Protein AF-0000000087012395 (afdb_homodimer)

Sequence (516 aa):
MLEELIGKYVEVKGIKIYYEKIGNGKPLVMISPSGFDGRFYHKLLNFITRDITTIIVDLPGHGKSDVDPNQLSEKGNAKVEFYGDYIIQFIKNLGLTKFSVLGTSLGGDIALDVGMRGNAENIIMISSSINTRNTFTEKDIENASNSDPQRIIRFAGPNVDRKLVEELNWIRSTNSLEILRWDLYAWNNFDYTKKLEREINMLIIRGEYDPLVSKKMMEDTCKYVSQCISLEFKGVGHYVPAEDPKTTARELEKFILSMLEELIGKYVEVKGIKIYYEKIGNGKPLVMISPSGFDGRFYHKLLNFITRDITTIIVDLPGHGKSDVDPNQLSEKGNAKVEFYGDYIIQFIKNLGLTKFSVLGTSLGGDIALDVGMRGNAENIIMISSSINTRNTFTEKDIENASNSDPQRIIRFAGPNVDRKLVEELNWIRSTNSLEILRWDLYAWNNFDYTKKLEREINMLIIRGEYDPLVSKKMMEDTCKYVSQCISLEFKGVGHYVPAEDPKTTARELEKFILS

InterPro domains:
  IPR000073 Alpha/beta hydrolase fold-1 [PF12697] (29-250)
  IPR029058 Alpha/Beta hydrolase fold [G3DSA:3.40.50.1820] (2-257)
  IPR029058 Alpha/Beta hydrolase fold [SSF53474] (5-256)
  IPR050471 AB hydrolase [PTHR43433] (8-256)

Radius of gyration: 23.55 Å; Cα contacts (8 Å, |Δi|>4): 1202; chains: 2; bounding box: 44×72×54 Å

Foldseek 3Di:
DVVQKDKDWDDFPRWIKIKIKAADAAEEEEEEAFLFAQVLQVVLVVAADRNYIYIGIGFAQADPIHHDPVLVPDLPPQALVVRLNRVLRVCVRVVPLEHEYEYAQLSLLNQVSNCQVNVYQEREYELAFLAQAPLDDPVCLVPDDLQDLVVVCLQWFVPFDPVLSVVSSVRSNPGDSSRSSSSVSNSNPGHCLPPRDDAHAYEYEAEPAGPRADPVRLVSRVVSHDHYHYYYHYRTGRSCCSRPSNVVSVVVCVRVVD/DVVQKDKDWDDFPRWIKIKIKAADAAEEEEEEAFLFAQVLQVVLVVAADRNYIYIGIGFAQADPIHHDPVLVPDLPPQALVVRLNRVLRVCVRVVPLEHEYEYAQLSLLNQVSNCQVNVYQEREYELAFLAQAPLDDPVCLVPDDLQDLVVVCLQWFVPFDPVLSVVSSVRSNPGDSSRSSSSVSNSNPGHCLPPRDDAHAYEYEAEPAGPRADPVRLVVRVVSHPHYHYYYHYRTGRSCCSRPSNVVSVVVCVRVVD

Secondary structure (DSSP, 8-state):
-GGG-EEEEEEETTEEEEEEEE-SSEEEEEE--TT--GGGGHHHHTTS-TTEEEEEEPPTTSTTSPPPHHHHH-GGG--HHHHHHHHHHHHHHTT-SS-EEEEETHHHHHHHHHHHHHT-SEEEEES--SB-TTSS-HHHHHT--SS-HHHHHHHS-TT--HHHHHHHHHHHHTS-HHHHHHHHHHHHT-B-TT---S--EEEEEEETT-SSS-HHHHHHHHHT-SEEEEEEETT--S-HHHHSHHHHHHHHHHHHH-/-GGG-EEEEEEETTEEEEEEEE-SSEEEEEE--TT--GGGGHHHHTTS-TTEEEEEEPPTTSTTSPPPTHHHH-GGG--HHHHHHHHHHHHHHTT-SS-EEEEETHHHHHHHHHHHHHT-SEEEEES--SB-TTSS-HHHHHT--SS-HHHHHHHS-TT--HHHHHHHHHHHHTS-HHHHHHHHHHHHT-B-TT---S--EEEEEEETT-SSS-HHHHHHHHHT-SEEEEEEETT--S-HHHHSHHHHHHHHHHHHH-

Solvent-accessible surface area (backbone atoms only — not comparable to full-atom values): 25784 Å² total; per-residue (Å²): 108,64,64,63,34,38,27,37,41,46,78,45,96,89,36,47,34,25,31,34,37,39,58,78,40,53,40,33,37,37,33,40,34,61,36,38,22,43,73,64,47,54,68,24,56,74,52,46,59,54,65,35,15,41,34,29,37,17,50,76,44,15,66,79,13,38,62,53,73,63,71,78,74,40,69,89,66,33,39,44,62,62,56,20,54,51,52,44,50,44,40,54,73,72,65,57,79,68,34,30,26,31,10,30,32,47,13,9,43,26,18,50,51,30,22,67,78,59,58,34,63,30,29,29,25,28,34,39,43,46,61,41,54,68,74,58,52,73,68,55,45,75,65,56,67,42,67,47,53,65,60,53,54,69,33,32,17,96,75,62,53,68,67,56,42,53,50,52,30,49,53,20,32,35,23,33,55,66,47,26,38,34,34,49,41,10,36,28,65,31,68,48,84,87,63,74,83,68,87,45,43,33,41,37,38,35,18,65,48,20,80,84,48,49,73,63,46,45,52,56,37,40,72,73,38,84,42,57,47,79,48,71,40,80,71,22,6,49,49,40,51,64,74,41,19,60,64,45,26,52,54,49,48,56,65,71,72,98,108,65,64,63,34,37,27,38,41,45,79,45,97,88,37,48,33,23,35,35,37,40,59,78,39,55,42,32,38,36,32,41,34,62,36,38,22,43,73,64,48,53,68,23,56,75,52,46,59,54,66,35,16,40,34,30,36,17,50,77,45,16,66,82,12,38,64,52,72,65,69,77,74,41,69,88,66,33,40,45,62,61,55,20,54,50,51,45,52,43,39,54,74,72,64,56,79,67,34,30,26,31,10,29,31,46,14,8,44,26,17,51,51,29,23,67,76,60,56,35,64,30,28,32,25,28,34,40,42,47,60,41,53,68,73,59,52,72,68,56,45,74,64,57,66,43,69,46,52,64,60,52,53,69,33,33,18,94,76,63,53,67,67,55,44,53,50,53,28,50,52,19,32,34,24,33,56,66,47,26,36,34,36,49,42,10,36,29,64,30,69,48,84,86,64,75,82,70,86,45,44,33,40,38,38,36,18,65,47,20,79,83,49,49,72,65,46,47,54,55,36,40,72,74,39,85,42,56,48,79,47,71,40,81,71,22,6,47,48,40,52,63,74,40,20,60,64,44,24,53,53,48,49,56,65,70,73,98

Structure (mmCIF, N/CA/C/O backbone):
data_AF-0000000087012395-model_v1
#
loop_
_entity.id
_entity.type
_entity.pdbx_description
1 polymer 'AB hydrolase-1 domain-containing protein'
#
loop_
_atom_site.group_PDB
_atom_site.id
_atom_site.type_symbol
_atom_site.label_atom_id
_atom_site.label_alt_id
_atom_site.label_comp_id
_atom_site.label_asym_id
_atom_site.label_entity_id
_atom_site.label_seq_id
_atom_site.pdbx_PDB_ins_code
_atom_site.Cartn_x
_atom_site.Cartn_y
_atom_site.Cartn_z
_atom_site.occupancy
_atom_site.B_iso_or_equiv
_atom_site.auth_seq_id
_atom_site.auth_comp_id
_atom_site.auth_asym_id
_atom_site.auth_atom_id
_atom_site.pdbx_PDB_model_num
ATOM 1 N N . MET A 1 1 ? -16.766 -0.982 -9.531 1 65.06 1 MET A N 1
ATOM 2 C CA . MET A 1 1 ? -16.25 -2.297 -9.18 1 65.06 1 MET A CA 1
ATOM 3 C C . MET A 1 1 ? -15.188 -2.186 -8.086 1 65.06 1 MET A C 1
ATOM 5 O O . MET A 1 1 ? -15.344 -2.766 -7.004 1 65.06 1 MET A O 1
ATOM 9 N N . LEU A 1 2 ? -14.266 -1.351 -8.266 1 69.94 2 LEU A N 1
ATOM 10 C CA . LEU A 1 2 ? -13.211 -1.2 -7.27 1 69.94 2 LEU A CA 1
ATOM 11 C C . LEU A 1 2 ? -13.75 -0.589 -5.984 1 69.94 2 LEU A C 1
ATOM 13 O O . LEU A 1 2 ? -13.195 -0.803 -4.906 1 69.94 2 LEU A O 1
ATOM 17 N N . GLU A 1 3 ? -14.969 -0.096 -6.137 1 76.06 3 GLU A N 1
ATOM 18 C CA . GLU A 1 3 ? -15.57 0.521 -4.961 1 76.06 3 GLU A CA 1
ATOM 19 C C . GLU A 1 3 ? -16.109 -0.534 -4 1 76.06 3 GLU A C 1
ATOM 21 O O . GLU A 1 3 ? -16.344 -0.249 -2.824 1 76.06 3 GLU A O 1
ATOM 26 N N . GLU A 1 4 ? -16.234 -1.704 -4.527 1 89.19 4 GLU A N 1
ATOM 27 C CA . GLU A 1 4 ? -16.719 -2.783 -3.678 1 89.19 4 GLU A CA 1
ATOM 28 C C . GLU A 1 4 ? -15.578 -3.51 -2.98 1 89.19 4 GLU A C 1
ATOM 30 O O . GLU A 1 4 ? -15.812 -4.332 -2.092 1 89.19 4 GLU A O 1
ATOM 35 N N . LEU A 1 5 ? -14.445 -3.219 -3.42 1 94.38 5 LEU A N 1
ATOM 36 C CA . LEU A 1 5 ? -13.258 -3.857 -2.854 1 94.38 5 LEU A CA 1
ATOM 37 C C . LEU A 1 5 ? -13.023 -3.396 -1.419 1 94.38 5 LEU A C 1
ATOM 39 O O . LEU A 1 5 ? -13.039 -2.195 -1.139 1 94.38 5 LEU A O 1
ATOM 43 N N . ILE A 1 6 ? -12.898 -4.344 -0.492 1 96.94 6 ILE A N 1
ATOM 44 C CA . ILE A 1 6 ? -12.695 -4.031 0.919 1 96.94 6 ILE A CA 1
ATOM 45 C C . ILE A 1 6 ? -11.32 -4.527 1.365 1 96.94 6 ILE A C 1
ATOM 47 O O . ILE A 1 6 ? -11 -5.707 1.203 1 96.94 6 ILE A O 1
ATOM 51 N N . GLY A 1 7 ? -10.523 -3.625 1.856 1 97.62 7 GLY A N 1
ATOM 52 C CA . GLY A 1 7 ? -9.234 -3.979 2.424 1 97.62 7 GLY A CA 1
ATOM 53 C C . GLY A 1 7 ? -9.281 -4.203 3.922 1 97.62 7 GLY A C 1
ATOM 54 O O . GLY A 1 7 ? -9.992 -3.496 4.641 1 97.62 7 GLY A O 1
ATOM 55 N N . LYS A 1 8 ? -8.555 -5.168 4.395 1 97.5 8 LYS A N 1
ATOM 56 C CA . LYS A 1 8 ? -8.461 -5.5 5.812 1 97.5 8 LYS A CA 1
ATOM 57 C C . LYS A 1 8 ? -7.051 -5.934 6.191 1 97.5 8 LYS A C 1
ATOM 59 O O . LYS A 1 8 ? -6.223 -6.195 5.316 1 97.5 8 LYS A O 1
ATOM 64 N N . TYR A 1 9 ? -6.82 -5.926 7.477 1 97 9 TYR A N 1
ATOM 65 C CA . TYR A 1 9 ? -5.59 -6.48 8.031 1 97 9 TYR A CA 1
ATOM 66 C C . TYR A 1 9 ? -5.883 -7.688 8.914 1 97 9 TYR A C 1
ATOM 68 O O . TYR A 1 9 ? -6.934 -7.754 9.555 1 97 9 TYR A O 1
ATOM 76 N N . VAL A 1 10 ? -4.996 -8.602 8.969 1 96.38 10 VAL A N 1
ATOM 77 C CA . VAL A 1 10 ? -5.027 -9.727 9.898 1 96.38 10 VAL A CA 1
ATOM 78 C C . VAL A 1 10 ? -3.617 -10.008 10.414 1 96.38 10 VAL A C 1
ATOM 80 O O . VAL A 1 10 ? -2.637 -9.852 9.688 1 96.38 10 VAL A O 1
ATOM 83 N N . GLU A 1 11 ? -3.475 -10.312 11.633 1 95.19 11 GLU A N 1
ATOM 84 C CA . GLU A 1 11 ? -2.174 -10.688 12.18 1 95.19 11 GLU A CA 1
ATOM 85 C C . GLU A 1 11 ? -1.822 -12.133 11.836 1 95.19 11 GLU A C 1
ATOM 87 O O . GLU A 1 11 ? -2.611 -13.047 12.086 1 95.19 11 GLU A O 1
ATOM 92 N N . VAL A 1 12 ? -0.743 -12.297 11.234 1 96.62 12 VAL A N 1
ATOM 93 C CA . VAL A 1 12 ? -0.233 -13.617 10.883 1 96.62 12 VAL A CA 1
ATOM 94 C C . VAL A 1 12 ? 1.219 -13.75 11.336 1 96.62 12 VAL A C 1
ATOM 96 O O . VAL A 1 12 ? 2.08 -12.977 10.914 1 96.62 12 VAL A O 1
ATOM 99 N N . LYS A 1 13 ? 1.503 -14.742 12.219 1 95.31 13 LYS A N 1
ATOM 100 C CA . LYS A 1 13 ? 2.855 -15.008 12.703 1 95.31 13 LYS A CA 1
ATOM 101 C C . LYS A 1 13 ? 3.506 -13.734 13.25 1 95.31 13 LYS A C 1
ATOM 103 O O . LYS A 1 13 ? 4.676 -13.461 12.969 1 95.31 13 LYS A O 1
ATOM 108 N N . GLY A 1 14 ? 2.707 -12.891 13.836 1 93.44 14 GLY A N 1
ATOM 109 C CA . GLY A 1 14 ? 3.221 -11.758 14.586 1 93.44 14 GLY A CA 1
ATOM 110 C C . GLY A 1 14 ? 3.307 -10.484 13.766 1 93.44 14 GLY A C 1
ATOM 111 O O . GLY A 1 14 ? 3.68 -9.43 14.281 1 93.44 14 GLY A O 1
ATOM 112 N N . ILE A 1 15 ? 2.975 -10.539 12.406 1 93.56 15 ILE A N 1
ATOM 113 C CA . ILE A 1 15 ? 3.012 -9.312 11.625 1 93.56 15 ILE A CA 1
ATOM 114 C C . ILE A 1 15 ? 1.645 -9.055 11 1 93.56 15 ILE A C 1
ATOM 116 O O . ILE A 1 15 ? 0.829 -9.977 10.883 1 93.56 15 ILE A O 1
ATOM 120 N N . LYS A 1 16 ? 1.422 -7.816 10.633 1 94.81 16 LYS A N 1
ATOM 121 C CA . LYS A 1 16 ? 0.17 -7.438 9.984 1 94.81 16 LYS A CA 1
ATOM 122 C C . LYS A 1 16 ? 0.198 -7.773 8.492 1 94.81 16 LYS A C 1
ATOM 124 O O . LYS A 1 16 ? 1.099 -7.34 7.77 1 94.81 16 LYS A O 1
ATOM 129 N N . ILE A 1 17 ? -0.758 -8.523 8.086 1 97.5 17 ILE A N 1
ATOM 130 C CA . ILE A 1 17 ? -0.918 -8.867 6.68 1 97.5 17 ILE A CA 1
ATOM 131 C C . ILE A 1 17 ? -2.166 -8.188 6.117 1 97.5 17 ILE A C 1
ATOM 133 O O . ILE A 1 17 ? -3.248 -8.289 6.699 1 97.5 17 ILE A O 1
ATOM 137 N N . TYR A 1 18 ? -1.957 -7.48 5.031 1 98 18 TYR A N 1
ATOM 138 C CA . TYR A 1 18 ? -3.051 -6.789 4.359 1 98 18 TYR A CA 1
ATOM 139 C C . TYR A 1 18 ? -3.66 -7.66 3.27 1 98 18 TYR A C 1
ATOM 141 O O . TYR A 1 18 ? -2.943 -8.375 2.566 1 98 18 TYR A O 1
ATOM 149 N N . TYR A 1 19 ? -4.945 -7.598 3.146 1 98.31 19 TYR A N 1
ATOM 150 C CA . TYR A 1 19 ? -5.613 -8.281 2.041 1 98.31 19 TYR A CA 1
ATOM 151 C C . TYR A 1 19 ? -6.863 -7.52 1.613 1 98.31 19 TYR A C 1
ATOM 153 O O . TYR A 1 19 ? -7.379 -6.688 2.361 1 98.31 19 TYR A O 1
ATOM 161 N N . GLU A 1 20 ? -7.258 -7.773 0.388 1 98.12 20 GLU A N 1
ATOM 162 C CA . GLU A 1 20 ? -8.484 -7.203 -0.168 1 98.12 20 GLU A CA 1
ATOM 163 C C . GLU A 1 20 ? -9.461 -8.305 -0.573 1 98.12 20 GLU A C 1
ATOM 165 O O . GLU A 1 20 ? -9.055 -9.367 -1.035 1 98.12 20 GLU A O 1
ATOM 170 N N . LYS A 1 21 ? -10.672 -8.023 -0.361 1 97.06 21 LYS A N 1
ATOM 171 C CA . LYS A 1 21 ? -11.703 -9.016 -0.62 1 97.06 21 LYS A CA 1
ATOM 172 C C . LYS A 1 21 ? -12.867 -8.414 -1.408 1 97.06 21 LYS A C 1
ATOM 174 O O . LYS A 1 21 ? -13.258 -7.27 -1.166 1 97.06 21 LYS A O 1
ATOM 179 N N . ILE A 1 22 ? -13.406 -9.188 -2.357 1 96.88 22 ILE A N 1
ATOM 180 C CA . ILE A 1 22 ? -14.586 -8.781 -3.113 1 96.88 22 ILE A CA 1
ATOM 181 C C . ILE A 1 22 ? -15.352 -10.016 -3.57 1 96.88 22 ILE A C 1
ATOM 183 O O . ILE A 1 22 ? -14.75 -11.008 -4.004 1 96.88 22 ILE A O 1
ATOM 187 N N . GLY A 1 23 ? -16.641 -10 -3.414 1 94.88 23 GLY A N 1
ATOM 188 C CA . GLY A 1 23 ? -17.484 -11.117 -3.82 1 94.88 23 GLY A CA 1
ATOM 189 C C . GLY A 1 23 ? -18.078 -11.875 -2.648 1 94.88 23 GLY A C 1
ATOM 190 O O . GLY A 1 23 ? -17.781 -11.57 -1.49 1 94.88 23 GLY A O 1
ATOM 191 N N . ASN A 1 24 ? -18.984 -12.812 -2.957 1 93.12 24 ASN A N 1
ATOM 192 C CA . ASN A 1 24 ? -19.703 -13.562 -1.925 1 93.12 24 ASN A CA 1
ATOM 193 C C . ASN A 1 24 ? -19.812 -15.039 -2.283 1 93.12 24 ASN A C 1
ATOM 195 O O . ASN A 1 24 ? -20.656 -15.75 -1.736 1 93.12 24 ASN A O 1
ATOM 199 N N . GLY A 1 25 ? -19.078 -15.516 -3.135 1 95.94 25 GLY A N 1
ATOM 200 C CA . GLY A 1 25 ? -19.141 -16.891 -3.607 1 95.94 25 GLY A CA 1
ATOM 201 C C . GLY A 1 25 ? -17.984 -17.75 -3.137 1 95.94 25 GLY A C 1
ATOM 202 O O . GLY A 1 25 ? -17.578 -17.672 -1.972 1 95.94 25 GLY A O 1
ATOM 203 N N . LYS A 1 26 ? -17.5 -18.688 -4.027 1 97.19 26 LYS A N 1
ATOM 204 C CA . LYS A 1 26 ? -16.406 -19.594 -3.699 1 97.19 26 LYS A CA 1
ATOM 205 C C . LYS A 1 26 ? -15.102 -18.844 -3.49 1 97.19 26 LYS A C 1
ATOM 207 O O . LYS A 1 26 ? -14.719 -18.016 -4.324 1 97.19 26 LYS A O 1
ATOM 212 N N . PRO A 1 27 ? -14.414 -19.078 -2.416 1 98.12 27 PRO A N 1
ATOM 213 C CA . PRO A 1 27 ? -13.203 -18.328 -2.111 1 98.12 27 PRO A CA 1
ATOM 214 C C . PRO A 1 27 ? -12.047 -18.672 -3.043 1 98.12 27 PRO A C 1
ATOM 216 O O . PRO A 1 27 ? -11.773 -19.844 -3.287 1 98.12 27 PRO A O 1
ATOM 219 N N . LEU A 1 28 ? -11.422 -17.688 -3.57 1 98.75 28 LEU A N 1
ATOM 220 C CA . LEU A 1 28 ? -10.211 -17.766 -4.375 1 98.75 28 LEU A CA 1
ATOM 221 C C . LEU A 1 28 ? -9.133 -16.844 -3.811 1 98.75 28 LEU A C 1
ATOM 223 O O . LEU A 1 28 ? -9.242 -15.617 -3.906 1 98.75 28 LEU A O 1
ATOM 227 N N . VAL A 1 29 ? -8.109 -17.406 -3.199 1 98.88 29 VAL A N 1
ATOM 228 C CA . VAL A 1 29 ? -6.98 -16.641 -2.689 1 98.88 29 VAL A CA 1
ATOM 229 C C . VAL A 1 29 ? -5.992 -16.359 -3.82 1 98.88 29 VAL A C 1
ATOM 231 O O . VAL A 1 29 ? -5.566 -17.281 -4.523 1 98.88 29 VAL A O 1
ATOM 234 N N . MET A 1 30 ? -5.625 -15.125 -4.004 1 98.88 30 MET A N 1
ATOM 235 C CA . MET A 1 30 ? -4.754 -14.742 -5.109 1 98.88 30 MET A CA 1
ATOM 236 C C . MET A 1 30 ? -3.432 -14.18 -4.59 1 98.88 30 MET A C 1
ATOM 238 O O . MET A 1 30 ? -3.422 -13.305 -3.721 1 98.88 30 MET A O 1
ATOM 242 N N . ILE A 1 31 ? -2.355 -14.641 -5.16 1 98.94 31 ILE A N 1
ATOM 243 C CA . ILE A 1 31 ? -1.007 -14.281 -4.734 1 98.94 31 ILE A CA 1
ATOM 244 C C . ILE A 1 31 ? -0.258 -13.633 -5.895 1 98.94 31 ILE A C 1
ATOM 246 O O . ILE A 1 31 ? -0.161 -14.203 -6.98 1 98.94 31 ILE A O 1
ATOM 250 N N . SER A 1 32 ? 0.342 -12.469 -5.688 1 98.62 32 SER A N 1
ATOM 251 C CA . SER A 1 32 ? 0.907 -11.609 -6.727 1 98.62 32 SER A CA 1
ATOM 252 C C . SER A 1 32 ? 2.279 -12.109 -7.168 1 98.62 32 SER A C 1
ATOM 254 O O . SER A 1 32 ? 2.891 -12.938 -6.492 1 98.62 32 SER A O 1
ATOM 256 N N . PRO A 1 33 ? 2.781 -11.656 -8.328 1 98.69 33 PRO A N 1
ATOM 257 C CA . PRO A 1 33 ? 4.141 -11.961 -8.773 1 98.69 33 PRO A CA 1
ATOM 258 C C . PRO A 1 33 ? 5.207 -11.25 -7.945 1 98.69 33 PRO A C 1
ATOM 260 O O . PRO A 1 33 ? 4.883 -10.391 -7.117 1 98.69 33 PRO A O 1
ATOM 263 N N . SER A 1 34 ? 6.461 -11.602 -8.25 1 98.31 34 SER A N 1
ATOM 264 C CA . SER A 1 34 ? 7.598 -10.992 -7.566 1 98.31 34 SER A CA 1
ATOM 265 C C . SER A 1 34 ? 7.57 -9.477 -7.691 1 98.31 34 SER A C 1
ATOM 267 O O . SER A 1 34 ? 7.406 -8.945 -8.789 1 98.31 34 SER A O 1
ATOM 269 N N . GLY A 1 35 ? 7.703 -8.836 -6.555 1 97.06 35 GLY A N 1
ATOM 270 C CA . GLY A 1 35 ? 7.887 -7.391 -6.539 1 97.06 35 GLY A CA 1
ATOM 271 C C . GLY A 1 35 ? 6.582 -6.621 -6.648 1 97.06 35 GLY A C 1
ATOM 272 O O . GLY A 1 35 ? 6.582 -5.387 -6.652 1 97.06 35 GLY A O 1
ATOM 273 N N . PHE A 1 36 ? 5.496 -7.309 -6.828 1 98.19 36 PHE A N 1
ATOM 274 C CA . PHE A 1 36 ? 4.191 -6.66 -6.93 1 98.19 36 PHE A CA 1
ATOM 275 C C . PHE A 1 36 ? 3.371 -6.895 -5.668 1 98.19 36 PHE A C 1
ATOM 277 O O . PHE A 1 36 ? 3.754 -7.695 -4.809 1 98.19 36 PHE A O 1
ATOM 284 N N . ASP A 1 37 ? 2.318 -6.133 -5.508 1 98.38 37 ASP A N 1
ATOM 285 C CA . ASP A 1 37 ? 1.319 -6.383 -4.473 1 98.38 37 ASP A CA 1
ATOM 286 C C . ASP A 1 37 ? -0.056 -6.637 -5.09 1 98.38 37 ASP A C 1
ATOM 288 O O . ASP A 1 37 ? -0.171 -6.844 -6.301 1 98.38 37 ASP A O 1
ATOM 292 N N . GLY A 1 38 ? -1.052 -6.711 -4.277 1 98.19 38 GLY A N 1
ATOM 293 C CA . GLY A 1 38 ? -2.379 -7.129 -4.703 1 98.19 38 GLY A CA 1
ATOM 294 C C . GLY A 1 38 ? -2.938 -6.281 -5.832 1 98.19 38 GLY A C 1
ATOM 295 O O . GLY A 1 38 ? -3.822 -6.723 -6.566 1 98.19 38 GLY A O 1
ATOM 296 N N . ARG A 1 39 ? -2.461 -4.992 -6.008 1 97.94 39 ARG A N 1
ATOM 297 C CA . ARG A 1 39 ? -2.951 -4.094 -7.051 1 97.94 39 ARG A CA 1
ATOM 298 C C . ARG A 1 39 ? -2.729 -4.691 -8.438 1 97.94 39 ARG A C 1
ATOM 300 O O . ARG A 1 39 ? -3.406 -4.316 -9.398 1 97.94 39 ARG A O 1
ATOM 307 N N . PHE A 1 40 ? -1.801 -5.664 -8.539 1 98.38 40 PHE A N 1
ATOM 308 C CA . PHE A 1 40 ? -1.52 -6.371 -9.789 1 98.38 40 PHE A CA 1
ATOM 309 C C . PHE A 1 40 ? -2.795 -6.973 -10.367 1 98.38 40 PHE A C 1
ATOM 311 O O . PHE A 1 40 ? -2.947 -7.059 -11.586 1 98.38 40 PHE A O 1
ATOM 318 N N . TYR A 1 41 ? -3.76 -7.352 -9.562 1 98.31 41 TYR A N 1
ATOM 319 C CA . TYR A 1 41 ? -4.934 -8.109 -9.984 1 98.31 41 TYR A CA 1
ATOM 320 C C . TYR A 1 41 ? -6.145 -7.195 -10.141 1 98.31 41 TYR A C 1
ATOM 322 O O . TYR A 1 41 ? -7.234 -7.656 -10.492 1 98.31 41 TYR A O 1
ATOM 330 N N . HIS A 1 42 ? -6.008 -5.895 -9.906 1 96.75 42 HIS A N 1
ATOM 331 C CA . HIS A 1 42 ? -7.16 -5 -9.852 1 96.75 42 HIS A CA 1
ATOM 332 C C . HIS A 1 42 ? -7.922 -5 -11.18 1 96.75 42 HIS A C 1
ATOM 334 O O . HIS A 1 42 ? -9.156 -5 -11.188 1 96.75 42 HIS A O 1
ATOM 340 N N . LYS A 1 43 ? -7.215 -5.031 -12.328 1 95.5 43 LYS A N 1
ATOM 341 C CA . LYS A 1 43 ? -7.902 -5.055 -13.617 1 95.5 43 LYS A CA 1
ATOM 342 C C . LYS A 1 43 ? -8.695 -6.348 -13.797 1 95.5 43 LYS A C 1
ATOM 344 O O . LYS A 1 43 ? -9.781 -6.34 -14.375 1 95.5 43 LYS A O 1
ATOM 349 N N . LEU A 1 44 ? -8.117 -7.426 -13.312 1 97.25 44 LEU A N 1
ATOM 350 C CA . LEU A 1 44 ? -8.766 -8.727 -13.406 1 97.25 44 LEU A CA 1
ATOM 351 C C . LEU A 1 44 ? -10.102 -8.719 -12.664 1 97.25 44 LEU A C 1
ATOM 353 O O . LEU A 1 44 ? -11.07 -9.344 -13.109 1 97.25 44 LEU A O 1
ATOM 357 N N . LEU A 1 45 ? -10.219 -7.992 -11.562 1 95.88 45 LEU A N 1
ATOM 358 C CA . LEU A 1 45 ? -11.398 -7.973 -10.711 1 95.88 45 LEU A CA 1
ATOM 359 C C . LEU A 1 45 ? -12.602 -7.418 -11.453 1 95.88 45 LEU A C 1
ATOM 361 O O . LEU A 1 45 ? -13.75 -7.711 -11.102 1 95.88 45 LEU A O 1
ATOM 365 N N . ASN A 1 46 ? -12.367 -6.609 -12.492 1 94.06 46 ASN A N 1
ATOM 366 C CA . ASN A 1 46 ? -13.453 -6.031 -13.281 1 94.06 46 ASN A CA 1
ATOM 367 C C . ASN A 1 46 ? -14.211 -7.098 -14.062 1 94.06 46 ASN A C 1
ATOM 369 O O . ASN A 1 46 ? -15.336 -6.867 -14.508 1 94.06 46 ASN A O 1
ATOM 373 N N . PHE A 1 47 ? -13.57 -8.258 -14.172 1 96.38 47 PHE A N 1
ATOM 374 C CA . PHE A 1 47 ? -14.141 -9.25 -15.078 1 96.38 47 PHE A CA 1
ATOM 375 C C . PHE A 1 47 ? -14.578 -10.492 -14.312 1 96.38 47 PHE A C 1
ATOM 377 O O . PHE A 1 47 ? -15.344 -11.305 -14.828 1 96.38 47 PHE A O 1
ATOM 384 N N . ILE A 1 48 ? -14.07 -10.68 -13.07 1 95.62 48 ILE A N 1
ATOM 385 C CA . ILE A 1 48 ? -14.453 -11.852 -12.289 1 95.62 48 ILE A CA 1
ATOM 386 C C . ILE A 1 48 ? -15.844 -11.633 -11.688 1 95.62 48 ILE A C 1
ATOM 388 O O . ILE A 1 48 ? -16.109 -10.594 -11.078 1 95.62 48 ILE A O 1
ATOM 392 N N . THR A 1 49 ? -16.734 -12.531 -11.852 1 90.12 49 THR A N 1
ATOM 393 C CA . THR A 1 49 ? -18.094 -12.414 -11.336 1 90.12 49 THR A CA 1
ATOM 394 C C . THR A 1 49 ? -18.109 -12.539 -9.812 1 90.12 49 THR A C 1
ATOM 396 O O . THR A 1 49 ? -17.141 -13.039 -9.219 1 90.12 49 THR A O 1
ATOM 399 N N . ARG A 1 50 ? -19.188 -12.219 -9.211 1 90.5 50 ARG A N 1
ATOM 400 C CA . ARG A 1 50 ? -19.297 -12.203 -7.758 1 90.5 50 ARG A CA 1
ATOM 401 C C . ARG A 1 50 ? -19.641 -13.578 -7.211 1 90.5 50 ARG A C 1
ATOM 403 O O . ARG A 1 50 ? -19.766 -13.766 -5.996 1 90.5 50 ARG A O 1
ATOM 410 N N . ASP A 1 51 ? -19.688 -14.578 -8.094 1 95.19 51 ASP A N 1
ATOM 411 C CA . ASP A 1 51 ? -19.828 -15.977 -7.684 1 95.19 51 ASP A CA 1
ATOM 412 C C . ASP A 1 51 ? -18.531 -16.516 -7.105 1 95.19 51 ASP A C 1
ATOM 414 O O . ASP A 1 51 ? -18.5 -17.609 -6.531 1 95.19 51 ASP A O 1
ATOM 418 N N . ILE A 1 52 ? -17.547 -15.781 -7.301 1 97.12 52 ILE A N 1
ATOM 419 C CA . ILE A 1 52 ? -16.25 -16.062 -6.695 1 97.12 52 ILE A CA 1
ATOM 420 C C . ILE A 1 52 ? -15.891 -14.953 -5.703 1 97.12 52 ILE A C 1
ATOM 422 O O . ILE A 1 52 ? -16.047 -13.766 -6.008 1 97.12 52 ILE A O 1
ATOM 426 N N . THR A 1 53 ? -15.57 -15.305 -4.5 1 97.31 53 THR A N 1
ATOM 427 C CA . THR A 1 53 ? -14.992 -14.359 -3.551 1 97.31 53 THR A CA 1
ATOM 428 C C . THR A 1 53 ? -13.477 -14.281 -3.713 1 97.31 53 THR A C 1
ATOM 430 O O . THR A 1 53 ? -12.758 -15.164 -3.254 1 97.31 53 THR A O 1
ATOM 433 N N . THR A 1 54 ? -13.055 -13.242 -4.332 1 97.94 54 THR A N 1
ATOM 434 C CA . THR A 1 54 ? -11.625 -13.055 -4.527 1 97.94 54 THR A CA 1
ATOM 435 C C . THR A 1 54 ? -10.977 -12.453 -3.277 1 97.94 54 THR A C 1
ATOM 437 O O . THR A 1 54 ? -11.461 -11.453 -2.748 1 97.94 54 THR A O 1
ATOM 440 N N . ILE A 1 55 ? -10.008 -13.102 -2.768 1 98.5 55 ILE A N 1
ATOM 441 C CA . ILE A 1 55 ? -9.211 -12.656 -1.628 1 98.5 55 ILE A CA 1
ATOM 442 C C . ILE A 1 55 ? -7.766 -12.43 -2.064 1 98.5 55 ILE A C 1
ATOM 444 O O . ILE A 1 55 ? -7 -13.391 -2.215 1 98.5 55 ILE A O 1
ATOM 448 N N . ILE A 1 56 ? -7.375 -11.188 -2.258 1 98.62 56 ILE A N 1
ATOM 449 C CA . ILE A 1 56 ? -6.043 -10.828 -2.725 1 98.62 56 ILE A CA 1
ATOM 450 C C . ILE A 1 56 ? -5.156 -10.469 -1.533 1 98.62 56 ILE A C 1
ATOM 452 O O . ILE A 1 56 ? -5.441 -9.516 -0.803 1 98.62 56 ILE A O 1
ATOM 456 N N . VAL A 1 57 ? -4.117 -11.156 -1.345 1 98.75 57 VAL A N 1
ATOM 457 C CA . VAL A 1 57 ? -3.273 -10.945 -0.173 1 98.75 57 VAL A CA 1
ATOM 458 C C . VAL A 1 57 ? -1.988 -10.227 -0.584 1 98.75 57 VAL A C 1
ATOM 460 O O . VAL A 1 57 ? -1.404 -10.539 -1.626 1 98.75 57 VAL A O 1
ATOM 463 N N . ASP A 1 58 ? -1.608 -9.156 0.111 1 98.75 58 ASP A N 1
ATOM 464 C CA . ASP A 1 58 ? -0.238 -8.656 0.052 1 98.75 58 ASP A CA 1
ATOM 465 C C . ASP A 1 58 ? 0.709 -9.562 0.839 1 98.75 58 ASP A C 1
ATOM 467 O O . ASP A 1 58 ? 0.553 -9.727 2.051 1 98.75 58 ASP A O 1
ATOM 471 N N . LEU A 1 59 ? 1.675 -10.141 0.186 1 98.62 59 LEU A N 1
ATOM 472 C CA . LEU A 1 59 ? 2.648 -11 0.856 1 98.62 59 LEU A CA 1
ATOM 473 C C . LEU A 1 59 ? 3.42 -10.219 1.914 1 98.62 59 LEU A C 1
ATOM 475 O O . LEU A 1 59 ? 3.457 -8.984 1.879 1 98.62 59 LEU A O 1
ATOM 479 N N . PRO A 1 60 ? 3.992 -10.969 2.922 1 97.62 60 PRO A N 1
ATOM 480 C CA . PRO A 1 60 ? 4.926 -10.258 3.795 1 97.62 60 PRO A CA 1
ATOM 481 C C . PRO A 1 60 ? 5.938 -9.414 3.018 1 97.62 60 PRO A C 1
ATOM 483 O O . PRO A 1 60 ? 6.535 -9.898 2.053 1 97.62 60 PRO A O 1
ATOM 486 N N . GLY A 1 61 ? 6.02 -8.141 3.432 1 96.75 61 GLY A N 1
ATOM 487 C CA . GLY A 1 61 ? 6.988 -7.262 2.797 1 96.75 61 GLY A CA 1
ATOM 488 C C . GLY A 1 61 ? 6.461 -6.605 1.536 1 96.75 61 GLY A C 1
ATOM 489 O O . GLY A 1 61 ? 7.199 -5.914 0.834 1 96.75 61 GLY A O 1
ATOM 490 N N . HIS A 1 62 ? 5.207 -6.797 1.214 1 97.75 62 HIS A N 1
ATOM 491 C CA . HIS A 1 62 ? 4.625 -6.238 -0.001 1 97.75 62 HIS A CA 1
ATOM 492 C C . HIS A 1 62 ? 3.41 -5.379 0.317 1 97.75 62 HIS A C 1
ATOM 494 O O . HIS A 1 62 ? 2.676 -5.656 1.269 1 97.75 62 HIS A O 1
ATOM 500 N N . GLY A 1 63 ? 3.176 -4.344 -0.521 1 97.31 63 GLY A N 1
ATOM 501 C CA . GLY A 1 63 ? 1.994 -3.514 -0.353 1 97.31 63 GLY A CA 1
ATOM 502 C C . GLY A 1 63 ? 1.879 -2.912 1.035 1 97.31 63 GLY A C 1
ATOM 503 O O . GLY A 1 63 ? 2.803 -2.248 1.508 1 97.31 63 GLY A O 1
ATOM 504 N N . LYS A 1 64 ? 0.775 -3.229 1.712 1 97.44 64 LYS A N 1
ATOM 505 C CA . LYS A 1 64 ? 0.553 -2.643 3.031 1 97.44 64 LYS A CA 1
ATOM 506 C C . LYS A 1 64 ? 0.815 -3.662 4.137 1 97.44 64 LYS A C 1
ATOM 508 O O . LYS A 1 64 ? 0.561 -3.393 5.312 1 97.44 64 LYS A O 1
ATOM 513 N N . SER A 1 65 ? 1.346 -4.848 3.738 1 97.38 65 SER A N 1
ATOM 514 C CA . SER A 1 65 ? 1.755 -5.836 4.73 1 97.38 65 SER A CA 1
ATOM 515 C C . SER A 1 65 ? 3.078 -5.449 5.383 1 97.38 65 SER A C 1
ATOM 517 O O . SER A 1 65 ? 3.939 -4.848 4.742 1 97.38 65 SER A O 1
ATOM 519 N N . ASP A 1 66 ? 3.23 -5.863 6.637 1 95.62 66 ASP A N 1
ATOM 520 C CA . ASP A 1 66 ? 4.504 -5.672 7.324 1 95.62 66 ASP A CA 1
ATOM 521 C C . ASP A 1 66 ? 5.574 -6.609 6.773 1 95.62 66 ASP A C 1
ATOM 523 O O . ASP A 1 66 ? 5.254 -7.629 6.152 1 95.62 66 ASP A O 1
ATOM 527 N N . VAL A 1 67 ? 6.758 -6.223 6.984 1 95.31 67 VAL A N 1
ATOM 528 C CA . VAL A 1 67 ? 7.891 -7.047 6.574 1 95.31 67 VAL A CA 1
ATOM 529 C C . VAL A 1 67 ? 8.297 -7.969 7.719 1 95.31 67 VAL A C 1
ATOM 531 O O . VAL A 1 67 ? 8.203 -7.598 8.891 1 95.31 67 VAL A O 1
ATOM 534 N N . ASP A 1 68 ? 8.562 -9.172 7.383 1 93.31 68 ASP A N 1
ATOM 535 C CA . ASP A 1 68 ? 9.227 -10.055 8.336 1 93.31 68 ASP A CA 1
ATOM 536 C C . ASP A 1 68 ? 10.719 -9.734 8.438 1 93.31 68 ASP A C 1
ATOM 538 O O . ASP A 1 68 ? 11.406 -9.633 7.414 1 93.31 68 ASP A O 1
ATOM 542 N N . PRO A 1 69 ? 11.242 -9.594 9.656 1 87 69 PRO A N 1
ATOM 543 C CA . PRO A 1 69 ? 12.656 -9.25 9.797 1 87 69 PRO A CA 1
ATOM 544 C C . PRO A 1 69 ? 13.578 -10.234 9.07 1 87 69 PRO A C 1
ATOM 546 O O . PRO A 1 69 ? 14.656 -9.852 8.609 1 87 69 PRO A O 1
ATOM 549 N N . ASN A 1 70 ? 13.203 -11.469 8.93 1 85.62 70 ASN A N 1
ATOM 550 C CA . ASN A 1 70 ? 14.016 -12.461 8.242 1 85.62 70 ASN A CA 1
ATOM 551 C C . ASN A 1 70 ? 14.195 -12.117 6.77 1 85.62 70 ASN A C 1
ATOM 553 O O . ASN A 1 70 ? 15.164 -12.539 6.141 1 85.62 70 ASN A O 1
ATOM 557 N N . GLN A 1 71 ? 13.281 -11.406 6.156 1 88.88 71 GLN A N 1
ATOM 558 C CA . GLN A 1 71 ? 13.344 -11.055 4.742 1 88.88 71 GLN A CA 1
ATOM 559 C C . GLN A 1 71 ? 14.43 -10.016 4.488 1 88.88 71 GLN A C 1
ATOM 561 O O . GLN A 1 71 ? 14.875 -9.836 3.35 1 88.88 71 GLN A O 1
ATOM 566 N N . LEU A 1 72 ? 14.867 -9.32 5.543 1 77.75 72 LEU A N 1
ATOM 567 C CA . LEU A 1 72 ? 15.836 -8.234 5.398 1 77.75 72 LEU A CA 1
ATOM 568 C C . LEU A 1 72 ? 17.25 -8.727 5.711 1 77.75 72 LEU A C 1
ATOM 570 O O . LEU A 1 72 ? 18.234 -8.062 5.367 1 77.75 72 LEU A O 1
ATOM 574 N N . SER A 1 73 ? 17.484 -9.859 6.379 1 70.44 73 SER A N 1
ATOM 575 C CA . SER A 1 73 ? 18.797 -10.25 6.883 1 70.44 73 SER A CA 1
ATOM 576 C C . SER A 1 73 ? 19.438 -11.289 5.98 1 70.44 73 SER A C 1
ATOM 578 O O . SER A 1 73 ? 20.656 -11.281 5.785 1 70.44 73 SER A O 1
ATOM 580 N N . GLU A 1 74 ? 18.703 -12.289 5.504 1 69.75 74 GLU A N 1
ATOM 581 C CA . GLU A 1 74 ? 19.344 -13.453 4.91 1 69.75 74 GLU A CA 1
ATOM 582 C C . GLU A 1 74 ? 18.703 -13.828 3.58 1 69.75 74 GLU A C 1
ATOM 584 O O . GLU A 1 74 ? 17.719 -14.562 3.545 1 69.75 74 GLU A O 1
ATOM 589 N N . LYS A 1 75 ? 19.453 -13.438 2.488 1 72.19 75 LYS A N 1
ATOM 590 C CA . LYS A 1 75 ? 18.953 -13.797 1.165 1 72.19 75 LYS A CA 1
ATOM 591 C C . LYS A 1 75 ? 18.938 -15.312 0.979 1 72.19 75 LYS A C 1
ATOM 593 O O . LYS A 1 75 ? 18.109 -15.836 0.231 1 72.19 75 LYS A O 1
ATOM 598 N N . GLY A 1 76 ? 19.844 -15.891 1.665 1 75.31 76 GLY A N 1
ATOM 599 C CA . GLY A 1 76 ? 19.953 -17.344 1.571 1 75.31 76 GLY A CA 1
ATOM 600 C C . GLY A 1 76 ? 18.734 -18.062 2.094 1 75.31 76 GLY A C 1
ATOM 601 O O . GLY A 1 76 ? 18.531 -19.234 1.785 1 75.31 76 GLY A O 1
ATOM 602 N N . ASN A 1 77 ? 17.906 -17.328 2.75 1 84.12 77 ASN A N 1
ATOM 603 C CA . ASN A 1 77 ? 16.719 -17.953 3.348 1 84.12 77 ASN A CA 1
ATOM 604 C C . ASN A 1 77 ? 15.477 -17.703 2.502 1 84.12 77 ASN A C 1
ATOM 606 O O . ASN A 1 77 ? 14.375 -18.141 2.871 1 84.12 77 ASN A O 1
ATOM 610 N N . ALA A 1 78 ? 15.688 -17.172 1.359 1 93.25 78 ALA A N 1
ATOM 611 C CA . ALA A 1 78 ? 14.531 -16.891 0.508 1 93.25 78 ALA A CA 1
ATOM 612 C C . ALA A 1 78 ? 14 -18.156 -0.134 1 93.25 78 ALA A C 1
ATOM 614 O O . ALA A 1 78 ? 14.695 -18.797 -0.928 1 93.25 78 ALA A O 1
ATOM 615 N N . LYS A 1 79 ? 12.875 -18.578 0.265 1 95.19 79 LYS A N 1
ATOM 616 C CA . LYS A 1 79 ? 12.227 -19.781 -0.23 1 95.19 79 LYS A CA 1
ATOM 617 C C . LYS A 1 79 ? 10.719 -19.578 -0.374 1 95.19 79 LYS A C 1
ATOM 619 O O . LYS A 1 79 ? 10.117 -18.828 0.387 1 95.19 79 LYS A O 1
ATOM 624 N N . VAL A 1 80 ? 10.195 -20.297 -1.3 1 97.25 80 VAL A 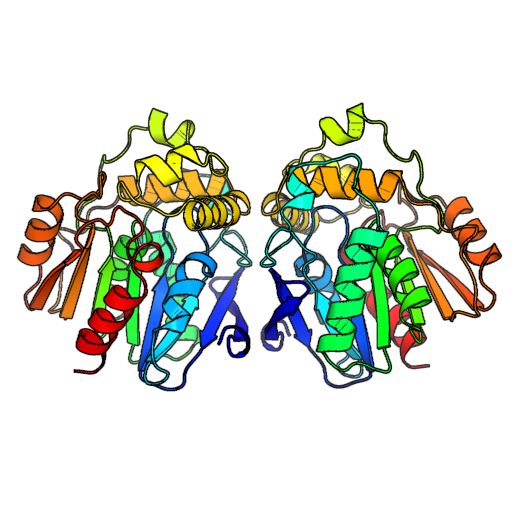N 1
ATOM 625 C CA . VAL A 1 80 ? 8.758 -20.266 -1.54 1 97.25 80 VAL A CA 1
ATOM 626 C C . VAL A 1 80 ? 8.016 -20.719 -0.284 1 97.25 80 VAL A C 1
ATOM 628 O O . VAL A 1 80 ? 6.969 -20.172 0.058 1 97.25 80 VAL A O 1
ATOM 631 N N . GLU A 1 81 ? 8.586 -21.656 0.471 1 96.31 81 GLU A N 1
ATOM 632 C CA . GLU A 1 81 ? 7.961 -22.219 1.662 1 96.31 81 GLU A CA 1
ATOM 633 C C . GLU A 1 81 ? 7.793 -21.172 2.752 1 96.31 81 GLU A C 1
ATOM 635 O O . GLU A 1 81 ? 6.844 -21.219 3.539 1 96.31 81 GLU A O 1
ATOM 640 N N . PHE A 1 82 ? 8.695 -20.203 2.793 1 96.44 82 PHE A N 1
ATOM 641 C CA . PHE A 1 82 ? 8.555 -19.094 3.725 1 96.44 82 PHE A CA 1
ATOM 642 C C . PHE A 1 82 ? 7.215 -18.391 3.525 1 96.44 82 PHE A C 1
ATOM 644 O O . PHE A 1 82 ? 6.453 -18.219 4.477 1 96.44 82 PHE A O 1
ATOM 651 N N . TYR A 1 83 ? 6.926 -18.047 2.281 1 97.94 83 TYR A N 1
ATOM 652 C CA . TYR A 1 83 ? 5.664 -17.391 1.964 1 97.94 83 TYR A CA 1
ATOM 653 C C . TYR A 1 83 ? 4.488 -18.344 2.166 1 97.94 83 TYR A C 1
ATOM 655 O O . TYR A 1 83 ? 3.428 -17.938 2.645 1 97.94 83 TYR A O 1
ATOM 663 N N . GLY A 1 84 ? 4.719 -19.609 1.771 1 98.12 84 GLY A N 1
ATOM 664 C CA . GLY A 1 84 ? 3.686 -20.609 1.969 1 98.12 84 GLY A CA 1
ATOM 665 C C . GLY A 1 84 ? 3.205 -20.703 3.404 1 98.12 84 GLY A C 1
ATOM 666 O O . GLY A 1 84 ? 2.002 -20.781 3.658 1 98.12 84 GLY A O 1
ATOM 667 N N . ASP A 1 85 ? 4.156 -20.641 4.355 1 97.88 85 ASP A N 1
ATOM 668 C CA . ASP A 1 85 ? 3.822 -20.703 5.777 1 97.88 85 ASP A CA 1
ATOM 669 C C . ASP A 1 85 ? 2.896 -19.547 6.168 1 97.88 85 ASP A C 1
ATOM 671 O O . ASP A 1 85 ? 1.929 -19.75 6.906 1 97.88 85 ASP A O 1
ATOM 675 N N . TYR A 1 86 ? 3.176 -18.391 5.676 1 98.25 86 TYR A N 1
ATOM 676 C CA . TYR A 1 86 ? 2.354 -17.219 5.984 1 98.25 86 TYR A CA 1
ATOM 677 C C . TYR A 1 86 ? 0.96 -17.359 5.387 1 98.25 86 TYR A C 1
ATOM 679 O O . TYR A 1 86 ? -0.04 -17.094 6.059 1 98.25 86 TYR A O 1
ATOM 687 N N . ILE A 1 87 ? 0.881 -17.797 4.133 1 98.75 87 ILE A N 1
ATOM 688 C CA . ILE A 1 87 ? -0.395 -17.828 3.428 1 98.75 87 ILE A CA 1
ATOM 689 C C . ILE A 1 87 ? -1.28 -18.938 4.008 1 98.75 87 ILE A C 1
ATOM 691 O O . ILE A 1 87 ? -2.494 -18.766 4.137 1 98.75 87 ILE A O 1
ATOM 695 N N . ILE A 1 88 ? -0.686 -20.078 4.367 1 98.44 88 ILE A N 1
ATOM 696 C CA . ILE A 1 88 ? -1.454 -21.172 4.977 1 98.44 88 ILE A CA 1
ATOM 697 C C . ILE A 1 88 ? -2.047 -20.688 6.301 1 98.44 88 ILE A C 1
ATOM 699 O O . ILE A 1 88 ? -3.234 -20.906 6.566 1 98.44 88 ILE A O 1
ATOM 703 N N . GLN A 1 89 ? -1.233 -20.047 7.141 1 98.38 89 GLN A N 1
ATOM 704 C CA . GLN A 1 89 ? -1.727 -19.5 8.406 1 98.38 89 GLN A CA 1
ATOM 705 C C . GLN A 1 89 ? -2.773 -18.422 8.172 1 98.38 89 GLN A C 1
ATOM 707 O O . GLN A 1 89 ? -3.762 -18.328 8.906 1 98.38 89 GLN A O 1
ATOM 712 N N . PHE A 1 90 ? -2.568 -17.609 7.207 1 98.19 90 PHE A N 1
ATOM 713 C CA . PHE A 1 90 ? -3.516 -16.562 6.816 1 98.19 90 PHE A CA 1
ATOM 714 C C . PHE A 1 90 ? -4.875 -17.172 6.484 1 98.19 90 PHE A C 1
ATOM 716 O O . PHE A 1 90 ? -5.902 -16.703 6.973 1 98.19 90 PHE A O 1
ATOM 723 N N . ILE A 1 91 ? -4.871 -18.203 5.66 1 98.12 91 ILE A N 1
ATOM 724 C CA . ILE A 1 91 ? -6.086 -18.891 5.25 1 98.12 91 ILE A CA 1
ATOM 725 C C . ILE A 1 91 ? -6.785 -19.484 6.477 1 98.12 91 ILE A C 1
ATOM 727 O O . ILE A 1 91 ? -8 -19.344 6.625 1 98.12 91 ILE A O 1
ATOM 731 N N . LYS A 1 92 ? -6.031 -20.078 7.352 1 97.38 92 LYS A N 1
ATOM 732 C CA . LYS A 1 92 ? -6.578 -20.641 8.586 1 97.38 92 LYS A CA 1
ATOM 733 C C . LYS A 1 92 ? -7.211 -19.547 9.445 1 97.38 92 LYS A C 1
ATOM 735 O O . LYS A 1 92 ? -8.305 -19.719 9.984 1 97.38 92 LYS A O 1
ATOM 740 N N . ASN A 1 93 ? -6.543 -18.438 9.562 1 95.94 93 ASN A N 1
ATOM 741 C CA . ASN A 1 93 ? -7.031 -17.312 10.359 1 95.94 93 ASN A CA 1
ATOM 742 C C . ASN A 1 93 ? -8.352 -16.781 9.812 1 95.94 93 ASN A C 1
ATOM 744 O O . ASN A 1 93 ? -9.172 -16.25 10.57 1 95.94 93 ASN A O 1
ATOM 748 N N . LEU A 1 94 ? -8.531 -16.875 8.484 1 95.5 94 LEU A N 1
ATOM 749 C CA . LEU A 1 94 ? -9.758 -16.391 7.867 1 95.5 94 LEU A CA 1
ATOM 750 C C . LEU A 1 94 ? -10.875 -17.422 8.008 1 95.5 94 LEU A C 1
ATOM 752 O O . LEU A 1 94 ? -12.023 -17.172 7.637 1 95.5 94 LEU A O 1
ATOM 756 N N . GLY A 1 95 ? -10.508 -18.625 8.445 1 95.56 95 GLY A N 1
ATOM 757 C CA . GLY A 1 95 ? -11.477 -19.688 8.641 1 95.56 95 GLY A CA 1
ATOM 758 C C . GLY A 1 95 ? -11.883 -20.375 7.355 1 95.56 95 GLY A C 1
ATOM 759 O O . GLY A 1 95 ? -12.977 -20.938 7.262 1 95.56 95 GLY A O 1
ATOM 760 N N . LEU A 1 96 ? -11.086 -20.266 6.367 1 95.62 96 LEU A N 1
ATOM 761 C CA . LEU A 1 96 ? -11.398 -20.906 5.09 1 95.62 96 LEU A CA 1
ATOM 762 C C . LEU A 1 96 ? -11.055 -22.391 5.125 1 95.62 96 LEU A C 1
ATOM 764 O O . LEU A 1 96 ? -9.898 -22.766 5.32 1 95.62 96 LEU A O 1
ATOM 768 N N . THR A 1 97 ? -11.992 -23.219 4.961 1 93.88 97 THR A N 1
ATOM 769 C CA . THR A 1 97 ? -11.789 -24.656 4.941 1 93.88 97 THR A CA 1
ATOM 770 C C . THR A 1 97 ? -11.781 -25.188 3.51 1 93.88 97 THR A C 1
ATOM 772 O O . THR A 1 97 ? -11.148 -26.203 3.221 1 93.88 97 THR A O 1
ATOM 775 N N . LYS A 1 98 ? -12.547 -24.578 2.689 1 95.5 98 LYS A N 1
ATOM 776 C CA . LYS A 1 98 ? -12.539 -24.812 1.25 1 95.5 98 LYS A CA 1
ATOM 777 C C . LYS A 1 98 ? -12.125 -23.562 0.48 1 95.5 98 LYS A C 1
ATOM 779 O O . LYS A 1 98 ? -12.664 -22.484 0.704 1 95.5 98 LYS A O 1
ATOM 784 N N . PHE A 1 99 ? -11.164 -23.766 -0.334 1 97.69 99 PHE A N 1
ATOM 785 C CA . PHE A 1 99 ? -10.688 -22.609 -1.079 1 97.69 99 PHE A CA 1
ATOM 786 C C . PHE A 1 99 ? -9.93 -23.031 -2.328 1 97.69 99 PHE A C 1
ATOM 788 O O . PHE A 1 99 ? -9.492 -24.188 -2.43 1 97.69 99 PHE A O 1
ATOM 795 N N . SER A 1 100 ? -9.93 -22.219 -3.322 1 98.44 100 SER A N 1
ATOM 796 C CA . SER A 1 100 ? -8.984 -22.266 -4.434 1 98.44 100 SER A CA 1
ATOM 797 C C . SER A 1 100 ? -7.848 -21.266 -4.238 1 98.44 100 SER A C 1
ATOM 799 O O . SER A 1 100 ? -7.992 -20.281 -3.5 1 98.44 100 SER A O 1
ATOM 801 N N . VAL A 1 101 ? -6.723 -21.516 -4.816 1 98.75 101 VAL A N 1
ATOM 802 C CA . VAL A 1 101 ? -5.59 -20.594 -4.711 1 98.75 101 VAL A CA 1
ATOM 803 C C . VAL A 1 101 ? -4.98 -20.375 -6.094 1 98.75 101 VAL A C 1
ATOM 805 O O . VAL A 1 101 ? -4.859 -21.312 -6.887 1 98.75 101 VAL A O 1
ATOM 808 N N . LEU A 1 102 ? -4.77 -19.156 -6.406 1 98.88 102 LEU A N 1
ATOM 809 C CA . LEU A 1 102 ? -4.164 -18.719 -7.66 1 98.88 102 LEU A CA 1
ATOM 810 C C . LEU A 1 102 ? -2.928 -17.875 -7.402 1 98.88 102 LEU A C 1
ATOM 812 O O . LEU A 1 102 ? -2.922 -17.031 -6.488 1 98.88 102 LEU A O 1
ATOM 816 N N . GLY A 1 103 ? -1.96 -18.016 -8.188 1 98.88 103 GLY A N 1
ATOM 817 C CA . GLY A 1 103 ? -0.822 -17.109 -8.164 1 98.88 103 GLY A CA 1
ATOM 818 C C . GLY A 1 103 ? -0.187 -16.922 -9.523 1 98.88 103 GLY A C 1
ATOM 819 O O . GLY A 1 103 ? -0.352 -17.75 -10.422 1 98.88 103 GLY A O 1
ATOM 820 N N . THR A 1 104 ? 0.493 -15.828 -9.695 1 98.88 104 THR A N 1
ATOM 821 C CA . THR A 1 104 ? 1.222 -15.523 -10.922 1 98.88 104 THR A CA 1
ATOM 822 C C . THR A 1 104 ? 2.723 -15.453 -10.656 1 98.88 104 THR A C 1
ATOM 824 O O . THR A 1 104 ? 3.158 -14.797 -9.711 1 98.88 104 THR A O 1
ATOM 827 N N . SER A 1 105 ? 3.523 -16.109 -11.547 1 98.69 105 SER A N 1
ATOM 828 C CA . SER A 1 105 ? 4.977 -16.094 -11.414 1 98.69 105 SER A CA 1
ATOM 829 C C . SER A 1 105 ? 5.402 -16.641 -10.055 1 98.69 105 SER A C 1
ATOM 831 O O . SER A 1 105 ? 5.008 -17.75 -9.672 1 98.69 105 SER A O 1
ATOM 833 N N . LEU A 1 106 ? 6.145 -15.977 -9.258 1 98.62 106 LEU A N 1
ATOM 834 C CA . LEU A 1 106 ? 6.453 -16.422 -7.902 1 98.62 106 LEU A CA 1
ATOM 835 C C . LEU A 1 106 ? 5.18 -16.812 -7.156 1 98.62 106 LEU A C 1
ATOM 837 O O . LEU A 1 106 ? 5.168 -17.797 -6.414 1 98.62 106 LEU A O 1
ATOM 841 N N . GLY A 1 107 ? 4.137 -16.016 -7.344 1 98.88 107 GLY A N 1
ATOM 842 C CA . GLY A 1 107 ? 2.854 -16.344 -6.738 1 98.88 107 GLY A CA 1
ATOM 843 C C . GLY A 1 107 ? 2.334 -17.719 -7.125 1 98.88 107 GLY A C 1
ATOM 844 O O . GLY A 1 107 ? 1.666 -18.375 -6.332 1 98.88 107 GLY A O 1
ATOM 845 N N . GLY A 1 108 ? 2.572 -18.094 -8.359 1 98.75 108 GLY A N 1
ATOM 846 C CA . GLY A 1 108 ? 2.186 -19.422 -8.789 1 98.75 108 GLY A CA 1
ATOM 847 C C . GLY A 1 108 ? 2.916 -20.531 -8.047 1 98.75 108 GLY A C 1
ATOM 848 O O . GLY A 1 108 ? 2.314 -21.547 -7.68 1 98.75 108 GLY A O 1
ATOM 849 N N . ASP A 1 109 ? 4.242 -20.328 -7.859 1 98.31 109 ASP A N 1
ATOM 850 C CA . ASP A 1 109 ? 5.016 -21.281 -7.066 1 98.31 109 ASP A CA 1
ATOM 851 C C . ASP A 1 109 ? 4.449 -21.391 -5.652 1 98.31 109 ASP A C 1
ATOM 853 O O . ASP A 1 109 ? 4.289 -22.5 -5.129 1 98.31 109 ASP A O 1
ATOM 857 N N . ILE A 1 110 ? 4.141 -20.266 -5.098 1 98.69 110 ILE A N 1
ATOM 858 C CA . ILE A 1 110 ? 3.578 -20.219 -3.75 1 98.69 110 ILE A CA 1
ATOM 859 C C . ILE A 1 110 ? 2.213 -20.906 -3.742 1 98.69 110 ILE A C 1
ATOM 861 O O . ILE A 1 110 ? 1.883 -21.641 -2.805 1 98.69 110 ILE A O 1
ATOM 865 N N . ALA A 1 111 ? 1.424 -20.688 -4.793 1 98.62 111 ALA A N 1
ATOM 866 C CA . ALA A 1 111 ? 0.101 -21.297 -4.887 1 98.62 111 ALA A CA 1
ATOM 867 C C . ALA A 1 111 ? 0.199 -22.812 -4.891 1 98.62 111 ALA A C 1
ATOM 869 O O . ALA A 1 111 ? -0.622 -23.5 -4.273 1 98.62 111 ALA A O 1
ATOM 870 N N . LEU A 1 112 ? 1.16 -23.328 -5.594 1 97 112 LEU A N 1
ATOM 871 C CA . LEU A 1 112 ? 1.358 -24.766 -5.586 1 97 112 LEU A CA 1
ATOM 872 C C . LEU A 1 112 ? 1.672 -25.266 -4.18 1 97 112 LEU A C 1
ATOM 874 O O . LEU A 1 112 ? 1.057 -26.219 -3.703 1 97 112 LEU A O 1
ATOM 878 N N . ASP A 1 113 ? 2.594 -24.641 -3.516 1 96.94 113 ASP A N 1
ATOM 879 C CA . ASP A 1 113 ? 2.984 -25.031 -2.162 1 96.94 113 ASP A CA 1
ATOM 880 C C . ASP A 1 113 ? 1.797 -24.938 -1.204 1 96.94 113 ASP A C 1
ATOM 882 O O . ASP A 1 113 ? 1.512 -25.891 -0.477 1 96.94 113 ASP A O 1
ATOM 886 N N . VAL A 1 114 ? 1.093 -23.828 -1.249 1 97.56 114 VAL A N 1
ATOM 887 C CA . VAL A 1 114 ? -0.05 -23.578 -0.379 1 97.56 114 VAL A CA 1
ATOM 888 C C . VAL A 1 114 ? -1.166 -24.578 -0.685 1 97.56 114 VAL A C 1
ATOM 890 O O . VAL A 1 114 ? -1.82 -25.078 0.228 1 97.56 114 VAL A O 1
ATOM 893 N N . GLY A 1 115 ? -1.438 -24.734 -1.939 1 95.75 115 GLY A N 1
ATOM 894 C CA . GLY A 1 115 ? -2.494 -25.656 -2.33 1 95.75 115 GLY A CA 1
ATOM 895 C C . GLY A 1 115 ? -2.238 -27.078 -1.884 1 95.75 115 GLY A C 1
ATOM 896 O O . GLY A 1 115 ? -3.148 -27.766 -1.408 1 95.75 115 GLY A O 1
ATOM 897 N N . MET A 1 116 ? -1.038 -27.516 -2.025 1 93.31 116 MET A N 1
ATOM 898 C CA . MET A 1 116 ? -0.658 -28.875 -1.646 1 93.31 116 MET A CA 1
ATOM 899 C C . MET A 1 116 ? -0.702 -29.047 -0.132 1 93.31 116 MET A C 1
ATOM 901 O O . MET A 1 116 ? -1.33 -29.984 0.371 1 93.31 116 MET A O 1
ATOM 905 N N . ARG A 1 117 ? -0.16 -28.141 0.596 1 93.94 117 ARG A N 1
ATOM 906 C CA . ARG A 1 117 ? -0.046 -28.266 2.045 1 93.94 117 ARG A CA 1
ATOM 907 C C . ARG A 1 117 ? -1.356 -27.891 2.729 1 93.94 117 ARG A C 1
ATOM 909 O O . ARG A 1 117 ? -1.674 -28.406 3.801 1 93.94 117 ARG A O 1
ATOM 916 N N . GLY A 1 118 ? -2.096 -27 2.111 1 91.69 118 GLY A N 1
ATOM 917 C CA . GLY A 1 118 ? -3.32 -26.5 2.719 1 91.69 118 GLY A CA 1
ATOM 918 C C . GLY A 1 118 ? -4.566 -27.188 2.197 1 91.69 118 GLY A C 1
ATOM 919 O O . GLY A 1 118 ? -5.684 -26.812 2.553 1 91.69 118 GLY A O 1
ATOM 920 N N . ASN A 1 119 ? -4.418 -28.094 1.305 1 91.5 119 ASN A N 1
ATOM 921 C CA . ASN A 1 119 ? -5.516 -28.875 0.76 1 91.5 119 ASN A CA 1
ATOM 922 C C . ASN A 1 119 ? -6.504 -28 -0.012 1 91.5 119 ASN A C 1
ATOM 924 O O . ASN A 1 119 ? -7.703 -28.031 0.261 1 91.5 119 ASN A O 1
ATOM 928 N N . ALA A 1 120 ? -6.043 -27.266 -0.939 1 95.69 120 ALA A N 1
ATOM 929 C CA . ALA A 1 120 ? -6.895 -26.453 -1.799 1 95.69 120 ALA A CA 1
ATOM 930 C C . ALA A 1 120 ? -7.727 -27.312 -2.734 1 95.69 120 ALA A C 1
ATOM 932 O O . ALA A 1 120 ? -7.277 -28.375 -3.168 1 95.69 120 ALA A O 1
ATOM 933 N N . GLU A 1 121 ? -8.883 -26.844 -3.045 1 95.56 121 GLU A N 1
ATOM 934 C CA . GLU A 1 121 ? -9.719 -27.516 -4.027 1 95.56 121 GLU A CA 1
ATOM 935 C C . GLU A 1 121 ? -9.133 -27.406 -5.43 1 95.56 121 GLU A C 1
ATOM 937 O O . GLU A 1 121 ? -9.188 -28.359 -6.215 1 95.56 121 GLU A O 1
ATOM 942 N N . ASN A 1 122 ? -8.711 -26.25 -5.699 1 96.88 122 ASN A N 1
ATOM 943 C CA . ASN A 1 122 ? -8.117 -25.938 -6.988 1 96.88 122 ASN A CA 1
ATOM 944 C C . ASN A 1 122 ? -6.812 -25.156 -6.824 1 96.88 122 ASN A C 1
ATOM 946 O O . ASN A 1 122 ? -6.703 -24.297 -5.945 1 96.88 122 ASN A O 1
ATOM 950 N N . ILE A 1 123 ? -5.859 -25.531 -7.668 1 97.5 123 ILE A N 1
ATOM 951 C CA . ILE A 1 123 ? -4.598 -24.797 -7.734 1 97.5 123 ILE A CA 1
ATOM 952 C C . ILE A 1 123 ? -4.422 -24.188 -9.125 1 97.5 123 ILE A C 1
ATOM 954 O O . ILE A 1 123 ? -4.465 -24.906 -10.133 1 97.5 123 ILE A O 1
ATOM 958 N N . ILE A 1 124 ? -4.262 -22.922 -9.18 1 98.75 124 ILE A N 1
ATOM 959 C CA . ILE A 1 124 ? -4.098 -22.234 -10.453 1 98.75 124 ILE A CA 1
ATOM 960 C C . ILE A 1 124 ? -2.734 -21.547 -10.492 1 98.75 124 ILE A C 1
ATOM 962 O O . ILE A 1 124 ? -2.449 -20.656 -9.68 1 98.75 124 ILE A O 1
ATOM 966 N N . MET A 1 125 ? -1.931 -21.938 -11.406 1 98.56 125 MET A N 1
ATOM 967 C CA . MET A 1 125 ? -0.595 -21.375 -11.609 1 98.56 125 MET A CA 1
ATOM 968 C C . MET A 1 125 ? -0.52 -20.609 -12.93 1 98.56 125 MET A C 1
ATOM 970 O O . MET A 1 125 ? -0.701 -21.188 -14 1 98.56 125 MET A O 1
ATOM 974 N N . ILE A 1 126 ? -0.253 -19.328 -12.805 1 98.88 126 ILE A N 1
ATOM 975 C CA . ILE A 1 126 ? -0.12 -18.516 -14.008 1 98.88 126 ILE A CA 1
ATOM 976 C C . ILE A 1 126 ? 1.327 -18.047 -14.164 1 98.88 126 ILE A C 1
ATOM 978 O O . ILE A 1 126 ? 1.909 -17.484 -13.227 1 98.88 126 ILE A O 1
ATOM 982 N N . SER A 1 127 ? 1.899 -18.281 -15.352 1 98.75 127 SER A N 1
ATOM 983 C CA . SER A 1 127 ? 3.279 -17.906 -15.641 1 98.75 127 SER A CA 1
ATOM 984 C C . SER A 1 127 ? 4.234 -18.453 -14.594 1 98.75 127 SER A C 1
ATOM 986 O O . SER A 1 127 ? 5.07 -17.719 -14.055 1 98.75 127 SER A O 1
ATOM 988 N N . SER A 1 128 ? 4.059 -19.719 -14.25 1 98.19 128 SER A N 1
ATOM 989 C CA . SER A 1 128 ? 4.824 -20.438 -13.242 1 98.19 128 SER A CA 1
ATOM 990 C C . SER A 1 128 ? 4.965 -21.922 -13.609 1 98.19 128 SER A C 1
ATOM 992 O O . SER A 1 128 ? 4.398 -22.375 -14.602 1 98.19 128 SER A O 1
ATOM 994 N N . SER A 1 129 ? 5.754 -22.609 -12.875 1 96.81 129 SER A N 1
ATOM 995 C CA . SER A 1 129 ? 6.02 -24.016 -13.133 1 96.81 129 SER A CA 1
ATOM 996 C C . SER A 1 129 ? 6.438 -24.75 -11.859 1 96.81 129 SER A C 1
ATOM 998 O O . SER A 1 129 ? 6.746 -24.109 -10.852 1 96.81 129 SER A O 1
ATOM 1000 N N . ILE A 1 130 ? 6.457 -26 -11.938 1 95.75 130 ILE A N 1
ATOM 1001 C CA . ILE A 1 130 ? 6.777 -26.844 -10.797 1 95.75 130 ILE A CA 1
ATOM 1002 C C . ILE A 1 130 ? 8.25 -26.703 -10.438 1 95.75 130 ILE A C 1
ATOM 1004 O O . ILE A 1 130 ? 8.664 -27 -9.312 1 95.75 130 ILE A O 1
ATOM 1008 N N . ASN A 1 131 ? 9.031 -26.297 -11.406 1 96.31 131 ASN A N 1
ATOM 1009 C CA . ASN A 1 131 ? 10.461 -26.078 -11.227 1 96.31 131 ASN A CA 1
ATOM 1010 C C . ASN A 1 131 ? 10.922 -24.812 -11.945 1 96.31 131 ASN A C 1
ATOM 1012 O O . ASN A 1 131 ? 10.875 -24.734 -13.172 1 96.31 131 ASN A O 1
ATOM 1016 N N . THR A 1 132 ? 11.398 -23.828 -11.156 1 97.12 132 THR A N 1
ATOM 1017 C CA . THR A 1 132 ? 11.859 -22.562 -11.742 1 97.12 132 THR A CA 1
ATOM 1018 C C . THR A 1 132 ? 13.32 -22.312 -11.375 1 97.12 132 THR A C 1
ATOM 1020 O O . THR A 1 132 ? 13.812 -21.188 -11.523 1 97.12 132 THR A O 1
ATOM 1023 N N . ARG A 1 133 ? 13.992 -23.281 -10.914 1 94.69 133 ARG A N 1
ATOM 1024 C CA . ARG A 1 133 ? 15.367 -23.141 -10.445 1 94.69 133 ARG A CA 1
ATOM 1025 C C . ARG A 1 133 ? 16.281 -22.609 -11.547 1 94.69 133 ARG A C 1
ATOM 1027 O O . ARG A 1 133 ? 16.156 -23 -12.711 1 94.69 133 ARG A O 1
ATOM 1034 N N . ASN A 1 134 ? 17.125 -21.719 -11.172 1 92.25 134 ASN A N 1
ATOM 1035 C CA . ASN A 1 134 ? 18.219 -21.203 -11.992 1 92.25 134 ASN A CA 1
ATOM 1036 C C . ASN A 1 134 ? 17.688 -20.422 -13.203 1 92.25 134 ASN A C 1
ATOM 1038 O O . ASN A 1 134 ? 18.312 -20.438 -14.266 1 92.25 134 ASN A O 1
ATOM 1042 N N . THR A 1 135 ? 16.5 -19.859 -13.078 1 94.94 135 THR A N 1
ATOM 1043 C CA . THR A 1 135 ? 15.969 -18.984 -14.117 1 94.94 135 THR A CA 1
ATOM 1044 C C . THR A 1 135 ? 16.844 -17.75 -14.281 1 94.94 135 THR A C 1
ATOM 1046 O O . THR A 1 135 ? 17.094 -17.297 -15.398 1 94.94 135 THR A O 1
ATOM 1049 N N . PHE A 1 136 ? 17.312 -17.188 -13.125 1 96 136 PHE A N 1
ATOM 1050 C CA . PHE A 1 136 ? 18.141 -15.992 -13.109 1 96 136 PHE A CA 1
ATOM 1051 C C . PHE A 1 136 ? 19.516 -16.281 -12.516 1 96 136 PHE A C 1
ATOM 1053 O O . PHE A 1 136 ? 19.641 -17.125 -11.633 1 96 136 PHE A O 1
ATOM 1060 N N . THR A 1 137 ? 20.531 -15.555 -12.969 1 96.31 137 THR A N 1
ATOM 1061 C CA . THR A 1 137 ? 21.812 -15.57 -12.289 1 96.31 137 THR A CA 1
ATOM 1062 C C . THR A 1 137 ? 21.781 -14.648 -11.07 1 96.31 137 THR A C 1
ATOM 1064 O O . THR A 1 137 ? 20.891 -13.812 -10.938 1 96.31 137 THR A O 1
ATOM 1067 N N . GLU A 1 138 ? 22.75 -14.875 -10.18 1 93.75 138 GLU A N 1
ATOM 1068 C CA . GLU A 1 138 ? 22.875 -13.977 -9.031 1 93.75 138 GLU A CA 1
ATOM 1069 C C . GLU A 1 138 ? 23.047 -12.531 -9.484 1 93.75 138 GLU A C 1
ATOM 1071 O O . GLU A 1 138 ? 22.469 -11.617 -8.883 1 93.75 138 GLU A O 1
ATOM 1076 N N . LYS A 1 139 ? 23.828 -12.305 -10.531 1 95.44 139 LYS A N 1
ATOM 1077 C CA . LYS A 1 139 ? 24.047 -10.969 -11.07 1 95.44 139 LYS A CA 1
ATOM 1078 C C . LYS A 1 139 ? 22.734 -10.352 -11.57 1 95.44 139 LYS A C 1
ATOM 1080 O O . LYS A 1 139 ? 22.5 -9.156 -11.367 1 95.44 139 LYS A O 1
ATOM 1085 N N . ASP A 1 140 ? 21.875 -11.156 -12.25 1 95.06 140 ASP A N 1
ATOM 1086 C CA . ASP A 1 140 ? 20.562 -10.695 -12.711 1 95.06 140 ASP A CA 1
ATOM 1087 C C . ASP A 1 140 ? 19.719 -10.188 -11.539 1 95.06 140 ASP A C 1
ATOM 1089 O O . ASP A 1 140 ? 19.094 -9.133 -11.633 1 95.06 140 ASP A O 1
ATOM 1093 N N . ILE A 1 141 ? 19.734 -10.953 -10.445 1 95.19 141 ILE A N 1
ATOM 1094 C CA . ILE A 1 141 ? 18.906 -10.648 -9.289 1 95.19 141 ILE A CA 1
ATOM 1095 C C . ILE A 1 141 ? 19.422 -9.391 -8.594 1 95.19 141 ILE A C 1
ATOM 1097 O O . ILE A 1 141 ? 18.656 -8.484 -8.281 1 95.19 141 ILE A O 1
ATOM 1101 N N . GLU A 1 142 ? 20.703 -9.312 -8.398 1 93.44 142 GLU A N 1
ATOM 1102 C CA . GLU A 1 142 ? 21.312 -8.188 -7.684 1 93.44 142 GLU A CA 1
ATOM 1103 C C . GLU A 1 142 ? 21.172 -6.891 -8.477 1 93.44 142 GLU A C 1
ATOM 1105 O O . GLU A 1 142 ? 21.109 -5.801 -7.898 1 93.44 142 GLU A O 1
ATOM 1110 N N . ASN A 1 143 ? 21.062 -7.016 -9.82 1 94.5 143 ASN A N 1
ATOM 1111 C CA . ASN A 1 143 ? 20.953 -5.84 -10.672 1 94.5 143 ASN A CA 1
ATOM 1112 C C . ASN A 1 143 ? 19.5 -5.516 -11.008 1 94.5 143 ASN A C 1
ATOM 1114 O O . ASN A 1 143 ? 19.219 -4.621 -11.805 1 94.5 143 ASN A O 1
ATOM 1118 N N . ALA A 1 144 ? 18.609 -6.258 -10.445 1 93.88 144 ALA A N 1
ATOM 1119 C CA . ALA A 1 144 ? 17.203 -5.996 -10.703 1 93.88 144 ALA A CA 1
ATOM 1120 C C . ALA A 1 144 ? 16.812 -4.602 -10.227 1 93.88 144 ALA A C 1
ATOM 1122 O O . ALA A 1 144 ? 17.406 -4.059 -9.305 1 93.88 144 ALA A O 1
ATOM 1123 N N . SER A 1 145 ? 15.852 -4.027 -10.938 1 92.75 145 SER A N 1
ATOM 1124 C CA . SER A 1 145 ? 15.281 -2.73 -10.586 1 92.75 145 SER A CA 1
ATOM 1125 C C . SER A 1 145 ? 13.758 -2.809 -10.469 1 92.75 145 SER A C 1
ATOM 1127 O O . SER A 1 145 ? 13.102 -3.467 -11.281 1 92.75 145 SER A O 1
ATOM 1129 N N . ASN A 1 146 ? 13.258 -2.205 -9.422 1 92.06 146 ASN A N 1
ATOM 1130 C CA . ASN A 1 146 ? 11.805 -2.195 -9.266 1 92.06 146 ASN A CA 1
ATOM 1131 C C . ASN A 1 146 ? 11.18 -0.982 -9.945 1 92.06 146 ASN A C 1
ATOM 1133 O O . ASN A 1 146 ? 9.961 -0.801 -9.898 1 92.06 146 ASN A O 1
ATOM 1137 N N . SER A 1 147 ? 11.914 -0.163 -10.602 1 90.56 147 SER A N 1
ATOM 1138 C CA . SER A 1 147 ? 11.375 1.069 -11.172 1 90.56 147 SER A CA 1
ATOM 1139 C C . SER A 1 147 ? 11.742 1.214 -12.641 1 90.56 147 SER A C 1
ATOM 1141 O O . SER A 1 147 ? 11.672 2.311 -13.195 1 90.56 147 SER A O 1
ATOM 1143 N N . ASP A 1 148 ? 12.156 0.132 -13.289 1 93.12 148 ASP A N 1
ATOM 1144 C CA . ASP A 1 148 ? 12.547 0.157 -14.695 1 93.12 148 ASP A CA 1
ATOM 1145 C C . ASP A 1 148 ? 11.406 -0.332 -15.586 1 93.12 148 ASP A C 1
ATOM 1147 O O . ASP A 1 148 ? 11.141 -1.534 -15.664 1 93.12 148 ASP A O 1
ATOM 1151 N N . PRO A 1 149 ? 10.812 0.559 -16.328 1 95 149 PRO A N 1
ATOM 1152 C CA . PRO A 1 149 ? 9.711 0.132 -17.203 1 95 149 PRO A CA 1
ATOM 1153 C C . PRO A 1 149 ? 10.156 -0.861 -18.266 1 95 149 PRO A C 1
ATOM 1155 O O . PRO A 1 149 ? 9.352 -1.653 -18.75 1 95 149 PRO A O 1
ATOM 1158 N N . GLN A 1 150 ? 11.445 -0.833 -18.609 1 95.81 150 GLN A N 1
ATOM 1159 C CA . GLN A 1 150 ? 11.953 -1.748 -19.625 1 95.81 150 GLN A CA 1
ATOM 1160 C C . GLN A 1 150 ? 11.844 -3.199 -19.172 1 95.81 150 GLN A C 1
ATOM 1162 O O . GLN A 1 150 ? 11.656 -4.102 -19.984 1 95.81 150 GLN A O 1
ATOM 1167 N N . ARG A 1 151 ? 11.992 -3.398 -17.922 1 94.69 151 ARG A N 1
ATOM 1168 C CA . ARG A 1 151 ? 11.812 -4.75 -17.406 1 94.69 151 ARG A CA 1
ATOM 1169 C C . ARG A 1 151 ? 10.391 -5.242 -17.656 1 94.69 151 ARG A C 1
ATOM 1171 O O . ARG A 1 151 ? 10.188 -6.398 -18.031 1 94.69 151 ARG A O 1
ATOM 1178 N N . ILE A 1 152 ? 9.344 -4.383 -17.406 1 97.38 152 ILE A N 1
ATOM 1179 C CA . ILE A 1 152 ? 7.957 -4.742 -17.672 1 97.38 152 ILE A CA 1
ATOM 1180 C C . ILE A 1 152 ? 7.785 -5.078 -19.156 1 97.38 152 ILE A C 1
ATOM 1182 O O . ILE A 1 152 ? 7.188 -6.102 -19.5 1 97.38 152 ILE A O 1
ATOM 1186 N N . ILE A 1 153 ? 8.336 -4.266 -19.969 1 97.81 153 ILE A N 1
ATOM 1187 C CA . ILE A 1 153 ? 8.195 -4.406 -21.422 1 97.81 153 ILE A CA 1
ATOM 1188 C C . ILE A 1 153 ? 8.836 -5.719 -21.875 1 97.81 153 ILE A C 1
ATOM 1190 O O . ILE A 1 153 ? 8.258 -6.457 -22.672 1 97.81 153 ILE A O 1
ATOM 1194 N N . ARG A 1 154 ? 10.016 -6.055 -21.344 1 96.75 154 ARG A N 1
ATOM 1195 C CA . ARG A 1 154 ? 10.766 -7.246 -21.75 1 96.75 154 ARG A CA 1
ATOM 1196 C C . ARG A 1 154 ? 9.977 -8.516 -21.438 1 96.75 154 ARG A C 1
ATOM 1198 O O . ARG A 1 154 ? 10.117 -9.523 -22.125 1 96.75 154 ARG A O 1
ATOM 1205 N N . PHE A 1 155 ? 9.133 -8.484 -20.422 1 97.75 155 PHE A N 1
ATOM 1206 C CA . PHE A 1 155 ? 8.445 -9.695 -19.984 1 97.75 155 PHE A CA 1
ATOM 1207 C C . PHE A 1 155 ? 7.008 -9.711 -20.5 1 97.75 155 PHE A C 1
ATOM 1209 O O . PHE A 1 155 ? 6.32 -10.727 -20.406 1 97.75 155 PHE A O 1
ATOM 1216 N N . ALA A 1 156 ? 6.504 -8.609 -21.094 1 98.56 156 ALA A N 1
ATOM 1217 C CA . ALA A 1 156 ? 5.141 -8.508 -21.594 1 98.56 156 ALA A CA 1
ATOM 1218 C C . ALA A 1 156 ? 5.066 -8.945 -23.062 1 98.56 156 ALA A C 1
ATOM 1220 O O . ALA A 1 156 ? 6.094 -9.164 -23.703 1 98.56 156 ALA A O 1
ATOM 1221 N N . GLY A 1 157 ? 3.869 -9.172 -23.547 1 98.44 157 GLY A N 1
ATOM 1222 C CA . GLY A 1 157 ? 3.67 -9.445 -24.969 1 98.44 157 GLY A CA 1
ATOM 1223 C C . GLY A 1 157 ? 4.043 -8.281 -25.859 1 98.44 157 GLY A C 1
ATOM 1224 O O . GLY A 1 157 ? 4.121 -7.137 -25.406 1 98.44 157 GLY A O 1
ATOM 1225 N N . PRO A 1 158 ? 4.273 -8.555 -27.109 1 97.31 158 PRO A N 1
ATOM 1226 C CA . PRO A 1 158 ? 4.793 -7.531 -28.031 1 97.31 158 PRO A CA 1
ATOM 1227 C C . PRO A 1 158 ? 3.83 -6.355 -28.203 1 97.31 158 PRO A C 1
ATOM 1229 O O . PRO A 1 158 ? 4.254 -5.25 -28.547 1 97.31 158 PRO A O 1
ATOM 1232 N N . ASN A 1 159 ? 2.553 -6.523 -27.953 1 95.56 159 ASN A N 1
ATOM 1233 C CA . ASN A 1 159 ? 1.573 -5.465 -28.172 1 95.56 159 ASN A CA 1
ATOM 1234 C C . ASN A 1 159 ? 1.05 -4.891 -26.859 1 95.56 159 ASN A C 1
ATOM 1236 O O . ASN A 1 159 ? -0.058 -4.355 -26.812 1 95.56 159 ASN A O 1
ATOM 1240 N N . VAL A 1 160 ? 1.832 -4.996 -25.797 1 96.75 160 VAL A N 1
ATOM 1241 C CA . VAL A 1 160 ? 1.394 -4.512 -24.484 1 96.75 160 VAL A CA 1
ATOM 1242 C C . VAL A 1 160 ? 1.094 -3.018 -24.562 1 96.75 160 VAL A C 1
ATOM 1244 O O . VAL A 1 160 ? 1.821 -2.266 -25.219 1 96.75 160 VAL A O 1
ATOM 1247 N N . ASP A 1 161 ? 0.04 -2.611 -23.953 1 95.5 161 ASP A N 1
ATOM 1248 C CA . ASP A 1 161 ? -0.399 -1.221 -23.875 1 95.5 161 ASP A CA 1
ATOM 1249 C C . ASP A 1 161 ? 0.544 -0.391 -23 1 95.5 161 ASP A C 1
ATOM 1251 O O . ASP A 1 161 ? 0.938 -0.824 -21.922 1 95.5 161 ASP A O 1
ATOM 1255 N N . ARG A 1 162 ? 0.901 0.787 -23.516 1 95.06 162 ARG A N 1
ATOM 1256 C CA . ARG A 1 162 ? 1.785 1.679 -22.766 1 95.06 162 ARG A CA 1
ATOM 1257 C C . ARG A 1 162 ? 1.205 2.008 -21.391 1 95.06 162 ARG A C 1
ATOM 1259 O O . ARG A 1 162 ? 1.938 2.082 -20.406 1 95.06 162 ARG A O 1
ATOM 1266 N N . LYS A 1 163 ? -0.073 2.184 -21.328 1 95 163 LYS A N 1
ATOM 1267 C CA . LYS A 1 163 ? -0.729 2.506 -20.078 1 95 163 LYS A CA 1
ATOM 1268 C C . LYS A 1 163 ? -0.569 1.371 -19.062 1 95 163 LYS A C 1
ATOM 1270 O O . LYS A 1 163 ? -0.38 1.615 -17.875 1 95 163 LYS A O 1
ATOM 1275 N N . LEU A 1 164 ? -0.682 0.166 -19.531 1 97.12 164 LEU A N 1
ATOM 1276 C CA . LEU A 1 164 ? -0.49 -0.979 -18.641 1 97.12 164 LEU A CA 1
ATOM 1277 C C . LEU A 1 164 ? 0.947 -1.039 -18.141 1 97.12 164 LEU A C 1
ATOM 1279 O O . LEU A 1 164 ? 1.183 -1.313 -16.953 1 97.12 164 LEU A O 1
ATOM 1283 N N . VAL A 1 165 ? 1.928 -0.778 -19.062 1 97.44 165 VAL A N 1
ATOM 1284 C CA . VAL A 1 165 ? 3.336 -0.769 -18.672 1 97.44 165 VAL A CA 1
ATOM 1285 C C . VAL A 1 165 ? 3.561 0.253 -17.562 1 97.44 165 VAL A C 1
ATOM 1287 O O . VAL A 1 165 ? 4.215 -0.045 -16.562 1 97.44 165 VAL A O 1
ATOM 1290 N N . GLU A 1 166 ? 2.992 1.43 -17.719 1 94.25 166 GLU A N 1
ATOM 1291 C CA . GLU A 1 166 ? 3.129 2.486 -16.734 1 94.25 166 GLU A CA 1
ATOM 1292 C C . GLU A 1 166 ? 2.496 2.08 -15.398 1 94.25 166 GLU A C 1
ATOM 1294 O O . GLU A 1 166 ? 3.07 2.314 -14.336 1 94.25 166 GLU A O 1
ATOM 1299 N N . GLU A 1 167 ? 1.363 1.461 -15.453 1 95.25 167 GLU A N 1
ATOM 1300 C CA . GLU A 1 167 ? 0.65 1.018 -14.266 1 95.25 167 GLU A CA 1
ATOM 1301 C C . GLU A 1 167 ? 1.442 -0.04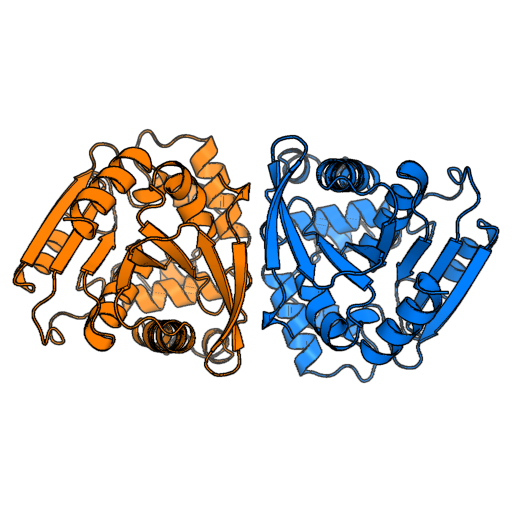8 -13.508 1 95.25 167 GLU A C 1
ATOM 1303 O O . GLU A 1 167 ? 1.624 0.047 -12.297 1 95.25 167 GLU A O 1
ATOM 1308 N N . LEU A 1 168 ? 1.881 -1.026 -14.227 1 97.44 168 LEU A N 1
ATOM 1309 C CA . LEU A 1 168 ? 2.627 -2.109 -13.594 1 97.44 168 LEU A CA 1
ATOM 1310 C C . LEU A 1 168 ? 3.953 -1.604 -13.039 1 97.44 168 LEU A C 1
ATOM 1312 O O . LEU A 1 168 ? 4.379 -2.02 -11.953 1 97.44 168 LEU A O 1
ATOM 1316 N N . ASN A 1 169 ? 4.578 -0.734 -13.82 1 95.56 169 ASN A N 1
ATOM 1317 C CA . ASN A 1 169 ? 5.824 -0.154 -13.328 1 95.56 169 ASN A CA 1
ATOM 1318 C C . ASN A 1 169 ? 5.602 0.641 -12.039 1 95.56 169 ASN A C 1
ATOM 1320 O O . ASN A 1 169 ? 6.414 0.577 -11.117 1 95.56 169 ASN A O 1
ATOM 1324 N N . TRP A 1 170 ? 4.547 1.381 -11.992 1 94.31 170 TRP A N 1
ATOM 1325 C CA . TRP A 1 170 ? 4.227 2.15 -10.797 1 94.31 170 TRP A CA 1
ATOM 1326 C C . TRP A 1 170 ? 4.016 1.229 -9.602 1 94.31 170 TRP A C 1
ATOM 1328 O O . TRP A 1 170 ? 4.605 1.438 -8.539 1 94.31 170 TRP A O 1
ATOM 1338 N N . ILE A 1 171 ? 3.219 0.201 -9.75 1 96.56 171 ILE A N 1
ATOM 1339 C CA . ILE A 1 171 ? 2.938 -0.733 -8.664 1 96.56 171 ILE A CA 1
ATOM 1340 C C . ILE A 1 171 ? 4.242 -1.349 -8.156 1 96.56 171 ILE A C 1
ATOM 1342 O O . ILE A 1 171 ? 4.5 -1.372 -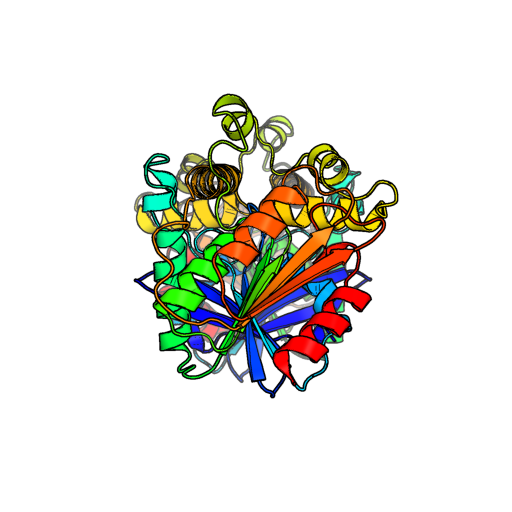6.953 1 96.56 171 ILE A O 1
ATOM 1346 N N . ARG A 1 172 ? 5.043 -1.772 -9.047 1 96 172 ARG A N 1
ATOM 1347 C CA . ARG A 1 172 ? 6.301 -2.404 -8.656 1 96 172 ARG A CA 1
ATOM 1348 C C . ARG A 1 172 ? 7.227 -1.406 -7.969 1 96 172 ARG A C 1
ATOM 1350 O O . ARG A 1 172 ? 7.891 -1.744 -6.988 1 96 172 ARG A O 1
ATOM 1357 N N . SER A 1 173 ? 7.254 -0.185 -8.484 1 92.44 173 SER A N 1
ATOM 1358 C CA . SER A 1 173 ? 8.164 0.837 -7.973 1 92.44 173 SER A CA 1
ATOM 1359 C C . SER A 1 173 ? 7.785 1.254 -6.555 1 92.44 173 SER A C 1
ATOM 1361 O O . SER A 1 173 ? 8.594 1.852 -5.84 1 92.44 173 SER A O 1
ATOM 1363 N N . THR A 1 174 ? 6.586 1.007 -6.176 1 93.69 174 THR A N 1
ATOM 1364 C CA . THR A 1 174 ? 6.141 1.381 -4.84 1 93.69 174 THR A CA 1
ATOM 1365 C C . THR A 1 174 ? 6.277 0.207 -3.873 1 93.69 174 THR A C 1
ATOM 1367 O O . THR A 1 174 ? 5.711 0.226 -2.777 1 93.69 174 THR A O 1
ATOM 1370 N N . ASN A 1 175 ? 6.914 -0.846 -4.277 1 94.88 175 ASN A N 1
ATOM 1371 C CA . ASN A 1 175 ? 7.355 -1.941 -3.422 1 94.88 175 ASN A CA 1
ATOM 1372 C C . ASN A 1 175 ? 8.875 -1.938 -3.25 1 94.88 175 ASN A C 1
ATOM 1374 O O . ASN A 1 175 ? 9.586 -1.241 -3.977 1 94.88 175 ASN A O 1
ATOM 1378 N N . SER A 1 176 ? 9.352 -2.654 -2.32 1 92.12 176 SER A N 1
ATOM 1379 C CA . SER A 1 176 ? 10.758 -2.607 -1.916 1 92.12 176 SER A CA 1
ATOM 1380 C C . SER A 1 176 ? 11.641 -3.367 -2.898 1 92.12 176 SER A C 1
ATOM 1382 O O . SER A 1 176 ? 11.328 -4.5 -3.27 1 92.12 176 SER A O 1
ATOM 1384 N N . LEU A 1 177 ? 12.758 -2.76 -3.26 1 90.38 177 LEU A N 1
ATOM 1385 C CA . LEU A 1 177 ? 13.742 -3.412 -4.109 1 90.38 177 LEU A CA 1
ATOM 1386 C C . LEU A 1 177 ? 14.336 -4.637 -3.416 1 90.38 177 LEU A C 1
ATOM 1388 O O . LEU A 1 177 ? 14.562 -5.664 -4.055 1 90.38 177 LEU A O 1
ATOM 1392 N N . GLU A 1 178 ? 14.602 -4.492 -2.139 1 90.56 178 GLU A N 1
ATOM 1393 C CA . GLU A 1 178 ? 15.141 -5.613 -1.375 1 90.56 178 GLU A CA 1
ATOM 1394 C C . GLU A 1 178 ? 14.18 -6.797 -1.379 1 90.56 178 GLU A C 1
ATOM 1396 O O . GLU A 1 178 ? 14.609 -7.949 -1.48 1 90.56 178 GLU A O 1
ATOM 1401 N N . ILE A 1 179 ? 12.93 -6.535 -1.295 1 94.69 179 ILE A N 1
ATOM 1402 C CA . ILE A 1 179 ? 11.93 -7.594 -1.288 1 94.69 179 ILE A CA 1
ATOM 1403 C C . ILE A 1 179 ? 11.82 -8.203 -2.684 1 94.69 179 ILE A C 1
ATOM 1405 O O . ILE A 1 179 ? 11.648 -9.422 -2.822 1 94.69 179 ILE A O 1
ATOM 1409 N N . LEU A 1 180 ? 11.906 -7.363 -3.74 1 94.88 180 LEU A N 1
ATOM 1410 C CA . LEU A 1 180 ? 11.945 -7.906 -5.094 1 94.88 180 LEU A CA 1
ATOM 1411 C C . LEU A 1 180 ? 13.07 -8.93 -5.238 1 94.88 180 LEU A C 1
ATOM 1413 O O . LEU A 1 180 ? 12.867 -10.008 -5.785 1 94.88 180 LEU A O 1
ATOM 1417 N N . ARG A 1 181 ? 14.25 -8.555 -4.746 1 94.25 181 ARG A N 1
ATOM 1418 C CA . ARG A 1 181 ? 15.391 -9.469 -4.844 1 94.25 181 ARG A CA 1
ATOM 1419 C C . ARG A 1 181 ? 15.141 -10.742 -4.051 1 94.25 181 ARG A C 1
ATOM 1421 O O . ARG A 1 181 ? 15.422 -11.844 -4.527 1 94.25 181 ARG A O 1
ATOM 1428 N N . TRP A 1 182 ? 14.617 -10.586 -2.854 1 95.44 182 TRP A N 1
ATOM 1429 C CA . TRP A 1 182 ? 14.242 -11.75 -2.057 1 95.44 182 TRP A CA 1
ATOM 1430 C C . TRP A 1 182 ? 13.289 -12.656 -2.828 1 95.44 182 TRP A C 1
ATOM 1432 O O . TRP A 1 182 ? 13.461 -13.875 -2.844 1 95.44 182 TRP A O 1
ATOM 1442 N N . ASP A 1 183 ? 12.281 -12.07 -3.438 1 96.94 183 ASP A N 1
ATOM 1443 C CA . ASP A 1 183 ? 11.305 -12.797 -4.234 1 96.94 183 ASP A CA 1
ATOM 1444 C C . ASP A 1 183 ? 11.977 -13.586 -5.355 1 96.94 183 ASP A C 1
ATOM 1446 O O . ASP A 1 183 ? 11.641 -14.75 -5.594 1 96.94 183 ASP A O 1
ATOM 1450 N N . LEU A 1 184 ? 12.859 -12.922 -6.047 1 96.62 184 LEU A N 1
ATOM 1451 C CA . LEU A 1 184 ? 13.516 -13.547 -7.191 1 96.62 184 LEU A CA 1
ATOM 1452 C C . LEU A 1 184 ? 14.391 -14.711 -6.746 1 96.62 184 LEU A C 1
ATOM 1454 O O . LEU A 1 184 ? 14.492 -15.719 -7.445 1 96.62 184 LEU A O 1
ATOM 1458 N N . TYR A 1 185 ? 15.047 -14.586 -5.598 1 96.25 185 TYR A N 1
ATOM 1459 C CA . TYR A 1 185 ? 15.805 -15.703 -5.051 1 96.25 185 TYR A CA 1
ATOM 1460 C C . TYR A 1 185 ? 14.875 -16.859 -4.707 1 96.25 185 TYR A C 1
ATOM 1462 O O . TYR A 1 185 ? 15.203 -18.031 -4.973 1 96.25 185 TYR A O 1
ATOM 1470 N N . ALA A 1 186 ? 13.758 -16.578 -4.09 1 96.88 186 ALA A N 1
ATOM 1471 C CA . ALA A 1 186 ? 12.797 -17.625 -3.756 1 96.88 186 ALA A CA 1
ATOM 1472 C C . ALA A 1 186 ? 12.344 -18.375 -5.008 1 96.88 186 ALA A C 1
ATOM 1474 O O . ALA A 1 186 ? 12.289 -19.609 -5.023 1 96.88 186 ALA A O 1
ATOM 1475 N N . TRP A 1 187 ? 12.016 -17.609 -6.023 1 97.25 187 TRP A N 1
ATOM 1476 C CA . TRP A 1 187 ? 11.648 -18.188 -7.312 1 97.25 187 TRP A CA 1
ATOM 1477 C C . TRP A 1 187 ? 12.773 -19.062 -7.859 1 97.25 187 TRP A C 1
ATOM 1479 O O . TRP A 1 187 ? 12.531 -20.203 -8.281 1 97.25 187 TRP A O 1
ATOM 1489 N N . ASN A 1 188 ? 13.977 -18.547 -7.793 1 95.81 188 ASN A N 1
ATOM 1490 C CA . ASN A 1 188 ? 15.148 -19.188 -8.383 1 95.81 188 ASN A CA 1
ATOM 1491 C C . ASN A 1 188 ? 15.539 -20.453 -7.621 1 95.81 188 ASN A C 1
ATOM 1493 O O . ASN A 1 188 ? 16.312 -21.266 -8.125 1 95.81 188 ASN A O 1
ATOM 1497 N N . ASN A 1 189 ? 15.031 -20.641 -6.461 1 94.31 189 ASN A N 1
ATOM 1498 C CA . ASN A 1 189 ? 15.383 -21.781 -5.613 1 94.31 189 ASN A CA 1
ATOM 1499 C C . ASN A 1 189 ? 14.266 -22.828 -5.594 1 94.31 189 ASN A C 1
ATOM 1501 O O . ASN A 1 189 ? 14.391 -23.859 -4.922 1 94.31 189 ASN A O 1
ATOM 1505 N N . PHE A 1 190 ? 13.273 -22.641 -6.359 1 96.81 190 PHE A N 1
ATOM 1506 C CA . PHE A 1 190 ? 12.047 -23.422 -6.191 1 96.81 190 PHE A CA 1
ATOM 1507 C C . PHE A 1 190 ? 12.086 -24.672 -7.07 1 96.81 190 PHE A C 1
ATOM 1509 O O . PHE A 1 190 ? 12.281 -24.578 -8.281 1 96.81 190 PHE A O 1
ATOM 1516 N N . ASP A 1 191 ? 11.914 -25.797 -6.496 1 95.88 191 ASP A N 1
ATOM 1517 C CA . ASP A 1 191 ? 11.75 -27.094 -7.141 1 95.88 191 ASP A CA 1
ATOM 1518 C C . ASP A 1 191 ? 10.805 -28 -6.34 1 95.88 191 ASP A C 1
ATOM 1520 O O . ASP A 1 191 ? 11.156 -28.469 -5.258 1 95.88 191 ASP A O 1
ATOM 1524 N N . TYR A 1 192 ? 9.648 -28.188 -6.934 1 93.44 192 TYR A N 1
ATOM 1525 C CA . TYR A 1 192 ? 8.617 -28.938 -6.223 1 93.44 192 TYR A CA 1
ATOM 1526 C C . TYR A 1 192 ? 8.438 -30.328 -6.828 1 93.44 192 TYR A C 1
ATOM 1528 O O . TYR A 1 192 ? 7.484 -31.031 -6.496 1 93.44 192 TYR A O 1
ATOM 1536 N N . THR A 1 193 ? 9.188 -30.859 -7.691 1 90.62 193 THR A N 1
ATOM 1537 C CA . THR A 1 193 ? 9.047 -32.062 -8.5 1 90.62 193 THR A CA 1
ATOM 1538 C C . THR A 1 193 ? 9 -33.312 -7.617 1 90.62 193 THR A C 1
ATOM 1540 O O . THR A 1 193 ? 8.398 -34.312 -7.992 1 90.62 193 THR A O 1
ATOM 1543 N N . LYS A 1 194 ? 9.461 -33.25 -6.418 1 85.62 194 LYS A N 1
ATOM 1544 C CA . LYS A 1 194 ? 9.516 -34.469 -5.578 1 85.62 194 LYS A CA 1
ATOM 1545 C C . LYS A 1 194 ? 8.555 -34.344 -4.398 1 85.62 194 LYS A C 1
ATOM 1547 O O . LYS A 1 194 ? 8.602 -35.156 -3.471 1 85.62 194 LYS A O 1
ATOM 1552 N N . LYS A 1 195 ? 7.742 -33.406 -4.527 1 80.31 195 LYS A N 1
ATOM 1553 C CA . LYS A 1 195 ? 6.945 -33.125 -3.338 1 80.31 195 LYS A CA 1
ATOM 1554 C C . LYS A 1 195 ? 5.457 -33.312 -3.615 1 80.31 195 LYS A C 1
ATOM 1556 O O . LYS A 1 195 ? 4.621 -33.094 -2.74 1 80.31 195 LYS A O 1
ATOM 1561 N N . LEU A 1 196 ? 5.078 -33.781 -4.77 1 79.69 196 LEU A N 1
ATOM 1562 C CA . LEU A 1 196 ? 3.66 -33.938 -5.066 1 79.69 196 LEU A CA 1
ATOM 1563 C C . LEU A 1 196 ? 3.104 -35.188 -4.383 1 79.69 196 LEU A C 1
ATOM 1565 O O . LEU A 1 196 ? 3.568 -36.312 -4.637 1 79.69 196 LEU A O 1
ATOM 1569 N N . GLU A 1 197 ? 2.219 -34.969 -3.523 1 73.12 197 GLU A N 1
ATOM 1570 C CA . GLU A 1 197 ? 1.812 -36.094 -2.666 1 73.12 197 GLU A CA 1
ATOM 1571 C C . GLU A 1 197 ? 0.339 -36.438 -2.867 1 73.12 197 GLU A C 1
ATOM 1573 O O . GLU A 1 197 ? -0.165 -37.406 -2.287 1 73.12 197 GLU A O 1
ATOM 1578 N N . ARG A 1 198 ? -0.381 -35.656 -3.549 1 75.81 198 ARG A N 1
ATOM 1579 C CA . ARG A 1 198 ? -1.806 -35.938 -3.688 1 75.81 198 ARG A CA 1
ATOM 1580 C C . ARG A 1 198 ? -2.324 -35.5 -5.051 1 75.81 198 ARG A C 1
ATOM 1582 O O . ARG A 1 198 ? -1.655 -34.719 -5.754 1 75.81 198 ARG A O 1
ATOM 1589 N N . GLU A 1 199 ? -3.605 -35.969 -5.242 1 80.75 199 GLU A N 1
ATOM 1590 C CA . GLU A 1 199 ? -4.312 -35.5 -6.43 1 80.75 199 GLU A CA 1
ATOM 1591 C C . GLU A 1 199 ? -4.762 -34.062 -6.273 1 80.75 199 GLU A C 1
ATOM 1593 O O . GLU A 1 199 ? -5.207 -33.656 -5.199 1 80.75 199 GLU A O 1
ATOM 1598 N N . ILE A 1 200 ? -4.43 -33.312 -7.238 1 83.62 200 ILE A N 1
ATOM 1599 C CA . ILE A 1 200 ? -4.809 -31.906 -7.215 1 83.62 200 ILE A CA 1
ATOM 1600 C C . ILE A 1 200 ? -5.473 -31.531 -8.531 1 83.62 200 ILE A C 1
ATOM 1602 O O . ILE A 1 200 ? -5.16 -32.094 -9.586 1 83.62 200 ILE A O 1
ATOM 1606 N N . ASN A 1 201 ? -6.48 -30.719 -8.508 1 93.25 201 ASN A N 1
ATOM 1607 C CA . ASN A 1 201 ? -7.043 -30.062 -9.68 1 93.25 201 ASN A CA 1
ATOM 1608 C C . ASN A 1 201 ? -6.27 -28.797 -10.039 1 93.25 201 ASN A C 1
ATOM 1610 O O . ASN A 1 201 ? -6.289 -27.828 -9.289 1 93.25 201 ASN A O 1
ATOM 1614 N N . MET A 1 202 ? -5.586 -28.828 -11.188 1 96.56 202 MET A N 1
ATOM 1615 C CA . MET A 1 202 ? -4.664 -27.734 -11.484 1 96.56 202 MET A CA 1
ATOM 1616 C C . MET A 1 202 ? -4.98 -27.109 -12.844 1 96.56 202 MET A C 1
ATOM 1618 O O . MET A 1 202 ? -5.285 -27.812 -13.805 1 96.56 202 MET A O 1
ATOM 1622 N N . LEU A 1 203 ? -5.047 -25.859 -12.844 1 98.12 203 LEU A N 1
ATOM 1623 C CA . LEU A 1 203 ? -5.035 -25.062 -14.062 1 98.12 203 LEU A CA 1
ATOM 1624 C C . LEU A 1 203 ? -3.727 -24.281 -14.195 1 98.12 203 LEU A C 1
ATOM 1626 O O . LEU A 1 203 ? -3.354 -23.531 -13.289 1 98.12 203 LEU A O 1
ATOM 1630 N N . ILE A 1 204 ? -2.994 -24.516 -15.242 1 98.06 204 ILE A N 1
ATOM 1631 C CA . ILE A 1 204 ? -1.778 -23.75 -15.5 1 98.06 204 ILE A CA 1
ATOM 1632 C C . ILE A 1 204 ? -1.946 -22.906 -16.766 1 98.06 204 ILE A C 1
ATOM 1634 O O . ILE A 1 204 ? -2.484 -23.391 -17.766 1 98.06 204 ILE A O 1
ATOM 1638 N N . ILE A 1 205 ? -1.584 -21.625 -16.688 1 98.75 205 ILE A N 1
ATOM 1639 C CA . ILE A 1 205 ? -1.73 -20.703 -17.812 1 98.75 205 ILE A CA 1
ATOM 1640 C C . ILE A 1 205 ? -0.398 -20 -18.078 1 98.75 205 ILE A C 1
ATOM 1642 O O . ILE A 1 205 ? 0.299 -19.609 -17.141 1 98.75 205 ILE A O 1
ATOM 1646 N N . ARG A 1 206 ? -0 -19.891 -19.297 1 98.5 206 ARG A N 1
ATOM 1647 C CA . ARG A 1 206 ? 1.14 -19.062 -19.688 1 98.5 206 ARG A CA 1
ATOM 1648 C C . ARG A 1 206 ? 0.777 -18.156 -20.859 1 98.5 206 ARG A C 1
ATOM 1650 O O . ARG A 1 206 ? -0.18 -18.438 -21.594 1 98.5 206 ARG A O 1
ATOM 1657 N N . GLY A 1 207 ? 1.499 -17.062 -21 1 98.62 207 GLY A N 1
ATOM 1658 C CA . GLY A 1 207 ? 1.438 -16.297 -22.234 1 98.62 207 GLY A CA 1
ATOM 1659 C C . GLY A 1 207 ? 2.355 -16.828 -23.328 1 98.62 207 GLY A C 1
ATOM 1660 O O . GLY A 1 207 ? 3.461 -17.297 -23.031 1 98.62 207 GLY A O 1
ATOM 1661 N N . GLU A 1 208 ? 1.923 -16.688 -24.484 1 98.19 208 GLU A N 1
ATOM 1662 C CA . GLU A 1 208 ? 2.652 -17.156 -25.656 1 98.19 208 GLU A CA 1
ATOM 1663 C C . GLU A 1 208 ? 4.062 -16.578 -25.703 1 98.19 208 GLU A C 1
ATOM 1665 O O . GLU A 1 208 ? 5.004 -17.25 -26.109 1 98.19 208 GLU A O 1
ATOM 1670 N N . TYR A 1 209 ? 4.254 -15.445 -25.203 1 98.31 209 TYR A N 1
ATOM 1671 C CA . TYR A 1 209 ? 5.527 -14.75 -25.328 1 98.31 209 TYR A CA 1
ATOM 1672 C C . TYR A 1 209 ? 6.238 -14.672 -23.984 1 98.31 209 TYR A C 1
ATOM 1674 O O . TYR A 1 209 ? 7.133 -13.836 -23.797 1 98.31 209 TYR A O 1
ATOM 1682 N N . ASP A 1 210 ? 5.793 -15.445 -23.016 1 98.5 210 ASP A N 1
ATOM 1683 C CA . ASP A 1 210 ? 6.461 -15.469 -21.719 1 98.5 210 ASP A CA 1
ATOM 1684 C C . ASP A 1 210 ? 7.922 -15.898 -21.859 1 98.5 210 ASP A C 1
ATOM 1686 O O . ASP A 1 210 ? 8.203 -17.031 -22.266 1 98.5 210 ASP A O 1
ATOM 1690 N N . PRO A 1 211 ? 8.852 -15.078 -21.531 1 97.75 211 PRO A N 1
ATOM 1691 C CA . PRO A 1 211 ? 10.258 -15.43 -21.719 1 97.75 211 PRO A CA 1
ATOM 1692 C C . PRO A 1 211 ? 10.812 -16.297 -20.578 1 97.75 211 PRO A C 1
ATOM 1694 O O . PRO A 1 211 ? 11.906 -16.844 -20.703 1 97.75 211 PRO A O 1
ATOM 1697 N N . LEU A 1 212 ? 10.086 -16.422 -19.484 1 97.81 212 LEU A N 1
ATOM 1698 C CA . LEU A 1 212 ? 10.625 -17.094 -18.312 1 97.81 212 LEU A CA 1
ATOM 1699 C C . LEU A 1 212 ? 10.078 -18.5 -18.203 1 97.81 212 LEU A C 1
ATOM 1701 O O . LEU A 1 212 ? 10.742 -19.391 -17.641 1 97.81 212 LEU A O 1
ATOM 1705 N N . VAL A 1 213 ? 8.875 -18.672 -18.594 1 98.19 213 VAL A N 1
ATOM 1706 C CA . VAL A 1 213 ? 8.211 -19.969 -18.484 1 98.19 213 VAL A CA 1
ATOM 1707 C C . VAL A 1 213 ? 7.926 -20.531 -19.875 1 98.19 213 VAL A C 1
ATOM 1709 O O . VAL A 1 213 ? 7.031 -20.047 -20.578 1 98.19 213 VAL A O 1
ATOM 1712 N N . SER A 1 214 ? 8.578 -21.562 -20.234 1 97.12 214 SER A N 1
ATOM 1713 C CA . SER A 1 214 ? 8.461 -22.156 -21.562 1 97.12 214 SER A CA 1
ATOM 1714 C C . SER A 1 214 ? 7.277 -23.109 -21.625 1 97.12 214 SER A C 1
ATOM 1716 O O . SER A 1 214 ? 6.746 -23.531 -20.594 1 97.12 214 SER A O 1
ATOM 1718 N N . LYS A 1 215 ? 6.93 -23.391 -22.828 1 96 215 LYS A N 1
ATOM 1719 C CA . LYS A 1 215 ? 5.887 -24.391 -23.031 1 96 215 LYS A CA 1
ATOM 1720 C C . LYS A 1 215 ? 6.281 -25.734 -22.406 1 96 215 LYS A C 1
ATOM 1722 O O . LYS A 1 215 ? 5.438 -26.422 -21.844 1 96 215 LYS A O 1
ATOM 1727 N N . LYS A 1 216 ? 7.523 -26.094 -22.516 1 95.19 216 LYS A N 1
ATOM 1728 C CA . LYS A 1 216 ? 8.023 -27.344 -21.953 1 95.19 216 LYS A CA 1
ATOM 1729 C C . LYS A 1 216 ? 7.855 -27.375 -20.438 1 95.19 216 LYS A C 1
ATOM 1731 O O . LYS A 1 216 ? 7.5 -28.406 -19.859 1 95.19 216 LYS A O 1
ATOM 1736 N N . MET A 1 217 ? 8.148 -26.281 -19.781 1 95.06 217 MET A N 1
ATOM 1737 C CA . MET A 1 217 ? 7.992 -26.203 -18.328 1 95.06 217 MET A CA 1
ATOM 1738 C C . MET A 1 217 ? 6.547 -26.469 -17.922 1 95.06 217 MET A C 1
ATOM 1740 O O . MET A 1 217 ? 6.293 -27.109 -16.906 1 95.06 217 MET A O 1
ATOM 1744 N N . MET A 1 218 ? 5.578 -25.938 -18.688 1 94.25 218 MET A N 1
ATOM 1745 C CA . MET A 1 218 ? 4.164 -26.172 -18.422 1 94.25 218 MET A CA 1
ATOM 1746 C C . MET A 1 218 ? 3.816 -27.641 -18.578 1 94.25 218 MET A C 1
ATOM 1748 O O . MET A 1 218 ? 3.121 -28.219 -17.734 1 94.25 218 MET A O 1
ATOM 1752 N N . GLU A 1 219 ? 4.289 -28.172 -19.672 1 92 219 GLU A N 1
ATOM 1753 C CA . GLU A 1 219 ? 4.051 -29.578 -19.938 1 92 219 GLU A CA 1
ATOM 1754 C C . GLU A 1 219 ? 4.629 -30.469 -18.844 1 92 219 GLU A C 1
ATOM 1756 O O . GLU A 1 219 ? 3.982 -31.422 -18.391 1 92 219 GLU A O 1
ATOM 1761 N N . ASP A 1 220 ? 5.801 -30.156 -18.453 1 90.06 220 ASP A N 1
ATOM 1762 C CA . ASP A 1 220 ? 6.457 -30.906 -17.391 1 90.06 220 ASP A CA 1
ATOM 1763 C C . ASP A 1 220 ? 5.664 -30.812 -16.094 1 90.06 220 ASP A C 1
ATOM 1765 O O . ASP A 1 220 ? 5.559 -31.797 -15.352 1 90.06 220 ASP A O 1
ATOM 1769 N N . THR A 1 221 ? 5.164 -29.641 -15.812 1 92.56 221 THR A N 1
ATOM 1770 C CA . THR A 1 221 ? 4.352 -29.453 -14.609 1 92.56 221 THR A CA 1
ATOM 1771 C C . THR A 1 221 ? 3.133 -30.375 -14.641 1 92.56 221 THR A C 1
ATOM 1773 O O . THR A 1 221 ? 2.832 -31.047 -13.648 1 92.56 221 THR A O 1
ATOM 1776 N N . CYS A 1 222 ? 2.482 -30.469 -15.742 1 92 222 CYS A N 1
ATOM 1777 C CA . CYS A 1 222 ? 1.258 -31.25 -15.867 1 92 222 CYS A CA 1
ATOM 1778 C C . CYS A 1 222 ? 1.555 -32.75 -15.805 1 92 222 CYS A C 1
ATOM 1780 O O . CYS A 1 222 ? 0.681 -33.562 -15.461 1 92 222 CYS A O 1
ATOM 1782 N N . LYS A 1 223 ? 2.754 -33.156 -16.094 1 88.19 223 LYS A N 1
ATOM 1783 C CA . LYS A 1 223 ? 3.125 -34.562 -16.016 1 88.19 223 LYS A CA 1
ATOM 1784 C C . LYS A 1 223 ? 3.111 -35.031 -14.57 1 88.19 223 LYS A C 1
ATOM 1786 O O . LYS A 1 223 ? 2.939 -36.25 -14.312 1 88.19 223 LYS A O 1
ATOM 1791 N N . TYR A 1 224 ? 3.281 -34.125 -13.742 1 83.94 224 TYR A N 1
ATOM 1792 C CA . TYR A 1 224 ? 3.391 -34.5 -12.336 1 83.94 224 TYR A CA 1
ATOM 1793 C C . TYR A 1 224 ? 2.02 -34.531 -11.672 1 83.94 224 TYR A C 1
ATOM 1795 O O . TYR A 1 224 ? 1.882 -35 -10.539 1 83.94 224 TYR A O 1
ATOM 1803 N N . VAL A 1 225 ? 1.032 -34 -12.336 1 82.5 225 VAL A N 1
ATOM 1804 C CA . VAL A 1 225 ? -0.259 -33.844 -11.68 1 82.5 225 VAL A CA 1
ATOM 1805 C C . VAL A 1 225 ? -1.334 -34.594 -12.445 1 82.5 225 VAL A C 1
ATOM 1807 O O . VAL A 1 225 ? -1.296 -34.688 -13.672 1 82.5 225 VAL A O 1
ATOM 1810 N N . SER A 1 226 ? -2.287 -35.312 -11.781 1 77.69 226 SER A N 1
ATOM 1811 C CA . SER A 1 226 ? -3.287 -36.188 -12.359 1 77.69 226 SER A CA 1
ATOM 1812 C C . SER A 1 226 ? -4.324 -35.406 -13.156 1 77.69 226 SER A C 1
ATOM 1814 O O . SER A 1 226 ? -4.734 -35.844 -14.242 1 77.69 226 SER A O 1
ATOM 1816 N N . GLN A 1 227 ? -4.836 -34.25 -12.617 1 90.88 227 GLN A N 1
ATOM 1817 C CA . G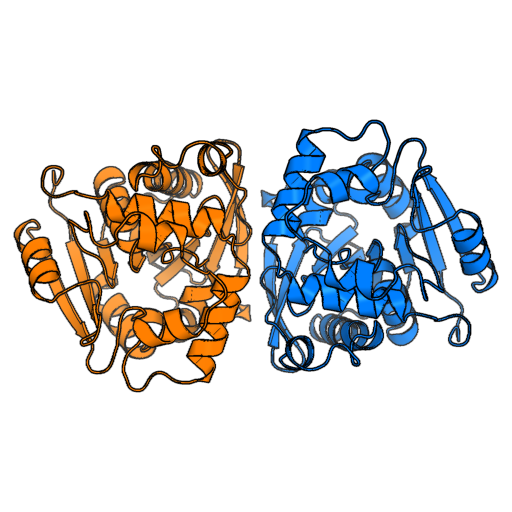LN A 1 227 ? -5.84 -33.438 -13.273 1 90.88 227 GLN A CA 1
ATOM 1818 C C . GLN A 1 227 ? -5.281 -32.031 -13.57 1 90.88 227 GLN A C 1
ATOM 1820 O O . GLN A 1 227 ? -5.375 -31.125 -12.742 1 90.88 227 GLN A O 1
ATOM 1825 N N . CYS A 1 228 ? -4.777 -31.891 -14.773 1 94.38 228 CYS A N 1
ATOM 1826 C CA . CYS A 1 228 ? -4.105 -30.656 -15.148 1 94.38 228 CYS A CA 1
ATOM 1827 C C . CYS A 1 228 ? -4.66 -30.109 -16.469 1 94.38 228 CYS A C 1
ATOM 1829 O O . CYS A 1 228 ? -4.723 -30.844 -17.453 1 94.38 228 CYS A O 1
ATOM 1831 N N . ILE A 1 229 ? -5.148 -28.953 -16.438 1 96.25 229 ILE A N 1
ATOM 1832 C CA . ILE A 1 229 ? -5.508 -28.219 -17.641 1 96.25 229 ILE A CA 1
ATOM 1833 C C . ILE A 1 229 ? -4.441 -27.156 -17.938 1 96.25 229 ILE A C 1
ATOM 1835 O O . ILE A 1 229 ? -4.059 -26.391 -17.062 1 96.25 229 ILE A O 1
ATOM 1839 N N . SER A 1 230 ? -3.912 -27.156 -19.125 1 96.94 230 SER A N 1
ATOM 1840 C CA . SER A 1 230 ? -2.879 -26.203 -19.547 1 96.94 230 SER A CA 1
ATOM 1841 C C . SER A 1 230 ? -3.375 -25.312 -20.656 1 96.94 230 SER A C 1
ATOM 1843 O O . SER A 1 230 ? -3.895 -25.781 -21.672 1 96.94 230 SER A O 1
ATOM 1845 N N . LEU A 1 231 ? -3.234 -24 -20.469 1 98.31 231 LEU A N 1
ATOM 1846 C CA . LEU A 1 231 ? -3.67 -23.016 -21.469 1 98.31 231 LEU A CA 1
ATOM 1847 C C . LEU A 1 231 ? -2.529 -22.078 -21.844 1 98.31 231 LEU A C 1
ATOM 1849 O O . LEU A 1 231 ? -1.735 -21.688 -20.984 1 98.31 231 LEU A O 1
ATOM 1853 N N . GLU A 1 232 ? -2.451 -21.703 -23.078 1 98.44 232 GLU A N 1
ATOM 1854 C CA . GLU A 1 232 ? -1.542 -20.688 -23.578 1 98.44 232 GLU A CA 1
ATOM 1855 C C . GLU A 1 232 ? -2.311 -19.5 -24.172 1 98.44 232 GLU A C 1
ATOM 1857 O O . GLU A 1 232 ? -3.135 -19.688 -25.062 1 98.44 232 GLU A O 1
ATOM 1862 N N . PHE A 1 233 ? -2.115 -18.344 -23.672 1 98.62 233 PHE A N 1
ATOM 1863 C CA . PHE A 1 233 ? -2.783 -17.141 -24.172 1 98.62 233 PHE A CA 1
ATOM 1864 C C . PHE A 1 233 ? -1.99 -16.516 -25.312 1 98.62 233 PHE A C 1
ATOM 1866 O O . PHE A 1 233 ? -0.812 -16.188 -25.141 1 98.62 233 PHE A O 1
ATOM 1873 N N . LYS A 1 234 ? -2.633 -16.312 -26.438 1 98.12 234 LYS A N 1
ATOM 1874 C CA . LYS A 1 234 ? -1.996 -15.742 -27.625 1 98.12 234 LYS A CA 1
ATOM 1875 C C . LYS A 1 234 ? -1.722 -14.25 -27.422 1 98.12 234 LYS A C 1
ATOM 1877 O O . LYS A 1 234 ? -2.553 -13.531 -26.859 1 98.12 234 LYS A O 1
ATOM 1882 N N . GLY A 1 235 ? -0.524 -13.812 -27.797 1 97.94 235 GLY A N 1
ATOM 1883 C CA . GLY A 1 235 ? -0.16 -12.398 -27.812 1 97.94 235 GLY A CA 1
ATOM 1884 C C . GLY A 1 235 ? 0.191 -11.859 -26.438 1 97.94 235 GLY A C 1
ATOM 1885 O O . GLY A 1 235 ? 0.456 -10.664 -26.281 1 97.94 235 GLY A O 1
ATOM 1886 N N . VAL A 1 236 ? 0.212 -12.688 -25.469 1 98.25 236 VAL A N 1
ATOM 1887 C CA . VAL A 1 236 ? 0.389 -12.289 -24.078 1 98.25 236 VAL A CA 1
ATOM 1888 C C . VAL A 1 236 ? 1.755 -12.75 -23.578 1 98.25 236 VAL A C 1
ATOM 1890 O O . VAL A 1 236 ? 2.273 -13.773 -24.031 1 98.25 236 VAL A O 1
ATOM 1893 N N . GLY A 1 237 ? 2.35 -12.008 -22.672 1 98.62 237 GLY A N 1
ATOM 1894 C CA . GLY A 1 237 ? 3.627 -12.375 -22.094 1 98.62 237 GLY A CA 1
ATOM 1895 C C . GLY A 1 237 ? 3.504 -12.898 -20.672 1 98.62 237 GLY A C 1
ATOM 1896 O O . GLY A 1 237 ? 2.676 -13.773 -20.391 1 98.62 237 GLY A O 1
ATOM 1897 N N . HIS A 1 238 ? 4.418 -12.461 -19.75 1 98.69 238 HIS A N 1
ATOM 1898 C CA . HIS A 1 238 ? 4.578 -13.008 -18.406 1 98.69 238 HIS A CA 1
ATOM 1899 C C . HIS A 1 238 ? 3.465 -12.523 -17.484 1 98.69 238 HIS A C 1
ATOM 1901 O O . HIS A 1 238 ? 3.219 -13.133 -16.438 1 98.69 238 HIS A O 1
ATOM 1907 N N . TYR A 1 239 ? 2.748 -11.43 -17.797 1 98.75 239 TYR A N 1
ATOM 1908 C CA . TYR A 1 239 ? 1.773 -10.797 -16.906 1 98.75 239 TYR A CA 1
ATOM 1909 C C . TYR A 1 239 ? 0.35 -11.102 -17.359 1 98.75 239 TYR A C 1
ATOM 1911 O O . TYR A 1 239 ? -0.476 -10.195 -17.484 1 98.75 239 TYR A O 1
ATOM 1919 N N . VAL A 1 240 ? 0.001 -12.297 -17.469 1 98.81 240 VAL A N 1
ATOM 1920 C CA . VAL A 1 240 ? -1.189 -12.812 -18.141 1 98.81 240 VAL A CA 1
ATOM 1921 C C . VAL A 1 240 ? -2.436 -12.148 -17.562 1 98.81 240 VAL A C 1
ATOM 1923 O O . VAL A 1 240 ? -3.225 -11.547 -18.297 1 98.81 240 VAL A O 1
ATOM 1926 N N . PRO A 1 241 ? -2.646 -12.125 -16.188 1 98.81 241 PRO A N 1
ATOM 1927 C CA . PRO A 1 241 ? -3.883 -11.547 -15.656 1 98.81 241 PRO A CA 1
ATOM 1928 C C . PRO A 1 241 ? -4.008 -10.055 -15.953 1 98.81 241 PRO A C 1
ATOM 1930 O O . PRO A 1 241 ? -5.121 -9.531 -16.062 1 98.81 241 PRO A O 1
ATOM 1933 N N . ALA A 1 242 ? -2.893 -9.383 -16.047 1 98.38 242 ALA A N 1
ATOM 1934 C CA . ALA A 1 242 ? -2.91 -7.941 -16.312 1 98.38 242 ALA A CA 1
ATOM 1935 C C . ALA A 1 242 ? -3.025 -7.652 -17.797 1 98.38 242 ALA A C 1
ATOM 1937 O O . ALA A 1 242 ? -3.678 -6.688 -18.203 1 98.38 242 ALA A O 1
ATOM 1938 N N . GLU A 1 243 ? -2.43 -8.5 -18.672 1 98.62 243 GLU A N 1
ATOM 1939 C CA . GLU A 1 243 ? -2.383 -8.273 -20.109 1 98.62 243 GLU A CA 1
ATOM 1940 C C . GLU A 1 243 ? -3.688 -8.703 -20.781 1 98.62 243 GLU A C 1
ATOM 1942 O O . GLU A 1 243 ? -4.082 -8.141 -21.797 1 98.62 243 GLU A O 1
ATOM 1947 N N . ASP A 1 244 ? -4.301 -9.703 -20.25 1 98.38 244 ASP A N 1
ATOM 1948 C CA . ASP A 1 244 ? -5.566 -10.203 -20.781 1 98.38 244 ASP A CA 1
ATOM 1949 C C . ASP A 1 244 ? -6.508 -10.617 -19.656 1 98.38 244 ASP A C 1
ATOM 1951 O O . ASP A 1 244 ? -6.84 -11.797 -19.516 1 98.38 244 ASP A O 1
ATOM 1955 N N . PRO A 1 245 ? -7.004 -9.617 -18.922 1 98.12 245 PRO A N 1
ATOM 1956 C CA . PRO A 1 245 ? -7.844 -9.906 -17.766 1 98.12 245 PRO A CA 1
ATOM 1957 C C . PRO A 1 245 ? -9.172 -10.562 -18.141 1 98.12 245 PRO A C 1
ATOM 1959 O O . PRO A 1 245 ? -9.68 -11.406 -17.391 1 98.12 245 PRO A O 1
ATOM 1962 N N . LYS A 1 246 ? -9.742 -10.242 -19.25 1 98.06 246 LYS A N 1
ATOM 1963 C CA . LYS A 1 246 ? -11.039 -10.781 -19.656 1 98.06 246 LYS A CA 1
ATOM 1964 C C . LYS A 1 246 ? -10.969 -12.289 -19.875 1 98.06 246 LYS A C 1
ATOM 1966 O O . LYS A 1 246 ? -11.758 -13.039 -19.312 1 98.06 246 LYS A O 1
ATOM 1971 N N . THR A 1 247 ? -10.031 -12.703 -20.688 1 98.62 247 THR A N 1
ATOM 1972 C CA . THR A 1 247 ? -9.867 -14.133 -20.953 1 98.62 247 THR A CA 1
ATOM 1973 C C . THR A 1 247 ? -9.469 -14.867 -19.688 1 98.62 247 THR A C 1
ATOM 1975 O O . THR A 1 247 ? -9.93 -15.984 -19.438 1 98.62 247 THR A O 1
ATOM 1978 N N . THR A 1 248 ? -8.57 -14.258 -18.891 1 98.75 248 THR A N 1
ATOM 1979 C CA . THR A 1 248 ? -8.164 -14.867 -17.625 1 98.75 248 THR A CA 1
ATOM 1980 C C . THR A 1 248 ? -9.375 -15.141 -16.75 1 98.75 248 THR A C 1
ATOM 1982 O O . THR A 1 248 ? -9.547 -16.25 -16.234 1 98.75 248 THR A O 1
ATOM 1985 N N . ALA A 1 249 ? -10.227 -14.133 -16.594 1 98.5 249 ALA A N 1
ATOM 1986 C CA . ALA A 1 249 ? -11.414 -14.266 -15.75 1 98.5 249 ALA A CA 1
ATOM 1987 C C . ALA A 1 249 ? -12.328 -15.383 -16.25 1 98.5 249 ALA A C 1
ATOM 1989 O O . ALA A 1 249 ? -12.836 -16.172 -15.469 1 98.5 249 ALA A O 1
ATOM 1990 N N . ARG A 1 250 ? -12.516 -15.422 -17.516 1 98.19 250 ARG A N 1
ATOM 1991 C CA . ARG A 1 250 ? -13.375 -16.438 -18.125 1 98.19 250 ARG A CA 1
ATOM 1992 C C . ARG A 1 250 ? -12.867 -17.844 -17.812 1 98.19 250 ARG A C 1
ATOM 1994 O O . ARG A 1 250 ? -13.633 -18.703 -17.391 1 98.19 250 ARG A O 1
ATOM 2001 N N . GLU A 1 251 ? -11.594 -18.047 -17.984 1 98.38 251 GLU A N 1
ATOM 2002 C CA . GLU A 1 251 ? -11.023 -19.375 -17.781 1 98.38 251 GLU A CA 1
ATOM 2003 C C . GLU A 1 251 ? -11.016 -19.734 -16.297 1 98.38 251 GLU A C 1
ATOM 2005 O O . GLU A 1 251 ? -11.18 -20.906 -15.938 1 98.38 251 GLU A O 1
ATOM 2010 N N . LEU A 1 252 ? -10.781 -18.75 -15.438 1 98.25 252 LEU A N 1
ATOM 2011 C CA . LEU A 1 252 ? -10.844 -19 -14 1 98.25 252 LEU A CA 1
ATOM 2012 C C . LEU A 1 252 ? -12.242 -19.438 -13.586 1 98.25 252 LEU A C 1
ATOM 2014 O O . LEU A 1 252 ? -12.398 -20.391 -12.82 1 98.25 252 LEU A O 1
ATOM 2018 N N . GLU A 1 253 ? -13.234 -18.734 -14.055 1 97.81 253 GLU A N 1
ATOM 2019 C CA . GLU A 1 253 ? -14.617 -19.047 -13.688 1 97.81 253 GLU A CA 1
ATOM 2020 C C . GLU A 1 253 ? -15.016 -20.438 -14.172 1 97.81 253 GLU A C 1
ATOM 2022 O O . GLU A 1 253 ? -15.633 -21.203 -13.43 1 97.81 253 GLU A O 1
ATOM 2027 N N . LYS A 1 254 ? -14.648 -20.719 -15.422 1 97.31 254 LYS A N 1
ATOM 2028 C CA . LYS A 1 254 ? -14.914 -22.047 -15.961 1 97.31 254 LYS A CA 1
ATOM 2029 C C . LYS A 1 254 ? -14.281 -23.125 -15.094 1 97.31 254 LYS A C 1
ATOM 2031 O O . LYS A 1 254 ? -14.914 -24.156 -14.805 1 97.31 254 LYS A O 1
ATOM 2036 N N . PHE A 1 255 ? -13.094 -22.922 -14.641 1 97.81 255 PHE A N 1
ATOM 2037 C CA . PHE A 1 255 ? -12.32 -23.922 -13.914 1 97.81 255 PHE A CA 1
ATOM 2038 C C . PHE A 1 255 ? -12.82 -24.062 -12.484 1 97.81 255 PHE A C 1
ATOM 2040 O O . PHE A 1 255 ? -12.938 -25.172 -11.969 1 97.81 255 PHE A O 1
ATOM 2047 N N . ILE A 1 256 ? -13.133 -22.938 -11.789 1 97.06 256 ILE A N 1
ATOM 2048 C CA . ILE A 1 256 ? -13.43 -22.922 -10.359 1 97.06 256 ILE A CA 1
ATOM 2049 C C . ILE A 1 256 ? -14.898 -23.281 -10.141 1 97.06 256 ILE A C 1
ATOM 2051 O O . ILE A 1 256 ? -15.242 -23.938 -9.156 1 97.06 256 ILE A O 1
ATOM 2055 N N . LEU A 1 257 ? -15.828 -22.844 -11.039 1 94.25 257 LEU A N 1
ATOM 2056 C CA . LEU A 1 257 ? -17.266 -22.984 -10.812 1 94.25 257 LEU A CA 1
ATOM 2057 C C . LEU A 1 257 ? -17.781 -24.266 -11.461 1 94.25 257 LEU A C 1
ATOM 2059 O O . LEU A 1 257 ? -18.953 -24.625 -11.289 1 94.25 257 LEU A O 1
ATOM 2063 N N . SER A 1 258 ? -17 -24.953 -12.094 1 85.69 258 SER A N 1
ATOM 2064 C CA . SER A 1 258 ? -17.422 -26.219 -12.664 1 85.69 258 SER A CA 1
ATOM 2065 C C . SER A 1 258 ? -17.609 -27.281 -11.586 1 85.69 258 SER A C 1
ATOM 2067 O O . SER A 1 258 ? -16.969 -27.219 -10.531 1 85.69 258 SER A O 1
ATOM 2069 N N . MET B 1 1 ? -7.906 -4.262 17.156 1 65.25 1 MET B N 1
ATOM 2070 C CA . MET B 1 1 ? -8.172 -2.893 16.703 1 65.25 1 MET B CA 1
ATOM 2071 C C . MET B 1 1 ? -7.91 -2.748 15.211 1 65.25 1 MET B C 1
ATOM 2073 O O . MET B 1 1 ? -8.805 -2.363 14.461 1 65.25 1 MET B O 1
ATOM 2077 N N . LEU B 1 2 ? -6.816 -3.193 14.773 1 69.75 2 LEU B N 1
ATOM 2078 C CA . LEU B 1 2 ? -6.492 -3.072 13.359 1 69.75 2 LEU B CA 1
ATOM 2079 C C . LEU B 1 2 ? -7.398 -3.963 12.516 1 69.75 2 LEU B C 1
ATOM 2081 O O . LEU B 1 2 ? -7.641 -3.676 11.344 1 69.75 2 LEU B O 1
ATOM 2085 N N . GLU B 1 3 ? -8.078 -4.824 13.25 1 75.56 3 GLU B N 1
ATOM 2086 C CA . GLU B 1 3 ? -8.961 -5.734 12.523 1 75.56 3 GLU B CA 1
ATOM 2087 C C . GLU B 1 3 ? -10.258 -5.043 12.133 1 75.56 3 GLU B C 1
ATOM 2089 O O . GLU B 1 3 ? -10.984 -5.52 11.258 1 75.56 3 GLU B O 1
ATOM 2094 N N . GLU B 1 4 ? -10.484 -3.932 12.773 1 89.06 4 GLU B N 1
ATOM 2095 C CA . GLU B 1 4 ? -11.703 -3.195 12.445 1 89.06 4 GLU B CA 1
ATOM 2096 C C . GLU B 1 4 ? -11.461 -2.189 11.328 1 89.06 4 GLU B C 1
ATOM 2098 O O . GLU B 1 4 ? -12.406 -1.602 10.797 1 89.06 4 GLU B O 1
ATOM 2103 N N . LEU B 1 5 ? -10.242 -2.016 11.055 1 94.31 5 LEU B N 1
ATOM 2104 C CA . LEU B 1 5 ? -9.875 -1.065 10.016 1 94.31 5 LEU B CA 1
ATOM 2105 C C . LEU B 1 5 ? -10.305 -1.569 8.641 1 94.31 5 LEU B C 1
ATOM 2107 O O . LEU B 1 5 ? -10.031 -2.719 8.289 1 94.31 5 LEU B O 1
ATOM 2111 N N . ILE B 1 6 ? -11.039 -0.75 7.895 1 96.94 6 ILE B N 1
ATOM 2112 C CA . ILE B 1 6 ? -11.539 -1.127 6.578 1 96.94 6 ILE B CA 1
ATOM 2113 C C . ILE B 1 6 ? -10.914 -0.229 5.512 1 96.94 6 ILE B C 1
ATOM 2115 O O . ILE B 1 6 ? -11 0.999 5.598 1 96.94 6 ILE B O 1
ATOM 2119 N N . GLY B 1 7 ? -10.242 -0.839 4.574 1 97.62 7 GLY B N 1
ATOM 2120 C CA . GLY B 1 7 ? -9.695 -0.116 3.438 1 97.62 7 GLY B CA 1
ATOM 2121 C C . GLY B 1 7 ? -10.633 -0.088 2.242 1 97.62 7 GLY B C 1
ATOM 2122 O O . GLY B 1 7 ? -11.312 -1.074 1.957 1 97.62 7 GLY B O 1
ATOM 2123 N N . LYS B 1 8 ? -10.672 1.018 1.562 1 97.56 8 LYS B N 1
ATOM 2124 C CA . LYS B 1 8 ? -11.492 1.203 0.371 1 97.56 8 LYS B CA 1
ATOM 2125 C C . LYS B 1 8 ? -10.773 2.066 -0.664 1 97.56 8 LYS B C 1
ATOM 2127 O O . LYS B 1 8 ? -9.758 2.693 -0.36 1 97.56 8 LYS B O 1
ATOM 2132 N N . TYR B 1 9 ? -11.305 2.008 -1.868 1 97 9 TYR B N 1
ATOM 2133 C CA . TYR B 1 9 ? -10.867 2.895 -2.938 1 97 9 TYR B CA 1
ATOM 2134 C C . TYR B 1 9 ? -12 3.814 -3.385 1 97 9 TYR B C 1
ATOM 2136 O O . TYR B 1 9 ? -13.172 3.434 -3.34 1 97 9 TYR B O 1
ATOM 2144 N N . VAL B 1 10 ? -11.672 4.98 -3.807 1 96.44 10 VAL B N 1
ATOM 2145 C CA . VAL B 1 10 ? -12.602 5.91 -4.441 1 96.44 10 VAL B CA 1
ATOM 2146 C C . VAL B 1 10 ? -11.914 6.617 -5.605 1 96.44 10 VAL B C 1
ATOM 2148 O O . VAL B 1 10 ? -10.711 6.902 -5.543 1 96.44 10 VAL B O 1
ATOM 2151 N N . GLU B 1 11 ? -12.57 6.812 -6.668 1 95.25 11 GLU B N 1
ATOM 2152 C CA . GLU B 1 11 ? -12.008 7.562 -7.789 1 95.25 11 GLU B CA 1
ATOM 2153 C C . GLU B 1 11 ? -12.07 9.062 -7.531 1 95.25 11 GLU B C 1
ATOM 2155 O O . GLU B 1 11 ? -13.133 9.602 -7.211 1 95.25 11 GLU B O 1
ATOM 2160 N N . VAL B 1 12 ? -10.984 9.68 -7.598 1 96.62 12 VAL B N 1
ATOM 2161 C CA . VAL B 1 12 ? -10.875 11.125 -7.438 1 96.62 12 VAL B CA 1
ATOM 2162 C C . VAL B 1 12 ? -10.062 11.711 -8.586 1 96.62 12 VAL B C 1
ATOM 2164 O O . VAL B 1 12 ? -8.906 11.344 -8.781 1 96.62 12 VAL B O 1
ATOM 2167 N N . LYS B 1 13 ? -10.672 12.625 -9.375 1 95.31 13 LYS B N 1
ATOM 2168 C CA . LYS B 1 13 ? -10 13.297 -10.477 1 95.31 13 LYS B CA 1
ATOM 2169 C C . LYS B 1 13 ? -9.352 12.289 -11.422 1 95.31 13 LYS B C 1
ATOM 2171 O O . LYS B 1 13 ? -8.219 12.484 -11.859 1 95.31 13 LYS B O 1
ATOM 2176 N N . GLY B 1 14 ? -9.977 11.164 -11.562 1 93.5 14 GLY B N 1
ATOM 2177 C CA . GLY B 1 14 ? -9.594 10.211 -12.594 1 93.5 14 GLY B CA 1
ATOM 2178 C C . GLY B 1 14 ? -8.625 9.148 -12.094 1 93.5 14 GLY B C 1
ATOM 2179 O O . GLY B 1 14 ? -8.242 8.25 -12.844 1 93.5 14 GLY B O 1
ATOM 2180 N N . ILE B 1 15 ? -8.156 9.234 -10.797 1 93.56 15 ILE B N 1
ATOM 2181 C CA . ILE B 1 15 ? -7.266 8.195 -10.297 1 93.56 15 ILE B CA 1
ATOM 2182 C C . ILE B 1 15 ? -7.875 7.543 -9.062 1 93.56 15 ILE B C 1
ATOM 2184 O O . ILE B 1 15 ? -8.75 8.125 -8.414 1 93.56 15 ILE B O 1
ATOM 2188 N N . LYS B 1 16 ? -7.41 6.352 -8.766 1 94.81 16 LYS B N 1
ATOM 2189 C CA . LYS B 1 16 ? -7.875 5.625 -7.59 1 94.81 16 LYS B CA 1
ATOM 2190 C C . LYS B 1 16 ? -7.164 6.109 -6.328 1 94.81 16 LYS B C 1
ATOM 2192 O O . LYS B 1 16 ? -5.934 6.105 -6.262 1 94.81 16 LYS B O 1
ATOM 2197 N N . ILE B 1 17 ? -7.941 6.512 -5.387 1 97.56 17 ILE B N 1
ATOM 2198 C CA . ILE B 1 17 ? -7.422 6.93 -4.09 1 97.56 17 ILE B CA 1
ATOM 2199 C C . ILE B 1 17 ? -7.824 5.914 -3.021 1 97.56 17 ILE B C 1
ATOM 2201 O O . ILE B 1 17 ? -9 5.555 -2.908 1 97.56 17 ILE B O 1
ATOM 2205 N N . TYR B 1 18 ? -6.82 5.449 -2.303 1 98 18 TYR B N 1
ATOM 2206 C CA . TYR B 1 18 ? -7.043 4.488 -1.228 1 98 18 TYR B CA 1
ATOM 2207 C C . TYR B 1 18 ? -7.227 5.199 0.108 1 98 18 TYR B C 1
ATOM 2209 O O . TYR B 1 18 ? -6.562 6.203 0.383 1 98 18 TYR B O 1
ATOM 2217 N N . TYR B 1 19 ? -8.117 4.695 0.906 1 98.31 19 TYR B N 1
ATOM 2218 C CA . TYR B 1 19 ? -8.266 5.211 2.262 1 98.31 19 TYR B CA 1
ATOM 2219 C C . TYR B 1 19 ? -8.719 4.109 3.215 1 98.31 19 TYR B C 1
ATOM 2221 O O . TYR B 1 19 ? -9.211 3.066 2.779 1 98.31 19 TYR B O 1
ATOM 2229 N N . GLU B 1 20 ? -8.438 4.336 4.477 1 98.12 20 GLU B N 1
ATOM 2230 C CA . GLU B 1 20 ? -8.867 3.436 5.539 1 98.12 20 GLU B CA 1
ATOM 2231 C C . GLU B 1 20 ? -9.789 4.145 6.531 1 98.12 20 GLU B C 1
ATOM 2233 O O . GLU B 1 20 ? -9.609 5.332 6.812 1 98.12 20 GLU B O 1
ATOM 2238 N N . LYS B 1 21 ? -10.719 3.434 6.977 1 97.12 21 LYS B N 1
ATOM 2239 C CA . LYS B 1 21 ? -11.727 4.012 7.863 1 97.12 21 LYS B CA 1
ATOM 2240 C C . LYS B 1 21 ? -11.961 3.127 9.078 1 97.12 21 LYS B C 1
ATOM 2242 O O . LYS B 1 21 ? -11.984 1.898 8.969 1 97.12 21 LYS B O 1
ATOM 2247 N N . ILE B 1 22 ? -12.133 3.756 10.258 1 96.81 22 ILE B N 1
ATOM 2248 C CA . ILE B 1 22 ? -12.484 3.047 11.484 1 96.81 22 ILE B CA 1
ATOM 2249 C C . ILE B 1 22 ? -13.266 3.973 12.414 1 96.81 22 ILE B C 1
ATOM 2251 O O . ILE B 1 22 ? -12.922 5.148 12.547 1 96.81 22 ILE B O 1
ATOM 2255 N N . GLY B 1 23 ? -14.328 3.486 12.992 1 94.88 23 GLY B N 1
ATOM 2256 C CA . GLY B 1 23 ? -15.148 4.262 13.906 1 94.88 23 GLY B CA 1
ATOM 2257 C C . GLY B 1 23 ? -16.5 4.633 13.336 1 94.88 23 GLY B C 1
ATOM 2258 O O . GLY B 1 23 ? -16.797 4.316 12.18 1 94.88 23 GLY B O 1
ATOM 2259 N N . ASN B 1 24 ? -17.359 5.207 14.18 1 93.19 24 ASN B N 1
ATOM 2260 C CA . ASN B 1 24 ? -18.734 5.539 13.789 1 93.19 24 ASN B CA 1
ATOM 2261 C C . ASN B 1 24 ? -19.141 6.91 14.32 1 93.19 24 ASN B C 1
ATOM 2263 O O . ASN B 1 24 ? -20.344 7.211 14.398 1 93.19 24 ASN B O 1
ATOM 2267 N N . GLY B 1 25 ? -18.281 7.703 14.672 1 95.94 25 GLY B N 1
ATOM 2268 C CA . GLY B 1 25 ? -18.562 9.008 15.25 1 95.94 25 GLY B CA 1
ATOM 2269 C C . GLY B 1 25 ? -18.234 10.156 14.328 1 95.94 25 GLY B C 1
ATOM 2270 O O . GLY B 1 25 ? -18.531 10.102 13.133 1 95.94 25 GLY B O 1
ATOM 2271 N N . LYS B 1 26 ? -17.734 11.305 14.914 1 97.12 26 LYS B N 1
ATOM 2272 C CA . LYS B 1 26 ? -17.406 12.5 14.141 1 97.12 26 LYS B CA 1
ATOM 2273 C C . LYS B 1 26 ? -16.25 12.234 13.18 1 97.12 26 LYS B C 1
ATOM 2275 O O . LYS B 1 26 ? -15.211 11.703 13.578 1 97.12 26 LYS B O 1
ATOM 2280 N N . PRO B 1 27 ? -16.406 12.594 11.938 1 98.12 27 PRO B N 1
ATOM 2281 C CA . PRO B 1 27 ? -15.375 12.281 10.945 1 98.12 27 PRO B CA 1
ATOM 2282 C C . PRO B 1 27 ? -14.102 13.117 11.133 1 98.12 27 PRO B C 1
ATOM 2284 O O . PRO B 1 27 ? -14.18 14.328 11.32 1 98.12 27 PRO B O 1
ATOM 2287 N N . LEU B 1 28 ? -13 12.492 11.141 1 98.75 28 LEU B N 1
ATOM 2288 C CA . LEU B 1 28 ? -11.664 13.07 11.156 1 98.75 28 LEU B CA 1
ATOM 2289 C C . LEU B 1 28 ? -10.82 12.539 10 1 98.75 28 LEU B C 1
ATOM 2291 O O . LEU B 1 28 ? -10.414 11.375 10.008 1 98.75 28 LEU B O 1
ATOM 2295 N N . VAL B 1 29 ? -10.578 13.359 9 1 98.88 29 VAL B N 1
ATOM 2296 C CA . VAL B 1 29 ? -9.719 12.992 7.875 1 98.88 29 VAL B CA 1
ATOM 2297 C C . VAL B 1 29 ? -8.258 13.211 8.25 1 98.88 29 VAL B C 1
ATOM 2299 O O . VAL B 1 29 ? -7.879 14.289 8.711 1 98.88 29 VAL B O 1
ATOM 2302 N N . MET B 1 30 ? -7.438 12.219 8.062 1 98.88 30 MET B N 1
ATOM 2303 C CA . MET B 1 30 ? -6.035 12.289 8.461 1 98.88 30 MET B CA 1
ATOM 2304 C C . MET B 1 30 ? -5.113 12.188 7.254 1 98.88 30 MET B C 1
ATOM 2306 O O . MET B 1 30 ? -5.27 11.289 6.426 1 98.88 30 MET B O 1
ATOM 2310 N N . ILE B 1 31 ? -4.148 13.062 7.199 1 98.94 31 ILE B N 1
ATOM 2311 C CA . ILE B 1 31 ? -3.223 13.164 6.074 1 98.94 31 ILE B CA 1
ATOM 2312 C C . ILE B 1 31 ? -1.792 12.953 6.562 1 98.94 31 ILE B C 1
ATOM 2314 O O . ILE B 1 31 ? -1.333 13.633 7.48 1 98.94 31 ILE B O 1
ATOM 2318 N N . SER B 1 32 ? -1.034 12.062 5.934 1 98.62 32 SER B N 1
ATOM 2319 C CA . SER B 1 32 ? 0.263 11.586 6.395 1 98.62 32 SER B CA 1
ATOM 2320 C C . SER B 1 32 ? 1.369 12.586 6.074 1 98.62 32 SER B C 1
ATOM 2322 O O . SER B 1 32 ? 1.171 13.5 5.273 1 98.62 32 SER B O 1
ATOM 2324 N N . PRO B 1 33 ? 2.553 12.461 6.719 1 98.62 33 PRO B N 1
ATOM 2325 C CA . PRO B 1 33 ? 3.721 13.281 6.383 1 98.62 33 PRO B CA 1
ATOM 2326 C C . PRO B 1 33 ? 4.336 12.906 5.039 1 98.62 33 PRO B C 1
ATOM 2328 O O . PRO B 1 33 ? 3.943 11.906 4.434 1 98.62 33 PRO B O 1
ATOM 2331 N N . SER B 1 34 ? 5.324 13.719 4.648 1 98.25 34 SER B N 1
ATOM 2332 C CA . SER B 1 34 ? 6.027 13.477 3.393 1 98.25 34 SER B CA 1
ATOM 2333 C C . SER B 1 34 ? 6.617 12.07 3.346 1 98.25 34 SER B C 1
ATOM 2335 O O . SER B 1 34 ? 7.273 11.641 4.293 1 98.25 34 SER B O 1
ATOM 2337 N N . GLY B 1 35 ? 6.332 11.406 2.266 1 97.06 35 GLY B N 1
ATOM 2338 C CA . GLY B 1 35 ? 6.977 10.133 1.993 1 97.06 35 GLY B CA 1
ATOM 2339 C C . GLY B 1 35 ? 6.32 8.961 2.707 1 97.06 35 GLY B C 1
ATOM 2340 O O . GLY B 1 35 ? 6.758 7.82 2.57 1 97.06 35 GLY B O 1
ATOM 2341 N N . PHE B 1 36 ? 5.336 9.227 3.52 1 98.19 36 PHE B N 1
ATOM 2342 C CA . PHE B 1 36 ? 4.633 8.172 4.238 1 98.19 36 PHE B CA 1
ATOM 2343 C C . PHE B 1 36 ? 3.238 7.961 3.658 1 98.19 36 PHE B C 1
ATOM 2345 O O . PHE B 1 36 ? 2.781 8.75 2.824 1 98.19 36 PHE B O 1
ATOM 2352 N N . ASP B 1 37 ? 2.625 6.863 4.016 1 98.38 37 ASP B N 1
ATOM 2353 C CA . ASP B 1 37 ? 1.214 6.629 3.721 1 98.38 37 ASP B CA 1
ATOM 2354 C C . ASP B 1 37 ? 0.411 6.441 5.008 1 98.38 37 ASP B C 1
ATOM 2356 O O . ASP B 1 37 ? 0.904 6.723 6.102 1 98.38 37 ASP B O 1
ATOM 2360 N N . GLY B 1 38 ? -0.813 6.07 4.883 1 98.19 38 GLY B N 1
ATOM 2361 C CA . GLY B 1 38 ? -1.742 6.031 6 1 98.19 38 GLY B CA 1
ATOM 2362 C C . GLY B 1 38 ? -1.256 5.168 7.148 1 98.19 38 GLY B C 1
ATOM 2363 O O . GLY B 1 38 ? -1.685 5.352 8.289 1 98.19 38 GLY B O 1
ATOM 2364 N N . ARG B 1 39 ? -0.337 4.168 6.898 1 97.94 39 ARG B N 1
ATOM 2365 C CA . ARG B 1 39 ? 0.175 3.277 7.934 1 97.94 39 ARG B CA 1
ATOM 2366 C C . ARG B 1 39 ? 0.883 4.062 9.031 1 97.94 39 ARG B C 1
ATOM 2368 O O . ARG B 1 39 ? 1.021 3.578 10.156 1 97.94 39 ARG B O 1
ATOM 2375 N N . PHE B 1 40 ? 1.297 5.312 8.727 1 98.44 40 PHE B N 1
ATOM 2376 C CA . PHE B 1 40 ? 1.933 6.203 9.688 1 98.44 40 PHE B CA 1
ATOM 2377 C C . PHE B 1 40 ? 1.063 6.371 10.93 1 98.44 40 PHE B C 1
ATOM 2379 O O . PHE B 1 40 ? 1.579 6.527 12.039 1 98.44 40 PHE B O 1
ATOM 2386 N N . TYR B 1 41 ? -0.242 6.285 10.82 1 98.31 41 TYR B N 1
ATOM 2387 C CA . TYR B 1 41 ? -1.18 6.617 11.891 1 98.31 41 TYR B CA 1
ATOM 2388 C C . TYR B 1 41 ? -1.692 5.355 12.578 1 98.31 41 TYR B C 1
ATOM 2390 O O . TYR B 1 41 ? -2.498 5.434 13.508 1 98.31 41 TYR B O 1
ATOM 2398 N N . HIS B 1 42 ? -1.246 4.172 12.172 1 96.75 42 HIS B N 1
ATOM 2399 C CA . HIS B 1 42 ? -1.833 2.924 12.656 1 96.75 42 HIS B CA 1
ATOM 2400 C C . HIS B 1 42 ? -1.697 2.801 14.164 1 96.75 42 HIS B C 1
ATOM 2402 O O . HIS B 1 42 ? -2.631 2.365 14.844 1 96.75 42 HIS B O 1
ATOM 2408 N N . LYS B 1 43 ? -0.539 3.207 14.742 1 95.5 43 LYS B N 1
ATOM 2409 C CA . LYS B 1 43 ? -0.373 3.123 16.188 1 95.5 43 LYS B CA 1
ATOM 2410 C C . LYS B 1 43 ? -1.339 4.059 16.906 1 95.5 43 LYS B C 1
ATOM 2412 O O . LYS B 1 43 ? -1.845 3.73 17.984 1 95.5 43 LYS B O 1
ATOM 2417 N N . LEU B 1 44 ? -1.553 5.215 16.312 1 97.25 44 LEU B N 1
ATOM 2418 C CA . LEU B 1 44 ? -2.463 6.203 16.891 1 97.25 44 LEU B CA 1
ATOM 2419 C C . LEU B 1 44 ? -3.875 5.641 17 1 97.25 44 LEU B C 1
ATOM 2421 O O . LEU B 1 44 ? -4.59 5.926 17.969 1 97.25 44 LEU B O 1
ATOM 2425 N N . LEU B 1 45 ? -4.309 4.797 16.078 1 95.88 45 LEU B N 1
ATOM 2426 C CA . LEU B 1 45 ? -5.664 4.262 16 1 95.88 45 LEU B CA 1
ATOM 2427 C C . LEU B 1 45 ? -5.977 3.402 17.219 1 95.88 45 LEU B C 1
ATOM 2429 O O . LEU B 1 45 ? -7.141 3.232 17.578 1 95.88 45 LEU B O 1
ATOM 2433 N N . ASN B 1 46 ? -4.934 2.854 17.859 1 94.12 46 ASN B N 1
ATOM 2434 C CA . ASN B 1 46 ? -5.125 2.016 19.031 1 94.12 46 ASN B CA 1
ATOM 2435 C C . ASN B 1 46 ? -5.656 2.824 20.219 1 94.12 46 ASN B C 1
ATOM 2437 O O . ASN B 1 46 ? -6.184 2.258 21.172 1 94.12 46 ASN B O 1
ATOM 2441 N N . PHE B 1 47 ? -5.527 4.141 20.094 1 96.44 47 PHE B N 1
ATOM 2442 C CA . PHE B 1 47 ? -5.824 4.953 21.266 1 96.44 47 PHE B CA 1
ATOM 2443 C C . PHE B 1 47 ? -7.004 5.879 21 1 96.44 47 PHE B C 1
ATOM 2445 O O . PHE B 1 47 ? -7.598 6.422 21.938 1 96.44 47 PHE B O 1
ATOM 2452 N N . ILE B 1 48 ? -7.371 6.09 19.719 1 95.62 48 ILE B N 1
ATOM 2453 C CA . ILE B 1 48 ? -8.508 6.949 19.391 1 95.62 48 ILE B CA 1
ATOM 2454 C C . ILE B 1 48 ? -9.812 6.191 19.625 1 95.62 48 ILE B C 1
ATOM 2456 O O . ILE B 1 48 ? -9.977 5.066 19.156 1 95.62 48 ILE B O 1
ATOM 2460 N N . THR B 1 49 ? -10.719 6.73 20.328 1 90.12 49 THR B N 1
ATOM 2461 C CA . THR B 1 49 ? -11.992 6.082 20.625 1 90.12 49 THR B CA 1
ATOM 2462 C C . THR B 1 49 ? -12.875 6.027 19.391 1 90.12 49 THR B C 1
ATOM 2464 O O . THR B 1 49 ? -12.641 6.762 18.422 1 90.12 49 THR B O 1
ATOM 2467 N N . ARG B 1 50 ? -13.914 5.266 19.438 1 90.62 50 ARG B N 1
ATOM 2468 C CA . ARG B 1 50 ? -14.773 5.047 18.281 1 90.62 50 ARG B CA 1
ATOM 2469 C C . ARG B 1 50 ? -15.828 6.148 18.172 1 90.62 50 ARG B C 1
ATOM 2471 O O . ARG B 1 50 ? -16.641 6.137 17.25 1 90.62 50 ARG B O 1
ATOM 2478 N N . ASP B 1 51 ? -15.727 7.152 19.047 1 95.19 51 ASP B N 1
ATOM 2479 C CA . ASP B 1 51 ? -16.562 8.352 18.938 1 95.19 51 ASP B CA 1
ATOM 2480 C C . ASP B 1 51 ? -16.062 9.25 17.812 1 95.19 51 ASP B C 1
ATOM 2482 O O . ASP B 1 51 ? -16.75 10.211 17.438 1 95.19 51 ASP B O 1
ATOM 2486 N N . ILE B 1 52 ? -14.953 8.953 17.344 1 97.12 52 ILE B N 1
ATOM 2487 C CA . ILE B 1 52 ? -14.391 9.602 16.172 1 97.12 52 ILE B CA 1
ATOM 2488 C C . ILE B 1 52 ? -14.273 8.586 15.031 1 97.12 52 ILE B C 1
ATOM 2490 O O . ILE B 1 52 ? -13.805 7.465 15.234 1 97.12 52 ILE B O 1
ATOM 2494 N N . THR B 1 53 ? -14.805 8.914 13.891 1 97.31 53 THR B N 1
ATOM 2495 C CA . THR B 1 53 ? -14.547 8.133 12.68 1 97.31 53 THR B CA 1
ATOM 2496 C C . THR B 1 53 ? -13.281 8.617 11.984 1 97.31 53 THR B C 1
ATOM 2498 O O . THR B 1 53 ? -13.289 9.648 11.312 1 97.31 53 THR B O 1
ATOM 2501 N N . THR B 1 54 ? -12.25 7.863 12.156 1 97.94 54 THR B N 1
ATOM 2502 C CA . THR B 1 54 ? -10.992 8.219 11.523 1 97.94 54 THR B CA 1
ATOM 2503 C C . THR B 1 54 ? -10.969 7.762 10.07 1 97.94 54 THR B C 1
ATOM 2505 O O . THR B 1 54 ? -11.273 6.602 9.773 1 97.94 54 THR B O 1
ATOM 2508 N N . ILE B 1 55 ? -10.727 8.648 9.18 1 98.5 55 ILE B N 1
ATOM 2509 C CA . ILE B 1 55 ? -10.578 8.398 7.75 1 98.5 55 ILE B CA 1
ATOM 2510 C C . ILE B 1 55 ? -9.164 8.75 7.309 1 98.5 55 ILE B C 1
ATOM 2512 O O . ILE B 1 55 ? -8.836 9.922 7.121 1 98.5 55 ILE B O 1
ATOM 2516 N N . ILE B 1 56 ? -8.32 7.75 7.125 1 98.62 56 ILE B N 1
ATOM 2517 C CA . ILE B 1 56 ? -6.922 7.938 6.754 1 98.62 56 ILE B CA 1
ATOM 2518 C C . ILE B 1 56 ? -6.766 7.789 5.242 1 98.62 56 ILE B C 1
ATOM 2520 O O . ILE B 1 56 ? -7.035 6.723 4.684 1 98.62 56 ILE B O 1
ATOM 2524 N N . VAL B 1 57 ? -6.324 8.789 4.59 1 98.75 57 VAL B N 1
ATOM 2525 C CA . VAL B 1 57 ? -6.242 8.758 3.135 1 98.75 57 VAL B CA 1
ATOM 2526 C C . VAL B 1 57 ? -4.789 8.602 2.703 1 98.75 57 VAL B C 1
ATOM 2528 O O . VAL B 1 57 ? -3.889 9.203 3.289 1 98.75 57 VAL B O 1
ATOM 2531 N N . ASP B 1 58 ? -4.496 7.66 1.792 1 98.75 58 ASP B N 1
ATOM 2532 C CA . ASP B 1 58 ? -3.242 7.691 1.044 1 98.75 58 ASP B CA 1
ATOM 2533 C C . ASP B 1 58 ? -3.27 8.781 -0.028 1 98.75 58 ASP B C 1
ATOM 2535 O O . ASP B 1 58 ? -4.105 8.742 -0.934 1 98.75 58 ASP B O 1
ATOM 2539 N N . LEU B 1 59 ? -2.387 9.75 0.062 1 98.62 59 LEU B N 1
ATOM 2540 C CA . LEU B 1 59 ? -2.312 10.812 -0.929 1 98.62 59 LEU B CA 1
ATOM 2541 C C . LEU B 1 59 ? -2.02 10.25 -2.314 1 98.62 59 LEU B C 1
ATOM 2543 O O . LEU B 1 59 ? -1.536 9.125 -2.441 1 98.62 59 LEU B O 1
ATOM 2547 N N . PRO B 1 60 ? -2.395 11.039 -3.389 1 97.69 60 PRO B N 1
ATOM 2548 C CA . PRO B 1 60 ? -1.904 10.609 -4.699 1 97.69 60 PRO B CA 1
ATOM 2549 C C . PRO B 1 60 ? -0.415 10.273 -4.695 1 97.69 60 PRO B C 1
ATOM 2551 O O . PRO B 1 60 ? 0.392 11.047 -4.16 1 97.69 60 PRO B O 1
ATOM 2554 N N . GLY B 1 61 ? -0.125 9.078 -5.23 1 96.81 61 GLY B N 1
ATOM 2555 C CA . GLY B 1 61 ? 1.27 8.68 -5.324 1 96.81 61 GLY B CA 1
ATOM 2556 C C . GLY B 1 61 ? 1.787 8.023 -4.059 1 96.81 61 GLY B C 1
ATOM 2557 O O . GLY B 1 61 ? 2.977 7.715 -3.955 1 96.81 61 GLY B O 1
ATOM 2558 N N . HIS B 1 62 ? 0.939 7.785 -3.09 1 97.75 62 HIS B N 1
ATOM 2559 C CA . HIS B 1 62 ? 1.354 7.195 -1.821 1 97.75 62 HIS B CA 1
ATOM 2560 C C . HIS B 1 62 ? 0.564 5.926 -1.521 1 97.75 62 HIS B C 1
ATOM 2562 O O . HIS B 1 62 ? -0.607 5.816 -1.888 1 97.75 62 HIS B O 1
ATOM 2568 N N . GLY B 1 63 ? 1.208 4.98 -0.805 1 97.31 63 GLY B N 1
ATOM 2569 C CA . GLY B 1 63 ? 0.516 3.771 -0.393 1 97.31 63 GLY B CA 1
ATOM 2570 C C . GLY B 1 63 ? -0.109 3.018 -1.552 1 97.31 63 GLY B C 1
ATOM 2571 O O . GLY B 1 63 ? 0.574 2.68 -2.52 1 97.31 63 GLY B O 1
ATOM 2572 N N . LYS B 1 64 ? -1.427 2.844 -1.483 1 97.44 64 LYS B N 1
ATOM 2573 C CA . LYS B 1 64 ? -2.104 2.076 -2.525 1 97.44 64 LYS B CA 1
ATOM 2574 C C . LYS B 1 64 ? -2.865 2.992 -3.477 1 97.44 64 LYS B C 1
ATOM 2576 O O . LYS B 1 64 ? -3.602 2.521 -4.348 1 97.44 64 LYS B O 1
ATOM 2581 N N . SER B 1 65 ? -2.668 4.328 -3.303 1 97.44 65 SER B N 1
ATOM 2582 C CA . SER B 1 65 ? -3.246 5.281 -4.246 1 97.44 65 SER B CA 1
ATOM 2583 C C . SER B 1 65 ? -2.457 5.316 -5.547 1 97.44 65 SER B C 1
ATOM 2585 O O . SER B 1 65 ? -1.237 5.129 -5.547 1 97.44 65 SER B O 1
ATOM 2587 N N . ASP B 1 66 ? -3.172 5.613 -6.629 1 95.62 66 ASP B N 1
ATOM 2588 C CA . ASP B 1 66 ? -2.508 5.812 -7.914 1 95.62 66 ASP B CA 1
ATOM 2589 C C . ASP B 1 66 ? -1.728 7.125 -7.934 1 95.62 66 ASP B C 1
ATOM 2591 O O . ASP B 1 66 ? -1.99 8.016 -7.125 1 95.62 66 ASP B O 1
ATOM 2595 N N . VAL B 1 67 ? -0.805 7.16 -8.805 1 95.38 67 VAL B N 1
ATOM 2596 C CA . VAL B 1 67 ? -0.01 8.375 -8.984 1 95.38 67 VAL B CA 1
ATOM 2597 C C . VAL B 1 67 ? -0.646 9.258 -10.055 1 95.38 67 VAL B C 1
ATOM 2599 O O . VAL B 1 67 ? -1.225 8.75 -11.016 1 95.38 67 VAL B O 1
ATOM 2602 N N . ASP B 1 68 ? -0.685 10.516 -9.773 1 93.44 68 ASP B N 1
ATOM 2603 C CA . ASP B 1 68 ? -1.014 11.469 -10.828 1 93.44 68 ASP B CA 1
ATOM 2604 C C . ASP B 1 68 ? 0.179 11.695 -11.758 1 93.44 68 ASP B C 1
ATOM 2606 O O . ASP B 1 68 ? 1.29 11.953 -11.289 1 93.44 68 ASP B O 1
ATOM 2610 N N . PRO B 1 69 ? -0.039 11.617 -13.078 1 87.12 69 PRO B N 1
ATOM 2611 C CA . PRO B 1 69 ? 1.084 11.797 -14 1 87.12 69 PRO B CA 1
ATOM 2612 C C . PRO B 1 69 ? 1.825 13.109 -13.781 1 87.12 69 PRO B C 1
ATOM 2614 O O . PRO B 1 69 ? 3.031 13.195 -14.031 1 87.12 69 PRO B O 1
ATOM 2617 N N . ASN B 1 70 ? 1.173 14.125 -13.328 1 86 70 ASN B N 1
ATOM 2618 C CA . ASN B 1 70 ? 1.805 15.422 -13.086 1 86 70 ASN B CA 1
ATOM 2619 C C . ASN B 1 70 ? 2.863 15.328 -11.992 1 86 70 ASN B C 1
ATOM 2621 O O . ASN B 1 70 ? 3.789 16.141 -11.945 1 86 70 ASN B O 1
ATOM 2625 N N . GLN B 1 71 ? 2.758 14.406 -11.062 1 89.12 71 GLN B N 1
ATOM 2626 C CA . GLN B 1 71 ? 3.703 14.258 -9.961 1 89.12 71 GLN B CA 1
ATOM 2627 C C . GLN B 1 71 ? 5.039 13.703 -10.453 1 89.12 71 GLN B C 1
ATOM 2629 O O . GLN B 1 71 ? 6.055 13.82 -9.766 1 89.12 71 GLN B O 1
ATOM 2634 N N . LEU B 1 72 ? 5.047 13.102 -11.641 1 77.88 72 LEU B N 1
ATOM 2635 C CA . LEU B 1 72 ? 6.246 12.453 -12.164 1 77.88 72 LEU B CA 1
ATOM 2636 C C . LEU B 1 72 ? 6.977 13.375 -13.141 1 77.88 72 LEU B C 1
ATOM 2638 O O . LEU B 1 72 ? 8.148 13.148 -13.453 1 77.88 72 LEU B O 1
ATOM 2642 N N . SER B 1 73 ? 6.391 14.422 -13.695 1 70.75 73 SER B N 1
ATOM 2643 C CA . SER B 1 73 ? 6.973 15.195 -14.789 1 70.75 73 SER B CA 1
ATOM 2644 C C . SER B 1 73 ? 7.559 16.516 -14.281 1 70.75 73 SER B C 1
ATOM 2646 O O . SER B 1 73 ? 8.57 16.984 -14.797 1 70.75 73 SER B O 1
ATOM 2648 N N . GLU B 1 74 ? 6.938 17.203 -13.344 1 69.81 74 GLU B N 1
ATOM 2649 C CA . GLU B 1 74 ? 7.281 18.594 -13.078 1 69.81 74 GLU B CA 1
ATOM 2650 C C . GLU B 1 74 ? 7.406 18.859 -11.586 1 69.81 74 GLU B C 1
ATOM 2652 O O . GLU B 1 74 ? 6.418 19.188 -10.922 1 69.81 74 GLU B O 1
ATOM 2657 N N . LYS B 1 75 ? 8.719 18.906 -11.125 1 72.25 75 LYS B N 1
ATOM 2658 C CA . LYS B 1 75 ? 8.945 19.203 -9.719 1 72.25 75 LYS B CA 1
ATOM 2659 C C . LYS B 1 75 ? 8.484 20.625 -9.383 1 72.25 75 LYS B C 1
ATOM 2661 O O . LYS B 1 75 ? 8.062 20.891 -8.258 1 72.25 75 LYS B O 1
ATOM 2666 N N . GLY B 1 76 ? 8.586 21.422 -10.391 1 75.5 76 GLY B N 1
ATOM 2667 C CA . GLY B 1 76 ? 8.195 22.812 -10.219 1 75.5 76 GLY B CA 1
ATOM 2668 C C . GLY B 1 76 ? 6.723 22.984 -9.898 1 75.5 76 GLY B C 1
ATOM 2669 O O . GLY B 1 76 ? 6.305 24.031 -9.398 1 75.5 76 GLY B O 1
ATOM 2670 N N . ASN B 1 77 ? 5.988 21.938 -10.078 1 84.38 77 ASN B N 1
ATOM 2671 C CA . ASN B 1 77 ? 4.547 22.016 -9.859 1 84.38 77 ASN B CA 1
ATOM 2672 C C . ASN B 1 77 ? 4.156 21.422 -8.5 1 84.38 77 ASN B C 1
ATOM 2674 O O . ASN B 1 77 ? 2.973 21.391 -8.164 1 84.38 77 ASN B O 1
ATOM 2678 N N . ALA B 1 78 ? 5.141 21.125 -7.73 1 93.5 78 ALA B N 1
ATOM 2679 C CA . ALA B 1 78 ? 4.84 20.547 -6.426 1 93.5 78 ALA B CA 1
ATOM 2680 C C . ALA B 1 78 ? 4.328 21.609 -5.457 1 93.5 78 ALA B C 1
ATOM 2682 O O . ALA B 1 78 ? 5.062 22.516 -5.086 1 93.5 78 ALA B O 1
ATOM 2683 N N . LYS B 1 79 ? 3.098 21.547 -5.148 1 95.25 79 LYS B N 1
ATOM 2684 C CA . LYS B 1 79 ? 2.441 22.5 -4.25 1 95.25 79 LYS B CA 1
ATOM 2685 C C . LYS B 1 79 ? 1.448 21.781 -3.334 1 95.25 79 LYS B C 1
ATOM 2687 O O . LYS B 1 79 ? 0.84 20.781 -3.725 1 95.25 79 LYS B O 1
ATOM 2692 N N . VAL B 1 80 ? 1.303 22.359 -2.201 1 97.31 80 VAL B N 1
ATOM 2693 C CA . VAL B 1 80 ? 0.346 21.844 -1.224 1 97.31 80 VAL B CA 1
ATOM 2694 C C . VAL B 1 80 ? -1.061 21.859 -1.817 1 97.31 80 VAL B C 1
ATOM 2696 O O . VAL B 1 80 ? -1.848 20.938 -1.597 1 97.31 80 VAL B O 1
ATOM 2699 N N . GLU B 1 81 ? -1.365 22.859 -2.654 1 96.31 81 GLU B N 1
ATOM 2700 C CA . GLU B 1 81 ? -2.689 23.031 -3.244 1 96.31 81 GLU B CA 1
ATOM 2701 C C . GLU B 1 81 ? -3.035 21.875 -4.176 1 96.31 81 GLU B C 1
ATOM 2703 O O . GLU B 1 81 ? -4.203 21.5 -4.309 1 96.31 81 GLU B O 1
ATOM 2708 N N . PHE B 1 82 ? -2.027 21.297 -4.801 1 96.5 82 PHE B N 1
ATOM 2709 C CA . PHE B 1 82 ? -2.248 20.109 -5.621 1 96.5 82 PHE B CA 1
ATOM 2710 C C . PHE B 1 82 ? -2.908 19 -4.809 1 96.5 82 PHE B C 1
ATOM 2712 O O . PHE B 1 82 ? -3.945 18.469 -5.207 1 96.5 82 PHE B O 1
ATOM 2719 N N . TYR B 1 83 ? -2.328 18.719 -3.656 1 97.94 83 TYR B N 1
ATOM 2720 C CA . TYR B 1 83 ? -2.887 17.703 -2.779 1 97.94 83 TYR B CA 1
ATOM 2721 C C . TYR B 1 83 ? -4.23 18.141 -2.209 1 97.94 83 TYR B C 1
ATOM 2723 O O . TYR B 1 83 ? -5.152 17.344 -2.076 1 97.94 83 TYR B O 1
ATOM 2731 N N . GLY B 1 84 ? -4.289 19.438 -1.865 1 98.19 84 GLY B N 1
ATOM 2732 C CA . GLY B 1 84 ? -5.539 19.984 -1.361 1 98.19 84 GLY B CA 1
ATOM 2733 C C . GLY B 1 84 ? -6.715 19.734 -2.287 1 98.19 84 GLY B C 1
ATOM 2734 O O . GLY B 1 84 ? -7.801 19.359 -1.836 1 98.19 84 GLY B O 1
ATOM 2735 N N . ASP B 1 85 ? -6.488 19.906 -3.602 1 97.88 85 ASP B N 1
ATOM 2736 C CA . ASP B 1 85 ? -7.531 19.688 -4.598 1 97.88 85 ASP B CA 1
ATOM 2737 C C . ASP B 1 85 ? -8.039 18.25 -4.551 1 97.88 85 ASP B C 1
ATOM 2739 O O . ASP B 1 85 ? -9.25 18.016 -4.613 1 97.88 85 ASP B O 1
ATOM 2743 N N . TYR B 1 86 ? -7.148 17.328 -4.422 1 98.25 86 TYR B N 1
ATOM 2744 C CA . TYR B 1 86 ? -7.531 15.914 -4.363 1 98.25 86 TYR B CA 1
ATOM 2745 C C . TYR B 1 86 ? -8.32 15.617 -3.092 1 98.25 86 TYR B C 1
ATOM 2747 O O . TYR B 1 86 ? -9.352 14.945 -3.137 1 98.25 86 TYR B O 1
ATOM 2755 N N . ILE B 1 87 ? -7.852 16.141 -1.949 1 98.75 87 ILE B N 1
ATOM 2756 C CA . ILE B 1 87 ? -8.453 15.789 -0.666 1 98.75 87 ILE B CA 1
ATOM 2757 C C . ILE B 1 87 ? -9.828 16.438 -0.548 1 98.75 87 ILE B C 1
ATOM 2759 O O . ILE B 1 87 ? -10.766 15.82 -0.017 1 98.75 87 ILE B O 1
ATOM 2763 N N . ILE B 1 88 ? -9.984 17.672 -1.049 1 98.44 88 ILE B N 1
ATOM 2764 C CA . ILE B 1 88 ? -11.281 18.328 -1.021 1 98.44 88 ILE B CA 1
ATOM 2765 C C . ILE B 1 88 ? -12.289 17.547 -1.855 1 98.44 88 ILE B C 1
ATOM 2767 O O . ILE B 1 88 ? -13.406 17.281 -1.41 1 98.44 88 ILE B O 1
ATOM 2771 N N . GLN B 1 89 ? -11.891 17.141 -3.066 1 98.38 89 GLN B N 1
ATOM 2772 C CA . GLN B 1 89 ? -12.758 16.328 -3.91 1 98.38 89 GLN B CA 1
ATOM 2773 C C . GLN B 1 89 ? -13.047 14.969 -3.268 1 98.38 89 GLN B C 1
ATOM 2775 O O . GLN B 1 89 ? -14.164 14.461 -3.352 1 98.38 89 GLN B O 1
ATOM 2780 N N . PHE B 1 90 ? -12.078 14.383 -2.662 1 98.12 90 PHE B N 1
ATOM 2781 C CA . PHE B 1 90 ? -12.219 13.125 -1.938 1 98.12 90 PHE B CA 1
ATOM 2782 C C . PHE B 1 90 ? -13.289 13.242 -0.857 1 98.12 90 PHE B C 1
ATOM 2784 O O . PHE B 1 90 ? -14.172 12.391 -0.759 1 98.12 90 PHE B O 1
ATOM 2791 N N . ILE B 1 91 ? -13.195 14.289 -0.059 1 98.12 91 ILE B N 1
ATOM 2792 C CA . ILE B 1 91 ? -14.141 14.547 1.02 1 98.12 91 ILE B CA 1
ATOM 2793 C C . ILE B 1 91 ? -15.547 14.711 0.444 1 98.12 91 ILE B C 1
ATOM 2795 O O . ILE B 1 91 ? -16.5 14.133 0.961 1 98.12 91 ILE B O 1
ATOM 2799 N N . LYS B 1 92 ? -15.664 15.445 -0.63 1 97.38 92 LYS B N 1
ATOM 2800 C CA . LYS B 1 92 ? -16.953 15.633 -1.301 1 97.38 92 LYS B CA 1
ATOM 2801 C C . LYS B 1 92 ? -17.516 14.297 -1.794 1 97.38 92 LYS B C 1
ATOM 2803 O O . LYS B 1 92 ? -18.703 14.016 -1.625 1 97.38 92 LYS B O 1
ATOM 2808 N N . ASN B 1 93 ? -16.672 13.5 -2.373 1 95.94 93 ASN B N 1
ATOM 2809 C CA . ASN B 1 93 ? -17.078 12.203 -2.898 1 95.94 93 ASN B CA 1
ATOM 2810 C C . ASN B 1 93 ? -17.594 11.289 -1.79 1 95.94 93 ASN B C 1
ATOM 2812 O O . ASN B 1 93 ? -18.453 10.438 -2.031 1 95.94 93 ASN B O 1
ATOM 2816 N N . LEU B 1 94 ? -17.047 11.445 -0.583 1 95.5 94 LEU B N 1
ATOM 2817 C CA . LEU B 1 94 ? -17.469 10.633 0.546 1 95.5 94 LEU B CA 1
ATOM 2818 C C . LEU B 1 94 ? -18.766 11.18 1.146 1 95.5 94 LEU B C 1
ATOM 2820 O O . LEU B 1 94 ? -19.344 10.562 2.041 1 95.5 94 LEU B O 1
ATOM 2824 N N . GLY B 1 95 ? -19.141 12.367 0.73 1 95.56 95 GLY B N 1
ATOM 2825 C CA . GLY B 1 95 ? -20.375 12.984 1.21 1 95.56 95 GLY B CA 1
ATOM 2826 C C . GLY B 1 95 ? -20.219 13.617 2.582 1 95.56 95 GLY B C 1
ATOM 2827 O O . GLY B 1 95 ? -21.203 13.75 3.314 1 95.56 95 GLY B O 1
ATOM 2828 N N . LEU B 1 96 ? -19.047 13.93 2.953 1 95.62 96 LEU B N 1
ATOM 2829 C CA . LEU B 1 96 ? -18.828 14.539 4.258 1 95.62 96 LEU B CA 1
ATOM 2830 C C . LEU B 1 96 ? -19.109 16.031 4.211 1 95.62 96 LEU B C 1
ATOM 2832 O O . LEU B 1 96 ? -18.469 16.781 3.467 1 95.62 96 LEU B O 1
ATOM 2836 N N . THR B 1 97 ? -20.047 16.469 4.945 1 93.81 97 THR B N 1
ATOM 2837 C CA . THR B 1 97 ? -20.391 17.891 5.008 1 93.81 97 THR B CA 1
ATOM 2838 C C . THR B 1 97 ? -19.797 18.547 6.254 1 93.81 97 THR B C 1
ATOM 2840 O O . THR B 1 97 ? -19.516 19.734 6.262 1 93.81 97 THR B O 1
ATOM 2843 N N . LYS B 1 98 ? -19.703 17.781 7.277 1 95.5 98 LYS B N 1
ATOM 2844 C CA . LYS B 1 98 ? -19 18.172 8.5 1 95.5 98 LYS B CA 1
ATOM 2845 C C . LYS B 1 98 ? -17.828 17.25 8.773 1 95.5 98 LYS B C 1
ATOM 2847 O O . LYS B 1 98 ? -17.969 16.016 8.766 1 95.5 98 LYS B O 1
ATOM 2852 N N . PHE B 1 99 ? -16.719 17.859 8.969 1 97.62 99 PHE B N 1
ATOM 2853 C CA . PHE B 1 99 ? -15.539 17.031 9.203 1 97.62 99 PHE B CA 1
ATOM 2854 C C . PHE B 1 99 ? -14.43 17.844 9.875 1 97.62 99 PHE B C 1
ATOM 2856 O O . PHE B 1 99 ? -14.453 19.078 9.852 1 97.62 99 PHE B O 1
ATOM 2863 N N . SER B 1 100 ? -13.602 17.188 10.609 1 98.44 100 SER B N 1
ATOM 2864 C CA . SER B 1 100 ? -12.297 17.703 11.023 1 98.44 100 SER B CA 1
ATOM 2865 C C . SER B 1 100 ? -11.18 17.156 10.141 1 98.44 100 SER B C 1
ATOM 2867 O O . SER B 1 100 ? -11.344 16.109 9.492 1 98.44 100 SER B O 1
ATOM 2869 N N . VAL B 1 101 ? -10.102 17.844 10.039 1 98.75 101 VAL B N 1
ATOM 2870 C CA . VAL B 1 101 ? -8.969 17.391 9.234 1 98.75 101 VAL B CA 1
ATOM 2871 C C . VAL B 1 101 ? -7.676 17.547 10.031 1 98.75 101 VAL B C 1
ATOM 2873 O O . VAL B 1 101 ? -7.488 18.547 10.727 1 98.75 101 VAL B O 1
ATOM 2876 N N . LEU B 1 102 ? -6.922 16.531 10.047 1 98.88 102 LEU B N 1
ATOM 2877 C CA . LEU B 1 102 ? -5.625 16.484 10.711 1 98.88 102 LEU B CA 1
ATOM 2878 C C . LEU B 1 102 ? -4.523 16.094 9.734 1 98.88 102 LEU B C 1
ATOM 2880 O O . LEU B 1 102 ? -4.719 15.234 8.875 1 98.88 102 LEU B O 1
ATOM 2884 N N . GLY B 1 103 ? -3.412 16.672 9.875 1 98.88 103 GLY B N 1
ATOM 2885 C CA . GLY B 1 103 ? -2.238 16.234 9.141 1 98.88 103 GLY B CA 1
ATOM 2886 C C . GLY B 1 103 ? -0.945 16.422 9.914 1 98.88 103 GLY B C 1
ATOM 2887 O O . GLY B 1 103 ? -0.882 17.234 10.836 1 98.88 103 GLY B O 1
ATOM 2888 N N . THR B 1 104 ? 0.053 15.672 9.562 1 98.88 104 THR B N 1
ATOM 2889 C CA . THR B 1 104 ? 1.381 15.789 10.156 1 98.88 104 THR B CA 1
ATOM 2890 C C . THR B 1 104 ? 2.404 16.219 9.109 1 98.88 104 THR B C 1
ATOM 2892 O O . THR B 1 104 ? 2.457 15.672 8.016 1 98.88 104 THR B O 1
ATOM 2895 N N . SER B 1 105 ? 3.268 17.203 9.5 1 98.69 105 SER B N 1
ATOM 2896 C CA . SER B 1 105 ? 4.301 17.703 8.594 1 98.69 105 SER B CA 1
ATOM 2897 C C . SER B 1 105 ? 3.695 18.219 7.293 1 98.69 105 SER B C 1
ATOM 2899 O O . SER B 1 105 ? 2.797 19.062 7.312 1 98.69 105 SER B O 1
ATOM 2901 N N . LEU B 1 106 ? 4.07 17.781 6.145 1 98.62 106 LEU B N 1
ATOM 2902 C CA . LEU B 1 106 ? 3.414 18.156 4.898 1 98.62 106 LEU B CA 1
ATOM 2903 C C . LEU B 1 106 ? 1.902 17.984 5.008 1 98.62 106 LEU B C 1
ATOM 2905 O O . LEU B 1 106 ? 1.139 18.812 4.508 1 98.62 106 LEU B O 1
ATOM 2909 N N . GLY B 1 107 ? 1.49 16.891 5.648 1 98.88 107 GLY B N 1
ATOM 2910 C CA . GLY B 1 107 ? 0.072 16.672 5.871 1 98.88 107 GLY B CA 1
ATOM 2911 C C . GLY B 1 107 ? -0.602 17.797 6.629 1 98.88 107 GLY B C 1
ATOM 2912 O O . GLY B 1 107 ? -1.778 18.094 6.402 1 98.88 107 GLY B O 1
ATOM 2913 N N . GLY B 1 108 ? 0.107 18.375 7.57 1 98.75 108 GLY B N 1
ATOM 2914 C CA . GLY B 1 108 ? -0.427 19.516 8.289 1 98.75 108 GLY B CA 1
ATOM 2915 C C . GLY B 1 108 ? -0.669 20.719 7.395 1 98.75 108 GLY B C 1
ATOM 2916 O O . GLY B 1 108 ? -1.688 21.406 7.523 1 98.75 108 GLY B O 1
ATOM 2917 N N . ASP B 1 109 ? 0.311 20.984 6.5 1 98.25 109 ASP B N 1
ATOM 2918 C CA . ASP B 1 109 ? 0.126 22.062 5.523 1 98.25 109 ASP B CA 1
ATOM 2919 C C . ASP B 1 109 ? -1.111 21.812 4.664 1 98.25 109 ASP B C 1
ATOM 2921 O O . ASP B 1 109 ? -1.909 22.719 4.438 1 98.25 109 ASP B O 1
ATOM 2925 N N . ILE B 1 110 ? -1.249 20.594 4.242 1 98.69 110 ILE B N 1
ATOM 2926 C CA . ILE B 1 110 ? -2.393 20.203 3.422 1 98.69 110 ILE B CA 1
ATOM 2927 C C . ILE B 1 110 ? -3.68 20.344 4.23 1 98.69 110 ILE B C 1
ATOM 2929 O O . ILE B 1 110 ? -4.699 20.812 3.709 1 98.69 110 ILE B O 1
ATOM 2933 N N . ALA B 1 111 ? -3.623 19.969 5.504 1 98.62 111 ALA B N 1
ATOM 2934 C CA . ALA B 1 111 ? -4.797 20.078 6.371 1 98.62 111 ALA B CA 1
ATOM 2935 C C . ALA B 1 111 ? -5.262 21.531 6.484 1 98.62 111 ALA B C 1
ATOM 2937 O O . ALA B 1 111 ? -6.465 21.797 6.488 1 98.62 111 ALA B O 1
ATOM 2938 N N . LEU B 1 112 ? -4.332 22.422 6.609 1 97.06 112 LEU B N 1
ATOM 2939 C CA . LEU B 1 112 ? -4.695 23.828 6.66 1 97.06 112 LEU B CA 1
ATOM 2940 C C . LEU B 1 112 ? -5.398 24.25 5.375 1 97.06 112 LEU B C 1
ATOM 2942 O O . LEU B 1 112 ? -6.465 24.875 5.418 1 97.06 112 LEU B O 1
ATOM 2946 N N . ASP B 1 113 ? -4.84 23.922 4.246 1 96.94 113 ASP B N 1
ATOM 2947 C CA . ASP B 1 113 ? -5.414 24.281 2.951 1 96.94 113 ASP B CA 1
ATOM 2948 C C . ASP B 1 113 ? -6.809 23.672 2.789 1 96.94 113 ASP B C 1
ATOM 2950 O O . ASP B 1 113 ? -7.758 24.375 2.443 1 96.94 113 ASP B O 1
ATOM 2954 N N . VAL B 1 114 ? -6.91 22.391 3.084 1 97.62 114 VAL B N 1
ATOM 2955 C CA . VAL B 1 114 ? -8.164 21.656 2.947 1 97.62 114 VAL B CA 1
ATOM 2956 C C . VAL B 1 114 ? -9.203 22.219 3.916 1 97.62 114 VAL B C 1
ATOM 2958 O O . VAL B 1 114 ? -10.375 22.344 3.566 1 97.62 114 VAL B O 1
ATOM 2961 N N . GLY B 1 115 ? -8.789 22.406 5.129 1 95.81 115 GLY B N 1
ATOM 2962 C CA . GLY B 1 115 ? -9.711 22.922 6.129 1 95.81 115 GLY B CA 1
ATOM 2963 C C . GLY B 1 115 ? -10.266 24.297 5.777 1 95.81 115 GLY B C 1
ATOM 2964 O O . GLY B 1 115 ? -11.461 24.547 5.953 1 95.81 115 GLY B O 1
ATOM 2965 N N . MET B 1 116 ? -9.438 25.141 5.289 1 93.44 116 MET B N 1
ATOM 2966 C CA . MET B 1 116 ? -9.836 26.5 4.918 1 93.44 116 MET B CA 1
ATOM 2967 C C . MET B 1 116 ? -10.75 26.469 3.699 1 93.44 116 MET B C 1
ATOM 2969 O O . MET B 1 116 ? -11.836 27.062 3.725 1 93.44 116 MET B O 1
ATOM 2973 N N . ARG B 1 117 ? -10.406 25.75 2.701 1 94.12 117 ARG B N 1
ATOM 2974 C CA . ARG B 1 117 ? -11.148 25.734 1.442 1 94.12 117 ARG B CA 1
ATOM 2975 C C . ARG B 1 117 ? -12.383 24.859 1.543 1 94.12 117 ARG B C 1
ATOM 2977 O O . ARG B 1 117 ? -13.391 25.109 0.882 1 94.12 117 ARG B O 1
ATOM 2984 N N . GLY B 1 118 ? -12.297 23.828 2.359 1 91.94 118 GLY B N 1
ATOM 2985 C CA . GLY B 1 118 ? -13.375 22.875 2.463 1 91.94 118 GLY B CA 1
ATOM 2986 C C . GLY B 1 118 ? -14.289 23.125 3.65 1 91.94 118 GLY B C 1
ATOM 2987 O O . GLY B 1 118 ? -15.195 22.328 3.922 1 91.94 118 GLY B O 1
ATOM 2988 N N . ASN B 1 119 ? -14.016 24.109 4.41 1 91.69 119 ASN B N 1
ATOM 2989 C CA . ASN B 1 119 ? -14.836 24.5 5.551 1 91.69 119 ASN B CA 1
ATOM 2990 C C . ASN B 1 119 ? -14.859 23.438 6.633 1 91.69 119 ASN B C 1
ATOM 2992 O O . ASN B 1 119 ? -15.93 23 7.059 1 91.69 119 ASN B O 1
ATOM 2996 N N . ALA B 1 120 ? -13.734 23.016 7.07 1 95.75 120 ALA B N 1
ATOM 2997 C CA . ALA B 1 120 ? -13.633 22.047 8.156 1 95.75 120 ALA B CA 1
ATOM 2998 C C . ALA B 1 120 ? -14.062 22.656 9.484 1 95.75 120 ALA B C 1
ATOM 3000 O O . ALA B 1 120 ? -13.867 23.859 9.719 1 95.75 120 ALA B O 1
ATOM 3001 N N . GLU B 1 121 ? -14.609 21.844 10.32 1 95.62 121 GLU B N 1
ATOM 3002 C CA . GLU B 1 121 ? -14.961 22.266 11.664 1 95.62 121 GLU B CA 1
ATOM 3003 C C . GLU B 1 121 ? -13.703 22.531 12.5 1 95.62 121 GLU B C 1
ATOM 3005 O O . GLU B 1 121 ? -13.664 23.469 13.289 1 95.62 121 GLU B O 1
ATOM 3010 N N . ASN B 1 122 ? -12.828 21.641 12.375 1 96.94 122 ASN B N 1
ATOM 3011 C CA . ASN B 1 122 ? -11.562 21.688 13.086 1 96.94 122 ASN B CA 1
ATOM 3012 C C . ASN B 1 122 ? -10.383 21.406 12.164 1 96.94 122 ASN B C 1
ATOM 3014 O O . ASN B 1 122 ? -10.469 20.562 11.273 1 96.94 122 ASN B O 1
ATOM 3018 N N . ILE B 1 123 ? -9.328 22.188 12.391 1 97.5 123 ILE B N 1
ATOM 3019 C CA . ILE B 1 123 ? -8.07 21.969 11.68 1 97.5 123 ILE B CA 1
ATOM 3020 C C . ILE B 1 123 ? -6.969 21.625 12.68 1 97.5 123 ILE B C 1
ATOM 3022 O O . ILE B 1 123 ? -6.711 22.391 13.617 1 97.5 123 ILE B O 1
ATOM 3026 N N . ILE B 1 124 ? -6.363 20.516 12.492 1 98.75 124 ILE B N 1
ATOM 3027 C CA . ILE B 1 124 ? -5.301 20.062 13.391 1 98.75 124 ILE B CA 1
ATOM 3028 C C . ILE B 1 124 ? -3.994 19.922 12.609 1 98.75 124 ILE B C 1
ATOM 3030 O O . ILE B 1 124 ? -3.908 19.109 11.68 1 98.75 124 ILE B O 1
ATOM 3034 N N . MET B 1 125 ? -3.029 20.672 12.984 1 98.56 125 MET B N 1
ATOM 3035 C CA . MET B 1 125 ? -1.704 20.641 12.367 1 98.56 125 MET B CA 1
ATOM 3036 C C . MET B 1 125 ? -0.661 20.109 13.336 1 98.56 125 MET B C 1
ATOM 3038 O O . MET B 1 125 ? -0.425 20.688 14.398 1 98.56 125 MET B O 1
ATOM 3042 N N . ILE B 1 126 ? -0.07 19 12.953 1 98.88 126 ILE B N 1
ATOM 3043 C CA . ILE B 1 126 ? 0.973 18.422 13.789 1 98.88 126 ILE B CA 1
ATOM 3044 C C . ILE B 1 126 ? 2.322 18.516 13.086 1 98.88 126 ILE B C 1
ATOM 3046 O O . ILE B 1 126 ? 2.457 18.109 11.93 1 98.88 126 ILE B O 1
ATOM 3050 N N . SER B 1 127 ? 3.322 19.062 13.797 1 98.75 127 SER B N 1
ATOM 3051 C CA . SER B 1 127 ? 4.664 19.234 13.25 1 98.75 127 SER B CA 1
ATOM 3052 C C . SER B 1 127 ? 4.625 19.984 11.914 1 98.75 127 SER B C 1
ATOM 3054 O O . SER B 1 127 ? 5.227 19.531 10.938 1 98.75 127 SER B O 1
ATOM 3056 N N . SER B 1 128 ? 3.859 21.047 11.859 1 98.19 128 SER B N 1
ATOM 3057 C CA . SER B 1 128 ? 3.637 21.891 10.688 1 98.19 128 SER B CA 1
ATOM 3058 C C . SER B 1 128 ? 3.418 23.344 11.086 1 98.19 128 SER B C 1
ATOM 3060 O O . SER B 1 128 ? 3.367 23.672 12.273 1 98.19 128 SER B O 1
ATOM 3062 N N . SER B 1 129 ? 3.391 24.188 10.117 1 96.75 129 SER B N 1
ATOM 3063 C CA . SER B 1 129 ? 3.232 25.625 10.344 1 96.75 129 SER B CA 1
ATOM 3064 C C . SER B 1 129 ? 2.6 26.312 9.133 1 96.75 129 SER B C 1
ATOM 3066 O O . SER B 1 129 ? 2.51 25.719 8.055 1 96.75 129 SER B O 1
ATOM 3068 N N . ILE B 1 130 ? 2.203 27.484 9.336 1 95.75 130 ILE B N 1
ATOM 3069 C CA . ILE B 1 130 ? 1.521 28.25 8.297 1 95.75 130 ILE B CA 1
ATOM 3070 C C . ILE B 1 130 ? 2.502 28.609 7.184 1 95.75 130 ILE B C 1
ATOM 3072 O O . ILE B 1 130 ? 2.092 28.922 6.062 1 95.75 130 ILE B O 1
ATOM 3076 N N . ASN B 1 131 ? 3.758 28.625 7.516 1 96.25 131 ASN B N 1
ATOM 3077 C CA . ASN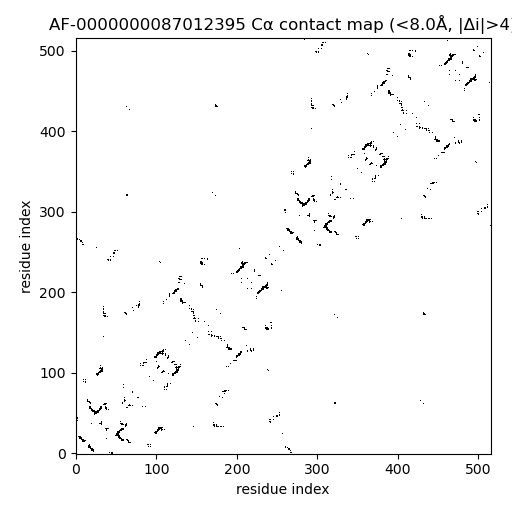 B 1 131 ? 4.832 28.891 6.566 1 96.25 131 ASN B CA 1
ATOM 3078 C C . ASN B 1 131 ? 6.02 27.969 6.781 1 96.25 131 ASN B C 1
ATOM 3080 O O . ASN B 1 131 ? 6.68 28.016 7.82 1 96.25 131 ASN B O 1
ATOM 3084 N N . THR B 1 132 ? 6.312 27.125 5.75 1 97.06 132 THR B N 1
ATOM 3085 C CA . THR B 1 132 ? 7.426 26.203 5.848 1 97.06 132 THR B CA 1
ATOM 3086 C C . THR B 1 132 ? 8.43 26.438 4.727 1 97.06 132 THR B C 1
ATOM 3088 O O . THR B 1 132 ? 9.289 25.594 4.457 1 97.06 132 THR B O 1
ATOM 3091 N N . ARG B 1 133 ? 8.352 27.531 4.094 1 94.56 133 ARG B N 1
ATOM 3092 C CA . ARG B 1 133 ? 9.188 27.859 2.941 1 94.56 133 ARG B CA 1
ATOM 3093 C C . ARG B 1 133 ? 10.664 27.781 3.303 1 94.56 133 ARG B C 1
ATOM 3095 O O . ARG B 1 133 ? 11.07 28.219 4.383 1 94.56 133 ARG B O 1
ATOM 3102 N N . ASN B 1 134 ? 11.43 27.219 2.428 1 91.94 134 ASN B N 1
ATOM 3103 C CA . ASN B 1 134 ? 12.883 27.203 2.455 1 91.94 134 ASN B CA 1
ATOM 3104 C C . ASN B 1 134 ? 13.414 26.438 3.66 1 91.94 134 ASN B C 1
ATOM 3106 O O . ASN B 1 134 ? 14.461 26.781 4.211 1 91.94 134 ASN B O 1
ATOM 3110 N N . THR B 1 135 ? 12.641 25.469 4.148 1 94.75 135 THR B N 1
ATOM 3111 C CA . THR B 1 135 ? 13.102 24.578 5.207 1 94.75 135 THR B CA 1
ATOM 3112 C C . THR B 1 135 ? 14.305 23.766 4.738 1 94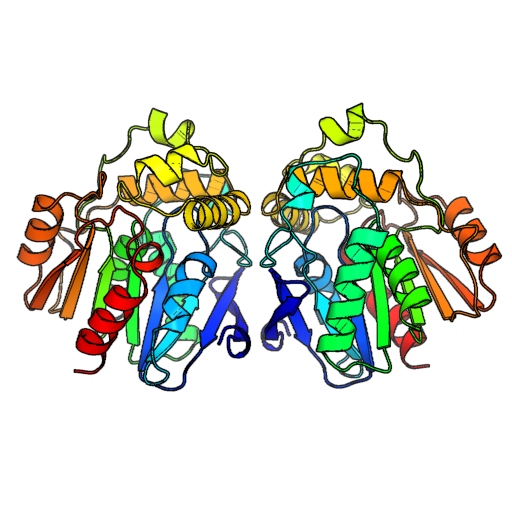.75 135 THR B C 1
ATOM 3114 O O . THR B 1 135 ? 15.258 23.562 5.496 1 94.75 135 THR B O 1
ATOM 3117 N N . PHE B 1 136 ? 14.234 23.297 3.465 1 95.94 136 PHE B N 1
ATOM 3118 C CA . PHE B 1 136 ? 15.281 22.469 2.879 1 95.94 136 PHE B CA 1
ATOM 3119 C C . PHE B 1 136 ? 15.906 23.172 1.675 1 95.94 136 PHE B C 1
ATOM 3121 O O . PHE B 1 136 ? 15.227 23.906 0.957 1 95.94 136 PHE B O 1
ATOM 3128 N N . THR B 1 137 ? 17.188 22.906 1.428 1 96.31 137 THR B N 1
ATOM 3129 C CA . THR B 1 137 ? 17.797 23.297 0.164 1 96.31 137 THR B CA 1
ATOM 3130 C C . THR B 1 137 ? 17.453 22.312 -0.942 1 96.31 137 THR B C 1
ATOM 3132 O O . THR B 1 137 ? 17 21.203 -0.665 1 96.31 137 THR B O 1
ATOM 3135 N N . GLU B 1 138 ? 17.625 22.766 -2.184 1 93.81 138 GLU B N 1
ATOM 3136 C CA . GLU B 1 138 ? 17.406 21.859 -3.305 1 93.81 138 GLU B CA 1
ATOM 3137 C C . GLU B 1 138 ? 18.297 20.625 -3.184 1 93.81 138 GLU B C 1
ATOM 3139 O O . GLU B 1 138 ? 17.859 19.5 -3.479 1 93.81 138 GLU B O 1
ATOM 3144 N N . LYS B 1 139 ? 19.531 20.812 -2.746 1 95.56 139 LYS B N 1
ATOM 3145 C CA . LYS B 1 139 ? 20.469 19.719 -2.564 1 95.56 139 LYS B CA 1
ATOM 3146 C C . LYS B 1 139 ? 19.969 18.719 -1.518 1 95.56 139 LYS B C 1
ATOM 3148 O O . LYS B 1 139 ? 20.094 17.516 -1.688 1 95.56 139 LYS B O 1
ATOM 3153 N N . ASP B 1 140 ? 19.391 19.234 -0.395 1 95.06 140 ASP B N 1
ATOM 3154 C CA . ASP B 1 140 ? 18.797 18.375 0.639 1 95.06 140 ASP B CA 1
ATOM 3155 C C . ASP B 1 140 ? 17.703 17.484 0.061 1 95.06 140 ASP B C 1
ATOM 3157 O O . ASP B 1 140 ? 17.641 16.297 0.353 1 95.06 140 ASP B O 1
ATOM 3161 N N . ILE B 1 141 ? 16.859 18.078 -0.774 1 95.19 141 ILE B N 1
ATOM 3162 C CA . ILE B 1 141 ? 15.703 17.375 -1.323 1 95.19 141 ILE B CA 1
ATOM 3163 C C . ILE B 1 141 ? 16.172 16.328 -2.326 1 95.19 141 ILE B C 1
ATOM 3165 O O . ILE B 1 141 ? 15.734 15.172 -2.275 1 95.19 141 ILE B O 1
ATOM 3169 N N . GLU B 1 142 ? 17.078 16.688 -3.188 1 93.5 142 GLU B N 1
ATOM 3170 C CA . GLU B 1 142 ? 17.547 15.789 -4.234 1 93.5 142 GLU B CA 1
ATOM 3171 C C . GLU B 1 142 ? 18.328 14.617 -3.641 1 93.5 142 GLU B C 1
ATOM 3173 O O . GLU B 1 142 ? 18.344 13.531 -4.215 1 93.5 142 GLU B O 1
ATOM 3178 N N . ASN B 1 143 ? 18.922 14.836 -2.449 1 94.62 143 ASN B N 1
ATOM 3179 C CA . ASN B 1 143 ? 19.719 13.797 -1.809 1 94.62 143 ASN B CA 1
ATOM 3180 C C . ASN B 1 143 ? 18.906 13.008 -0.783 1 94.62 143 ASN B C 1
ATOM 3182 O O . ASN B 1 143 ? 19.453 12.164 -0.067 1 94.62 143 ASN B O 1
ATOM 3186 N N . ALA B 1 144 ? 17.672 13.328 -0.696 1 93.94 144 ALA B N 1
ATOM 3187 C CA . ALA B 1 144 ? 16.828 12.602 0.254 1 93.94 144 ALA B CA 1
ATOM 3188 C C . ALA B 1 144 ? 16.766 11.117 -0.083 1 93.94 144 ALA B C 1
ATOM 3190 O O . ALA B 1 144 ? 16.906 10.734 -1.244 1 93.94 144 ALA B O 1
ATOM 3191 N N . SER B 1 145 ? 16.625 10.32 0.961 1 92.75 145 SER B N 1
ATOM 3192 C CA . SER B 1 145 ? 16.453 8.875 0.835 1 92.75 145 SER B CA 1
ATOM 3193 C C . SER B 1 145 ? 15.211 8.398 1.564 1 92.75 145 SER B C 1
ATOM 3195 O O . SER B 1 145 ? 14.906 8.867 2.664 1 92.75 145 SER B O 1
ATOM 3197 N N . ASN B 1 146 ? 14.477 7.535 0.892 1 92.06 146 ASN B N 1
ATOM 3198 C CA . ASN B 1 146 ? 13.289 6.992 1.547 1 92.06 146 ASN B CA 1
ATOM 3199 C C . ASN B 1 146 ? 13.609 5.711 2.314 1 92.06 146 ASN B C 1
ATOM 3201 O O . ASN B 1 146 ? 12.719 5.098 2.902 1 92.06 146 ASN B O 1
ATOM 3205 N N . SER B 1 147 ? 14.82 5.293 2.391 1 90.5 147 SER B N 1
ATOM 3206 C CA . SER B 1 147 ? 15.156 4.016 3.016 1 90.5 147 SER B CA 1
ATOM 3207 C C . SER B 1 147 ? 16.281 4.172 4.023 1 90.5 147 SER B C 1
ATOM 3209 O O . SER B 1 147 ? 16.922 3.188 4.398 1 90.5 147 SER B O 1
ATOM 3211 N N . ASP B 1 148 ? 16.578 5.387 4.453 1 92.94 148 ASP B N 1
ATOM 3212 C CA . ASP B 1 148 ? 17.641 5.656 5.414 1 92.94 148 ASP B CA 1
ATOM 3213 C C . ASP B 1 148 ? 17.078 5.809 6.828 1 92.94 148 ASP B C 1
ATOM 3215 O O . ASP B 1 148 ? 16.5 6.84 7.16 1 92.94 148 ASP B O 1
ATOM 3219 N N . PRO B 1 149 ? 17.344 4.852 7.672 1 94.88 149 PRO B N 1
ATOM 3220 C CA . PRO B 1 149 ? 16.828 4.957 9.039 1 94.88 149 PRO B CA 1
ATOM 3221 C C . PRO B 1 149 ? 17.391 6.152 9.797 1 94.88 149 PRO B C 1
ATOM 3223 O O . PRO B 1 149 ? 16.75 6.656 10.727 1 94.88 149 PRO B O 1
ATOM 3226 N N . GLN B 1 150 ? 18.562 6.633 9.375 1 95.75 150 GLN B N 1
ATOM 3227 C CA . GLN B 1 150 ? 19.188 7.773 10.047 1 95.75 150 GLN B CA 1
ATOM 3228 C C . GLN B 1 150 ? 18.328 9.023 9.891 1 95.75 150 GLN B C 1
ATOM 3230 O O . GLN B 1 150 ? 18.312 9.891 10.766 1 95.75 150 GLN B O 1
ATOM 3235 N N . ARG B 1 151 ? 17.688 9.117 8.797 1 94.56 151 ARG B N 1
ATOM 3236 C CA . ARG B 1 151 ? 16.781 10.25 8.617 1 94.56 151 ARG B CA 1
ATOM 3237 C C . ARG B 1 151 ? 15.664 10.234 9.656 1 94.56 151 ARG B C 1
ATOM 3239 O O . ARG B 1 151 ? 15.305 11.273 10.203 1 94.56 151 ARG B O 1
ATOM 3246 N N . ILE B 1 152 ? 15.047 9.039 9.93 1 97.31 152 ILE B N 1
ATOM 3247 C CA . ILE B 1 152 ? 14.016 8.906 10.945 1 97.31 152 ILE B CA 1
ATOM 3248 C C . ILE B 1 152 ? 14.57 9.32 12.305 1 97.31 152 ILE B C 1
ATOM 3250 O O . ILE B 1 152 ? 13.938 10.094 13.031 1 97.31 152 ILE B O 1
ATOM 3254 N N . ILE B 1 153 ? 15.719 8.859 12.586 1 97.81 153 ILE B N 1
ATOM 3255 C CA . ILE B 1 153 ? 16.344 9.102 13.875 1 97.81 153 ILE B CA 1
ATOM 3256 C C . ILE B 1 153 ? 16.609 10.594 14.055 1 97.81 153 ILE B C 1
ATOM 3258 O O . ILE B 1 153 ? 16.344 11.156 15.117 1 97.81 153 ILE B O 1
ATOM 3262 N N . ARG B 1 154 ? 17.094 11.273 13.016 1 96.69 154 ARG B N 1
ATOM 3263 C CA . ARG B 1 154 ? 17.469 12.68 13.078 1 96.69 154 ARG B CA 1
ATOM 3264 C C . ARG B 1 154 ? 16.25 13.547 13.383 1 96.69 154 ARG B C 1
ATOM 3266 O O . ARG B 1 154 ? 16.375 14.609 13.992 1 96.69 154 ARG B O 1
ATOM 3273 N N . PHE B 1 155 ? 15.062 13.102 13.008 1 97.75 155 PHE B N 1
ATOM 3274 C CA . PHE B 1 155 ? 13.875 13.938 13.156 1 97.75 155 PHE B CA 1
ATOM 3275 C C . PHE B 1 155 ? 13.047 13.492 14.359 1 97.75 155 PHE B C 1
ATOM 3277 O O . PHE B 1 155 ? 12.117 14.188 14.766 1 97.75 155 PHE B O 1
ATOM 3284 N N . ALA B 1 156 ? 13.383 12.352 14.992 1 98.56 156 ALA B N 1
ATOM 3285 C CA . ALA B 1 156 ? 12.656 11.828 16.141 1 98.56 156 ALA B CA 1
ATOM 3286 C C . ALA B 1 156 ? 13.234 12.375 17.453 1 98.56 156 ALA B C 1
ATOM 3288 O O . ALA B 1 156 ? 14.289 13.016 17.453 1 98.56 156 ALA B O 1
ATOM 3289 N N . GLY B 1 157 ? 12.516 12.203 18.547 1 98.38 157 GLY B N 1
ATOM 3290 C CA . GLY B 1 157 ? 13.031 12.539 19.859 1 98.38 157 GLY B CA 1
ATOM 3291 C C . GLY B 1 157 ? 14.219 11.688 20.266 1 98.38 157 GLY B C 1
ATOM 3292 O O . GLY B 1 157 ? 14.438 10.609 19.719 1 98.38 157 GLY B O 1
ATOM 3293 N N . PRO B 1 158 ? 14.977 12.164 21.219 1 97.31 158 PRO B N 1
ATOM 3294 C CA . PRO B 1 158 ? 16.234 11.492 21.594 1 97.31 158 PRO B CA 1
ATOM 3295 C C . PRO B 1 158 ? 16.016 10.086 22.125 1 97.31 158 PRO B C 1
ATOM 3297 O O . PRO B 1 158 ? 16.906 9.242 22.062 1 97.31 158 PRO B O 1
ATOM 3300 N N . ASN B 1 159 ? 14.836 9.758 22.609 1 95.5 159 ASN B N 1
ATOM 3301 C CA . ASN B 1 159 ? 14.586 8.453 23.219 1 95.5 159 ASN B CA 1
ATOM 3302 C C . ASN B 1 159 ? 13.68 7.59 22.344 1 95.5 159 ASN B C 1
ATOM 3304 O O . ASN B 1 159 ? 13.008 6.688 22.844 1 95.5 159 ASN B O 1
ATOM 3308 N N . VAL B 1 160 ? 13.656 7.848 21.062 1 96.75 160 VAL B N 1
ATOM 3309 C CA . VAL B 1 160 ? 12.789 7.102 20.156 1 96.75 160 VAL B CA 1
ATOM 3310 C C . VAL B 1 160 ? 13.133 5.617 20.219 1 96.75 160 VAL B C 1
ATOM 3312 O O . VAL B 1 160 ? 14.312 5.246 20.281 1 96.75 160 VAL B O 1
ATOM 3315 N N . ASP B 1 161 ? 12.141 4.797 20.219 1 95.5 161 ASP B N 1
ATOM 3316 C CA . ASP B 1 161 ? 12.266 3.344 20.25 1 95.5 161 ASP B CA 1
ATOM 3317 C C . ASP B 1 161 ? 12.805 2.814 18.922 1 95.5 161 ASP B C 1
ATOM 3319 O O . ASP B 1 161 ? 12.367 3.238 17.844 1 95.5 161 ASP B O 1
ATOM 3323 N N . ARG B 1 162 ? 13.773 1.904 19.016 1 95.06 162 ARG B N 1
ATOM 3324 C CA . ARG B 1 162 ? 14.359 1.309 17.812 1 95.06 162 ARG B CA 1
ATOM 3325 C C . ARG B 1 162 ? 13.289 0.648 16.953 1 95.06 162 ARG B C 1
ATOM 3327 O O . ARG B 1 162 ? 13.336 0.733 15.727 1 95.06 162 ARG B O 1
ATOM 3334 N N . LYS B 1 163 ? 12.344 0.029 17.578 1 94.94 163 LYS B N 1
ATOM 3335 C CA . LYS B 1 163 ? 11.273 -0.64 16.844 1 94.94 163 LYS B CA 1
ATOM 3336 C C . LYS B 1 163 ? 10.445 0.361 16.047 1 94.94 163 LYS B C 1
ATOM 3338 O O . LYS B 1 163 ? 10.031 0.07 14.922 1 94.94 163 LYS B O 1
ATOM 3343 N N . LEU B 1 164 ? 10.188 1.494 16.625 1 97.12 164 LEU B N 1
ATOM 3344 C CA . LEU B 1 164 ? 9.445 2.529 15.906 1 97.12 164 LEU B CA 1
ATOM 3345 C C . LEU B 1 164 ? 10.242 3.041 14.711 1 97.12 164 LEU B C 1
ATOM 3347 O O . LEU B 1 164 ? 9.688 3.25 13.633 1 97.12 164 LEU B O 1
ATOM 3351 N N . VAL B 1 165 ? 11.578 3.238 14.922 1 97.44 165 VAL B N 1
ATOM 3352 C CA . VAL B 1 165 ? 12.445 3.689 13.836 1 97.44 165 VAL B CA 1
ATOM 3353 C C . VAL B 1 165 ? 12.375 2.699 12.68 1 97.44 165 VAL B C 1
ATOM 3355 O O . VAL B 1 165 ? 12.219 3.1 11.523 1 97.44 165 VAL B O 1
ATOM 3358 N N . GLU B 1 166 ? 12.453 1.427 12.992 1 94.19 1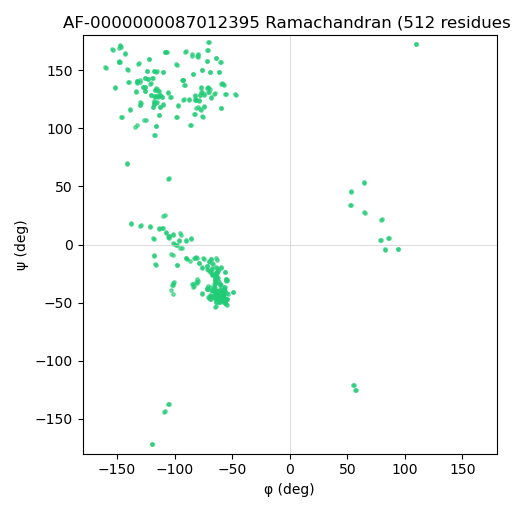66 GLU B N 1
ATOM 3359 C CA . GLU B 1 166 ? 12.398 0.385 11.977 1 94.19 166 GLU B CA 1
ATOM 3360 C C . GLU B 1 166 ? 11.047 0.393 11.258 1 94.19 166 GLU B C 1
ATOM 3362 O O . GLU B 1 166 ? 10.992 0.266 10.031 1 94.19 166 GLU B O 1
ATOM 3367 N N . GLU B 1 167 ? 9.992 0.564 11.977 1 95.19 167 GLU B N 1
ATOM 3368 C CA . GLU B 1 167 ? 8.648 0.591 11.422 1 95.19 167 GLU B CA 1
ATOM 3369 C C . GLU B 1 167 ? 8.461 1.78 10.484 1 95.19 167 GLU B C 1
ATOM 3371 O O . GLU B 1 167 ? 7.973 1.624 9.359 1 95.19 167 GLU B O 1
ATOM 3376 N N . LEU B 1 168 ? 8.836 2.928 10.953 1 97.38 168 LEU B N 1
ATOM 3377 C CA . LEU B 1 168 ? 8.672 4.129 10.141 1 97.38 168 LEU B CA 1
ATOM 3378 C C . LEU B 1 168 ? 9.562 4.07 8.898 1 97.38 168 LEU B C 1
ATOM 3380 O O . LEU B 1 168 ? 9.148 4.488 7.816 1 97.38 168 LEU B O 1
ATOM 3384 N N . ASN B 1 169 ? 10.773 3.566 9.109 1 95.5 169 ASN B N 1
ATOM 3385 C CA . ASN B 1 169 ? 11.656 3.418 7.961 1 95.5 169 ASN B CA 1
ATOM 3386 C C . ASN B 1 169 ? 11.07 2.457 6.926 1 95.5 169 ASN B C 1
ATOM 3388 O O . ASN B 1 169 ? 11.164 2.701 5.723 1 95.5 169 ASN B O 1
ATOM 3392 N N . TRP B 1 170 ? 10.516 1.394 7.383 1 94.25 170 TRP B N 1
ATOM 3393 C CA . TRP B 1 170 ? 9.891 0.435 6.477 1 94.25 170 TRP B CA 1
ATOM 3394 C C . TRP B 1 170 ? 8.758 1.084 5.695 1 94.25 170 TRP B C 1
ATOM 3396 O O . TRP B 1 170 ? 8.695 0.978 4.465 1 94.25 170 TRP B O 1
ATOM 3406 N N . ILE B 1 171 ? 7.859 1.768 6.359 1 96.5 171 ILE B N 1
ATOM 3407 C CA . ILE B 1 171 ? 6.727 2.416 5.707 1 96.5 171 ILE B CA 1
ATOM 3408 C C . ILE B 1 171 ? 7.23 3.395 4.648 1 96.5 171 ILE B C 1
ATOM 3410 O O . ILE B 1 171 ? 6.766 3.375 3.508 1 96.5 171 ILE B O 1
ATOM 3414 N N . ARG B 1 172 ? 8.164 4.172 5 1 95.94 172 ARG B N 1
ATOM 3415 C CA . ARG B 1 172 ? 8.688 5.164 4.066 1 95.94 172 ARG B CA 1
ATOM 3416 C C . ARG B 1 172 ? 9.375 4.488 2.883 1 95.94 172 ARG B C 1
ATOM 3418 O O . ARG B 1 172 ? 9.234 4.934 1.741 1 95.94 172 ARG B O 1
ATOM 3425 N N . SER B 1 173 ? 10.102 3.416 3.156 1 92.44 173 SER B N 1
ATOM 3426 C CA . SER B 1 173 ? 10.883 2.732 2.129 1 92.44 173 SER B CA 1
ATOM 3427 C C . SER B 1 173 ? 9.977 2.061 1.104 1 92.44 173 SER B C 1
ATOM 3429 O O . SER B 1 173 ? 10.422 1.713 0.007 1 92.44 173 SER B O 1
ATOM 3431 N N . THR B 1 174 ? 8.766 1.822 1.464 1 93.62 174 THR B N 1
ATOM 3432 C CA . THR B 1 174 ? 7.828 1.174 0.551 1 93.62 174 THR B CA 1
ATOM 3433 C C . THR B 1 174 ? 7.008 2.211 -0.207 1 93.62 174 THR B C 1
ATOM 3435 O O . THR B 1 174 ? 5.996 1.876 -0.831 1 93.62 174 THR B O 1
ATOM 3438 N N . ASN B 1 175 ? 7.336 3.461 -0.092 1 94.81 175 ASN B N 1
ATOM 3439 C CA . ASN B 1 175 ? 6.82 4.547 -0.922 1 94.81 175 ASN B CA 1
ATOM 3440 C C . ASN B 1 175 ? 7.883 5.062 -1.89 1 94.81 175 ASN B C 1
ATOM 3442 O O . ASN B 1 175 ? 9.062 4.75 -1.747 1 94.81 175 ASN B O 1
ATOM 3446 N N . SER B 1 176 ? 7.488 5.797 -2.842 1 92.19 176 SER B N 1
ATOM 3447 C CA . SER B 1 176 ? 8.352 6.207 -3.945 1 92.19 176 SER B CA 1
ATOM 3448 C C . SER B 1 176 ? 9.289 7.332 -3.523 1 92.19 176 SER B C 1
ATOM 3450 O O . SER B 1 176 ? 8.852 8.312 -2.92 1 92.19 176 SER B O 1
ATOM 3452 N N . LEU B 1 177 ? 10.547 7.211 -3.898 1 90.44 177 LEU B N 1
ATOM 3453 C CA . LEU B 1 177 ? 11.531 8.258 -3.656 1 90.44 177 LEU B CA 1
ATOM 3454 C C . LEU B 1 177 ? 11.172 9.531 -4.422 1 90.44 177 LEU B C 1
ATOM 3456 O O . LEU B 1 177 ? 11.328 10.641 -3.902 1 90.44 177 LEU B O 1
ATOM 3460 N N . GLU B 1 178 ? 10.727 9.352 -5.641 1 90.75 178 GLU B N 1
ATOM 3461 C CA . GLU B 1 178 ? 10.328 10.5 -6.449 1 90.75 178 GLU B CA 1
ATOM 3462 C C . GLU B 1 178 ? 9.18 11.258 -5.793 1 90.75 178 GLU B C 1
ATOM 3464 O O . GLU B 1 178 ? 9.148 12.492 -5.816 1 90.75 178 GLU B O 1
ATOM 3469 N N . ILE B 1 179 ? 8.273 10.562 -5.215 1 94.75 179 ILE B N 1
ATOM 3470 C CA . ILE B 1 179 ? 7.133 11.188 -4.562 1 94.75 179 ILE B CA 1
ATOM 3471 C C . ILE B 1 179 ? 7.586 11.867 -3.273 1 94.75 179 ILE B C 1
ATOM 3473 O O . ILE B 1 179 ? 7.098 12.953 -2.93 1 94.75 179 ILE B O 1
ATOM 3477 N N . LEU B 1 180 ? 8.531 11.234 -2.531 1 94.88 180 LEU B N 1
ATOM 3478 C CA . LEU B 1 180 ? 9.102 11.898 -1.367 1 94.88 180 LEU B CA 1
ATOM 3479 C C . LEU B 1 180 ? 9.68 13.258 -1.746 1 94.88 180 LEU B C 1
ATOM 3481 O O . LEU B 1 180 ? 9.438 14.25 -1.06 1 94.88 180 LEU B O 1
ATOM 3485 N N . ARG B 1 181 ? 10.438 13.289 -2.832 1 94.38 181 ARG B N 1
ATOM 3486 C CA . ARG B 1 181 ? 11.031 14.547 -3.266 1 94.38 181 ARG B CA 1
ATOM 3487 C C . ARG B 1 181 ? 9.961 15.555 -3.65 1 94.38 181 ARG B C 1
ATOM 3489 O O . ARG B 1 181 ? 10.039 16.734 -3.281 1 94.38 181 ARG B O 1
ATOM 3496 N N . TRP B 1 182 ? 8.969 15.094 -4.383 1 95.5 182 TRP B N 1
ATOM 3497 C CA . TRP B 1 182 ? 7.832 15.953 -4.711 1 95.5 182 TRP B CA 1
ATOM 3498 C C . TRP B 1 182 ? 7.207 16.531 -3.451 1 95.5 182 TRP B C 1
ATOM 3500 O O . TRP B 1 182 ? 6.914 17.734 -3.395 1 95.5 182 TRP B O 1
ATOM 3510 N N . ASP B 1 183 ? 6.98 15.703 -2.467 1 97 183 ASP B N 1
ATOM 3511 C CA . ASP B 1 183 ? 6.406 16.109 -1.19 1 97 183 ASP B CA 1
ATOM 3512 C C . ASP B 1 183 ? 7.25 17.203 -0.536 1 97 183 ASP B C 1
ATOM 3514 O O . ASP B 1 183 ? 6.715 18.188 -0.029 1 97 183 ASP B O 1
ATOM 3518 N N . LEU B 1 184 ? 8.531 16.984 -0.51 1 96.69 184 LEU B N 1
ATOM 3519 C CA . LEU B 1 184 ? 9.43 17.922 0.157 1 96.69 184 LEU B CA 1
ATOM 3520 C C . LEU B 1 184 ? 9.445 19.266 -0.561 1 96.69 184 LEU B C 1
ATOM 3522 O O . LEU B 1 184 ? 9.547 20.312 0.08 1 96.69 184 LEU B O 1
ATOM 3526 N N . TYR B 1 185 ? 9.359 19.25 -1.883 1 96.25 185 TYR B N 1
ATOM 3527 C CA . TYR B 1 185 ? 9.242 20.5 -2.623 1 96.25 185 TYR B CA 1
ATOM 3528 C C . TYR B 1 185 ? 7.938 21.219 -2.281 1 96.25 185 TYR B C 1
ATOM 3530 O O . TYR B 1 185 ? 7.914 22.438 -2.105 1 96.25 185 TYR B O 1
ATOM 3538 N N . ALA B 1 186 ? 6.852 20.484 -2.215 1 96.88 186 ALA B N 1
ATOM 3539 C CA . ALA B 1 186 ? 5.566 21.078 -1.857 1 96.88 186 ALA B CA 1
ATOM 3540 C C . ALA B 1 186 ? 5.637 21.75 -0.484 1 96.88 186 ALA B C 1
ATOM 3542 O O . ALA B 1 186 ? 5.168 22.875 -0.309 1 96.88 186 ALA B O 1
ATOM 3543 N N . TRP B 1 187 ? 6.207 21.031 0.448 1 97.25 187 TRP B N 1
ATOM 3544 C CA . TRP B 1 187 ? 6.426 21.578 1.786 1 97.25 187 TRP B CA 1
ATOM 3545 C C . TRP B 1 187 ? 7.262 22.844 1.73 1 97.25 187 TRP B C 1
ATOM 3547 O O . TRP B 1 187 ? 6.902 23.859 2.334 1 97.25 187 TRP B O 1
ATOM 3557 N N . ASN B 1 188 ? 8.32 22.797 0.959 1 95.75 188 ASN B N 1
ATOM 3558 C CA . ASN B 1 188 ? 9.305 23.875 0.879 1 95.75 188 ASN B CA 1
ATOM 3559 C C . ASN B 1 188 ? 8.734 25.109 0.177 1 95.75 188 ASN B C 1
ATOM 3561 O O . ASN B 1 188 ? 9.305 26.188 0.261 1 95.75 188 ASN B O 1
ATOM 3565 N N . ASN B 1 189 ? 7.648 24.969 -0.488 1 94.25 189 ASN B N 1
ATOM 3566 C CA . ASN B 1 189 ? 7.051 26.062 -1.257 1 94.25 189 ASN B CA 1
ATOM 3567 C C . ASN B 1 189 ? 5.82 26.625 -0.558 1 94.25 189 ASN B C 1
ATOM 3569 O O . ASN B 1 189 ? 5.176 27.547 -1.072 1 94.25 189 ASN B O 1
ATOM 3573 N N . PHE B 1 190 ? 5.543 26.203 0.599 1 96.75 190 PHE B N 1
ATOM 3574 C CA . PHE B 1 190 ? 4.246 26.469 1.213 1 96.75 190 PHE B CA 1
ATOM 3575 C C . PHE B 1 190 ? 4.305 27.734 2.061 1 96.75 190 PHE B C 1
ATOM 3577 O O . PHE B 1 190 ? 5.148 27.844 2.953 1 96.75 190 PHE B O 1
ATOM 3584 N N . ASP B 1 191 ? 3.463 28.656 1.797 1 95.88 191 ASP B N 1
ATOM 3585 C CA . ASP B 1 191 ? 3.223 29.875 2.566 1 95.88 191 ASP B CA 1
ATOM 3586 C C . ASP B 1 191 ? 1.75 30.281 2.514 1 95.88 191 ASP B C 1
ATOM 3588 O O . ASP B 1 191 ? 1.259 30.719 1.476 1 95.88 191 ASP B O 1
ATOM 3592 N N . TYR B 1 192 ? 1.123 30.109 3.668 1 93.5 192 TYR B N 1
ATOM 3593 C CA . TYR B 1 192 ? -0.313 30.359 3.713 1 93.5 192 TYR B CA 1
ATOM 3594 C C . TYR B 1 192 ? -0.619 31.641 4.469 1 93.5 192 TYR B C 1
ATOM 3596 O O . TYR B 1 192 ? -1.776 31.922 4.793 1 93.5 192 TYR B O 1
ATOM 3604 N N . THR B 1 193 ? 0.234 32.5 4.836 1 90.75 193 THR B N 1
ATOM 3605 C CA . THR B 1 193 ? 0.133 33.656 5.719 1 90.75 193 THR B CA 1
ATOM 3606 C C . THR B 1 193 ? -0.825 34.719 5.145 1 90.75 193 THR B C 1
ATOM 3608 O O . THR B 1 193 ? -1.444 35.469 5.887 1 90.75 193 THR B O 1
ATOM 3611 N N . LYS B 1 194 ? -1.107 34.688 3.891 1 85.81 194 LYS B N 1
ATOM 3612 C CA . LYS B 1 194 ? -1.946 35.719 3.283 1 85.81 194 LYS B CA 1
ATOM 3613 C C . LYS B 1 194 ? -3.273 35.125 2.807 1 85.81 194 LYS B C 1
ATOM 3615 O O . LYS B 1 194 ? -4.023 35.781 2.088 1 85.81 194 LYS B O 1
ATOM 3620 N N . LYS B 1 195 ? -3.488 33.969 3.252 1 80.44 195 LYS B N 1
ATOM 3621 C CA . LYS B 1 195 ? -4.637 33.281 2.662 1 80.44 195 LYS B CA 1
ATOM 3622 C C . LYS B 1 195 ? -5.695 32.969 3.719 1 80.44 195 LYS B C 1
ATOM 3624 O O . LYS B 1 195 ? -6.723 32.375 3.416 1 80.44 195 LYS B O 1
ATOM 3629 N N . LEU B 1 196 ? -5.52 33.406 4.934 1 80.19 196 LEU B N 1
ATOM 3630 C CA . LEU B 1 196 ? -6.5 33.094 5.969 1 80.19 196 LEU B CA 1
ATOM 3631 C C . LEU B 1 196 ? -7.734 33.969 5.832 1 80.19 196 LEU B C 1
ATOM 3633 O O . LEU B 1 196 ? -7.637 35.219 5.922 1 80.19 196 LEU B O 1
ATOM 3637 N N . GLU B 1 197 ? -8.805 33.375 5.566 1 73.69 197 GLU B N 1
ATOM 3638 C CA . GLU B 1 197 ? -9.969 34.156 5.191 1 73.69 197 GLU B CA 1
ATOM 3639 C C . GLU B 1 197 ? -11.109 33.969 6.191 1 73.69 197 GLU B C 1
ATOM 3641 O O . GLU B 1 197 ? -12.156 34.625 6.074 1 73.69 197 GLU B O 1
ATOM 3646 N N . ARG B 1 198 ? -11.008 33.094 7.074 1 76.31 198 ARG B N 1
ATOM 3647 C CA . ARG B 1 198 ? -12.117 32.844 7.992 1 76.31 198 ARG B CA 1
ATOM 3648 C C . ARG B 1 198 ? -11.602 32.406 9.359 1 76.31 198 ARG B C 1
ATOM 3650 O O . ARG B 1 198 ? -10.438 32.031 9.5 1 76.31 198 ARG B O 1
ATOM 3657 N N . GLU B 1 199 ? -12.648 32.406 10.266 1 81.25 199 GLU B N 1
ATOM 3658 C CA . GLU B 1 199 ? -12.367 31.859 11.586 1 81.25 199 GLU B CA 1
ATOM 3659 C C . GLU B 1 199 ? -12.273 30.344 11.539 1 81.25 199 GLU B C 1
ATOM 3661 O O . GLU B 1 199 ? -13.047 29.688 10.852 1 81.25 199 GLU B O 1
ATOM 3666 N N . ILE B 1 200 ? -11.227 29.875 12.094 1 83.69 200 ILE B N 1
ATOM 3667 C CA . ILE B 1 200 ? -11.016 28.438 12.125 1 83.69 200 ILE B CA 1
ATOM 3668 C C . ILE B 1 200 ? -10.68 27.984 13.547 1 83.69 200 ILE B C 1
ATOM 3670 O O . ILE B 1 200 ? -10.078 28.75 14.312 1 83.69 200 ILE B O 1
ATOM 3674 N N . ASN B 1 201 ? -11.18 26.891 13.977 1 93.38 201 ASN B N 1
ATOM 3675 C CA . ASN B 1 201 ? -10.75 26.203 15.188 1 93.38 201 ASN B CA 1
ATOM 3676 C C . ASN B 1 201 ? -9.523 25.344 14.938 1 93.38 201 ASN B C 1
ATOM 3678 O O . ASN B 1 201 ? -9.594 24.344 14.227 1 93.38 201 ASN B O 1
ATOM 3682 N N . MET B 1 202 ? -8.375 25.734 15.531 1 96.62 202 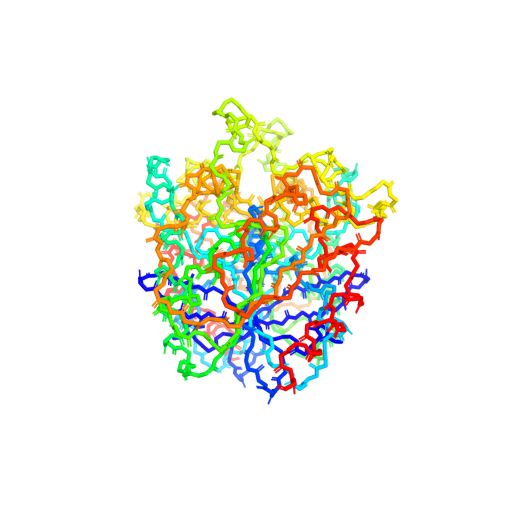MET B N 1
ATOM 3683 C CA . MET B 1 202 ? -7.125 25.078 15.156 1 96.62 202 MET B CA 1
ATOM 3684 C C . MET B 1 202 ? -6.41 24.531 16.391 1 96.62 202 MET B C 1
ATOM 3686 O O . MET B 1 202 ? -6.375 25.188 17.438 1 96.62 202 MET B O 1
ATOM 3690 N N . LEU B 1 203 ? -6.016 23.359 16.297 1 98.06 203 LEU B N 1
ATOM 3691 C CA . LEU B 1 203 ? -5.062 22.75 17.219 1 98.06 203 LEU B CA 1
ATOM 3692 C C . LEU B 1 203 ? -3.721 22.516 16.531 1 98.06 203 LEU B C 1
ATOM 3694 O O . LEU B 1 203 ? -3.66 21.859 15.492 1 98.06 203 LEU B O 1
ATOM 3698 N N . ILE B 1 204 ? -2.672 23.094 17.031 1 98 204 ILE B N 1
ATOM 3699 C CA . ILE B 1 204 ? -1.334 22.844 16.516 1 98 204 ILE B CA 1
ATOM 3700 C C . ILE B 1 204 ? -0.487 22.141 17.562 1 98 204 ILE B C 1
ATOM 3702 O O . ILE B 1 204 ? -0.532 22.5 18.75 1 98 204 ILE B O 1
ATOM 3706 N N . ILE B 1 205 ? 0.204 21.078 17.172 1 98.75 205 ILE B N 1
ATOM 3707 C CA . ILE B 1 205 ? 1.027 20.281 18.078 1 98.75 205 ILE B CA 1
ATOM 3708 C C . ILE B 1 205 ? 2.436 20.141 17.5 1 98.75 205 ILE B C 1
ATOM 3710 O O . ILE B 1 205 ? 2.604 19.906 16.297 1 98.75 205 ILE B O 1
ATOM 3714 N N . ARG B 1 206 ? 3.441 20.297 18.281 1 98.44 206 ARG B N 1
ATOM 3715 C CA . ARG B 1 206 ? 4.82 20 17.906 1 98.44 206 ARG B CA 1
ATOM 3716 C C . ARG B 1 206 ? 5.504 19.156 18.984 1 98.44 206 ARG B C 1
ATOM 3718 O O . ARG B 1 206 ? 5.07 19.141 20.141 1 98.44 206 ARG B O 1
ATOM 3725 N N . GLY B 1 207 ? 6.523 18.406 18.594 1 98.62 207 GLY B N 1
ATOM 3726 C CA . GLY B 1 207 ? 7.418 17.812 19.562 1 98.62 207 GLY B CA 1
ATOM 3727 C C . GLY B 1 207 ? 8.516 18.75 20.016 1 98.62 207 GLY B C 1
ATOM 3728 O O . GLY B 1 207 ? 9.039 19.531 19.234 1 98.62 207 GLY B O 1
ATOM 3729 N N . GLU B 1 208 ? 8.867 18.578 21.219 1 98.19 208 GLU B N 1
ATOM 3730 C CA . GLU B 1 208 ? 9.891 19.406 21.844 1 98.19 208 GLU B CA 1
ATOM 3731 C C . GLU B 1 208 ? 11.188 19.375 21.047 1 98.19 208 GLU B C 1
ATOM 3733 O O . GLU B 1 208 ? 11.891 20.391 20.969 1 98.19 208 GLU B O 1
ATOM 3738 N N . TYR B 1 209 ? 11.469 18.344 20.422 1 98.31 209 TYR B N 1
ATOM 3739 C CA . TYR B 1 209 ? 12.758 18.156 19.75 1 98.31 209 TYR B CA 1
ATOM 3740 C C . TYR B 1 209 ? 12.594 18.188 18.234 1 98.31 209 TYR B C 1
ATOM 3742 O O . TYR B 1 209 ? 13.469 17.719 17.5 1 98.31 209 TYR B O 1
ATOM 3750 N N . ASP B 1 210 ? 11.461 18.656 17.75 1 98.44 210 ASP B N 1
ATOM 3751 C CA . ASP B 1 210 ? 11.258 18.781 16.312 1 98.44 210 ASP B CA 1
ATOM 3752 C C . ASP B 1 210 ? 12.297 19.703 15.688 1 98.44 210 ASP B C 1
ATOM 3754 O O . ASP B 1 210 ? 12.328 20.906 15.992 1 98.44 210 ASP B O 1
ATOM 3758 N N . PRO B 1 211 ? 13.109 19.234 14.805 1 97.69 211 PRO B N 1
ATOM 3759 C CA . PRO B 1 211 ? 14.156 20.094 14.242 1 97.69 211 PRO B CA 1
ATOM 3760 C C . PRO B 1 211 ? 13.656 20.969 13.094 1 97.69 211 PRO B C 1
ATOM 3762 O O . PRO B 1 211 ? 14.359 21.875 12.656 1 97.69 211 PRO B O 1
ATOM 3765 N N . LEU B 1 212 ? 12.469 20.703 12.586 1 97.75 212 LEU B N 1
ATOM 3766 C CA . LEU B 1 212 ? 12.008 21.391 11.391 1 97.75 212 LEU B CA 1
ATOM 3767 C C . LEU B 1 212 ? 11.023 22.5 11.75 1 97.75 212 LEU B C 1
ATOM 3769 O O . LEU B 1 212 ? 10.922 23.5 11.031 1 97.75 212 LEU B O 1
ATOM 3773 N N . VAL B 1 213 ? 10.25 22.266 12.75 1 98.19 213 VAL B N 1
ATOM 3774 C CA . VAL B 1 213 ? 9.227 23.219 13.164 1 98.19 213 VAL B CA 1
ATOM 3775 C C . VAL B 1 213 ? 9.57 23.781 14.539 1 98.19 213 VAL B C 1
ATOM 3777 O O . VAL B 1 213 ? 9.438 23.094 15.555 1 98.19 213 VAL B O 1
ATOM 3780 N N . SER B 1 214 ? 9.906 25.031 14.586 1 97.06 214 SER B N 1
ATOM 3781 C CA . SER B 1 214 ? 10.32 25.672 15.828 1 97.06 214 SER B CA 1
ATOM 3782 C C . SER B 1 214 ? 9.125 26.156 16.641 1 97.06 214 SER B C 1
ATOM 3784 O O . SER B 1 214 ? 8.008 26.25 16.109 1 97.06 214 SER B O 1
ATOM 3786 N N . LYS B 1 215 ? 9.406 26.391 17.859 1 95.88 215 LYS B N 1
ATOM 3787 C CA . LYS B 1 215 ? 8.375 26.969 18.703 1 95.88 215 LYS B CA 1
ATOM 3788 C C . LYS B 1 215 ? 7.859 28.297 18.125 1 95.88 215 LYS B C 1
ATOM 3790 O O . LYS B 1 215 ? 6.664 28.578 18.188 1 95.88 215 LYS B O 1
ATOM 3795 N N . LYS B 1 216 ? 8.727 29.078 17.594 1 95.06 216 LYS B N 1
ATOM 3796 C CA . LYS B 1 216 ? 8.359 30.359 16.984 1 95.06 216 LYS B CA 1
ATOM 3797 C C . LYS B 1 216 ? 7.402 30.172 15.82 1 95.06 216 LYS B C 1
ATOM 3799 O O . LYS B 1 216 ? 6.453 30.938 15.656 1 95.06 216 LYS B O 1
ATOM 3804 N N . MET B 1 217 ? 7.641 29.203 14.992 1 94.88 217 MET B N 1
ATOM 3805 C CA . MET B 1 217 ? 6.77 28.906 13.852 1 94.88 217 MET B CA 1
ATOM 3806 C C . MET B 1 217 ? 5.352 28.594 14.32 1 94.88 217 MET B C 1
ATOM 3808 O O . MET B 1 217 ? 4.379 29 13.688 1 94.88 217 MET B O 1
ATOM 3812 N N . MET B 1 218 ? 5.219 27.828 15.414 1 94 218 MET B N 1
ATOM 3813 C CA . MET B 1 218 ? 3.91 27.516 15.977 1 94 218 MET B CA 1
ATOM 3814 C C . MET B 1 218 ? 3.209 28.781 16.469 1 94 218 MET B C 1
ATOM 3816 O O . MET B 1 218 ? 2.02 28.969 16.219 1 94 218 MET B O 1
ATOM 3820 N N . GLU B 1 219 ? 3.973 29.547 17.188 1 91.75 219 GLU B N 1
ATOM 3821 C CA . GLU B 1 219 ? 3.438 30.797 17.703 1 91.75 219 GLU B CA 1
ATOM 3822 C C . GLU B 1 219 ? 2.971 31.719 16.578 1 91.75 219 GLU B C 1
ATOM 3824 O O . GLU B 1 219 ? 1.898 32.312 16.656 1 91.75 219 GLU B O 1
ATOM 3829 N N . ASP B 1 220 ? 3.771 31.812 15.586 1 90 220 ASP B N 1
ATOM 3830 C CA . ASP B 1 220 ? 3.428 32.625 14.43 1 90 220 ASP B CA 1
ATOM 3831 C C . ASP B 1 220 ? 2.15 32.125 13.758 1 90 220 ASP B C 1
ATOM 3833 O O . ASP B 1 220 ? 1.32 32.906 13.32 1 90 220 ASP B O 1
ATOM 3837 N N . THR B 1 221 ? 2.031 30.828 13.664 1 92.5 221 THR B N 1
ATOM 3838 C CA . THR B 1 221 ? 0.826 30.234 13.078 1 92.5 221 THR B CA 1
ATOM 3839 C C . THR B 1 221 ? -0.412 30.656 13.867 1 92.5 221 THR B C 1
ATOM 3841 O O . THR B 1 221 ? -1.415 31.078 13.273 1 92.5 221 THR B O 1
ATOM 3844 N N . CYS B 1 222 ? -0.343 30.641 15.148 1 92 222 CYS B N 1
ATOM 3845 C CA . CYS B 1 222 ? -1.483 30.938 16 1 92 222 CYS B CA 1
ATOM 3846 C C . CYS B 1 222 ? -1.816 32.438 15.961 1 92 222 CYS B C 1
ATOM 3848 O O . CYS B 1 222 ? -2.949 32.812 16.25 1 92 222 CYS B O 1
ATOM 3850 N N . LYS B 1 223 ? -0.892 33.25 15.594 1 88.25 223 LYS B N 1
ATOM 3851 C CA . LYS B 1 223 ? -1.151 34.688 15.484 1 88.25 223 LYS B CA 1
ATOM 3852 C C . LYS B 1 223 ? -2.113 34.969 14.336 1 88.25 223 LYS B C 1
ATOM 3854 O O . LYS B 1 223 ? -2.807 36 14.352 1 88.25 223 LYS B O 1
ATOM 3859 N N . TYR B 1 224 ? -2.1 34.094 13.445 1 84.56 224 TYR B N 1
ATOM 3860 C CA . TYR B 1 224 ? -2.906 34.312 12.25 1 84.56 224 TYR B CA 1
ATOM 3861 C C . TYR B 1 224 ? -4.324 33.812 12.445 1 84.56 224 TYR B C 1
ATOM 3863 O O . TYR B 1 224 ? -5.211 34.094 11.633 1 84.56 224 TYR B O 1
ATOM 3871 N N . VAL B 1 225 ? -4.535 33.031 13.477 1 82.75 225 VAL B N 1
ATOM 3872 C CA . VAL B 1 225 ? -5.82 32.344 13.602 1 82.75 225 VAL B CA 1
ATOM 3873 C C . VAL B 1 225 ? -6.496 32.75 14.906 1 82.75 225 VAL B C 1
ATOM 3875 O O . VAL B 1 225 ? -5.828 32.969 15.922 1 82.75 225 VAL B O 1
ATOM 3878 N N . SER B 1 226 ? -7.84 33 14.953 1 78.06 226 SER B N 1
ATOM 3879 C CA . SER B 1 226 ? -8.602 33.531 16.078 1 78.06 226 SER B CA 1
ATOM 3880 C C . SER B 1 226 ? -8.688 32.531 17.219 1 78.06 226 SER B C 1
ATOM 3882 O O . SER B 1 226 ? -8.562 32.906 18.391 1 78.06 226 SER B O 1
ATOM 3884 N N . GLN B 1 227 ? -8.953 31.219 16.906 1 91 227 GLN B N 1
ATOM 3885 C CA . GLN B 1 227 ? -9.07 30.156 17.891 1 91 227 GLN B CA 1
ATOM 3886 C C . GLN B 1 227 ? -7.988 29.094 17.688 1 91 227 GLN B C 1
ATOM 3888 O O . GLN B 1 227 ? -8.18 28.141 16.938 1 91 227 GLN B O 1
ATOM 3893 N N . CYS B 1 228 ? -6.914 29.266 18.422 1 94.44 228 CYS B N 1
ATOM 3894 C CA . CYS B 1 228 ? -5.754 28.406 18.234 1 94.44 228 CYS B CA 1
ATOM 3895 C C . CYS B 1 228 ? -5.277 27.844 19.578 1 94.44 228 CYS B C 1
ATOM 3897 O O . CYS B 1 228 ? -5.051 28.609 20.516 1 94.44 228 CYS B O 1
ATOM 3899 N N . ILE B 1 229 ? -5.238 26.578 19.672 1 96.19 229 ILE B N 1
ATOM 3900 C CA . ILE B 1 229 ? -4.598 25.891 20.797 1 96.19 229 ILE B CA 1
ATOM 3901 C C . ILE B 1 229 ? -3.25 25.328 20.359 1 96.19 229 ILE B C 1
ATOM 3903 O O . ILE B 1 229 ? -3.162 24.656 19.328 1 96.19 229 ILE B O 1
ATOM 3907 N N . SER B 1 230 ? -2.197 25.641 21.062 1 96.88 230 SER B N 1
ATOM 3908 C CA . SER B 1 230 ? -0.852 25.172 20.734 1 96.88 230 SER B CA 1
ATOM 3909 C C . SER B 1 230 ? -0.299 24.281 21.844 1 96.88 230 SER B C 1
ATOM 3911 O O . SER B 1 230 ? -0.314 24.656 23.016 1 96.88 230 SER B O 1
ATOM 3913 N N . LEU B 1 231 ? 0.173 23.094 21.469 1 98.25 231 LEU B N 1
ATOM 3914 C CA . LEU B 1 231 ? 0.726 22.141 22.438 1 98.25 231 LEU B CA 1
ATOM 3915 C C . LEU B 1 231 ? 2.129 21.719 22.016 1 98.25 231 LEU B C 1
ATOM 3917 O O . LEU B 1 231 ? 2.404 21.531 20.828 1 98.25 231 LEU B O 1
ATOM 3921 N N . GLU B 1 232 ? 2.986 21.531 22.969 1 98.44 232 GLU B N 1
ATOM 3922 C CA . GLU B 1 232 ? 4.312 20.953 22.781 1 98.44 232 GLU B CA 1
ATOM 3923 C C . GLU B 1 232 ? 4.473 19.656 23.562 1 98.44 232 GLU B C 1
ATOM 3925 O O . GLU B 1 232 ? 4.266 19.641 24.781 1 98.44 232 GLU B O 1
ATOM 3930 N N . PHE B 1 233 ? 4.762 18.594 22.906 1 98.62 233 PHE B N 1
ATOM 3931 C CA . PHE B 1 233 ? 4.949 17.297 23.547 1 98.62 233 PHE B CA 1
ATOM 3932 C C . PHE B 1 233 ? 6.395 17.125 24 1 98.62 233 PHE B C 1
ATOM 3934 O O . PHE B 1 233 ? 7.32 17.219 23.188 1 98.62 233 PHE B O 1
ATOM 3941 N N . LYS B 1 234 ? 6.598 16.844 25.281 1 98.06 234 LYS B N 1
ATOM 3942 C CA . LYS B 1 234 ? 7.926 16.656 25.844 1 98.06 234 LYS B CA 1
ATOM 3943 C C . LYS B 1 234 ? 8.555 15.352 25.359 1 98.06 234 LYS B C 1
ATOM 3945 O O . LYS B 1 234 ? 7.871 14.328 25.281 1 98.06 234 LYS B O 1
ATOM 3950 N N . GLY B 1 235 ? 9.82 15.398 24.984 1 97.88 235 GLY B N 1
ATOM 3951 C CA . GLY B 1 235 ? 10.602 14.219 24.641 1 97.88 235 GLY B CA 1
ATOM 3952 C C . GLY B 1 235 ? 10.32 13.695 23.25 1 97.88 235 GLY B C 1
ATOM 3953 O O . GLY B 1 235 ? 10.867 12.672 22.844 1 97.88 235 GLY B O 1
ATOM 3954 N N . VAL B 1 236 ? 9.516 14.367 22.531 1 98.25 236 VAL B N 1
ATOM 3955 C CA . VAL B 1 236 ? 9.031 13.914 21.219 1 98.25 236 VAL B CA 1
ATOM 3956 C C . VAL B 1 236 ? 9.641 14.773 20.125 1 98.25 236 VAL B C 1
ATOM 3958 O O . VAL B 1 236 ? 9.906 15.961 20.328 1 98.25 236 VAL B O 1
ATOM 3961 N N . GLY B 1 237 ? 9.867 14.203 18.969 1 98.62 237 GLY B N 1
ATOM 3962 C CA . GLY B 1 237 ? 10.391 14.938 17.812 1 98.62 237 GLY B CA 1
ATOM 3963 C C . GLY B 1 237 ? 9.344 15.227 16.766 1 98.62 237 GLY B C 1
ATOM 3964 O O . GLY B 1 237 ? 8.258 15.711 17.078 1 98.62 237 GLY B O 1
ATOM 3965 N N . HIS B 1 238 ? 9.695 15.039 15.453 1 98.69 238 HIS B N 1
ATOM 3966 C CA . HIS B 1 238 ? 8.898 15.461 14.305 1 98.69 238 HIS B CA 1
ATOM 3967 C C . HIS B 1 238 ? 7.715 14.516 14.086 1 98.69 238 HIS B C 1
ATOM 3969 O O . HIS B 1 238 ? 6.742 14.883 13.422 1 98.69 238 HIS B O 1
ATOM 3975 N N . TYR B 1 239 ? 7.734 13.273 14.609 1 98.75 239 TYR B N 1
ATOM 3976 C CA . TYR B 1 239 ? 6.738 12.25 14.336 1 98.75 239 TYR B CA 1
ATOM 3977 C C . TYR B 1 239 ? 5.789 12.07 15.516 1 98.75 239 TYR B C 1
ATOM 3979 O O . TYR B 1 239 ? 5.551 10.953 15.961 1 98.75 239 TYR B O 1
ATOM 3987 N N . VAL B 1 240 ? 5.152 13.07 15.922 1 98.75 240 VAL B N 1
ATOM 3988 C CA . VAL B 1 240 ? 4.422 13.203 17.172 1 98.75 240 VAL B CA 1
ATOM 3989 C C . VAL B 1 240 ? 3.4 12.07 17.297 1 98.75 240 VAL B C 1
ATOM 3991 O O . VAL B 1 240 ? 3.412 11.32 18.281 1 98.75 240 VAL B O 1
ATOM 3994 N N . PRO B 1 241 ? 2.502 11.828 16.266 1 98.75 241 PRO B N 1
ATOM 3995 C CA . PRO B 1 241 ? 1.48 10.789 16.438 1 98.75 241 PRO B CA 1
ATOM 3996 C C . PRO B 1 241 ? 2.078 9.398 16.578 1 98.75 241 PRO B C 1
ATOM 3998 O O . PRO B 1 241 ? 1.475 8.523 17.219 1 98.75 241 PRO B O 1
ATOM 4001 N N . ALA B 1 242 ? 3.219 9.188 15.992 1 98.38 242 ALA B N 1
ATOM 4002 C CA . ALA B 1 242 ? 3.855 7.871 16.062 1 98.38 242 ALA B CA 1
ATOM 4003 C C . ALA B 1 242 ? 4.68 7.727 17.328 1 98.38 242 ALA B C 1
ATOM 4005 O O . ALA B 1 242 ? 4.742 6.641 17.922 1 98.38 242 ALA B O 1
ATOM 4006 N N . GLU B 1 243 ? 5.305 8.812 17.812 1 98.62 243 GLU B N 1
ATOM 4007 C CA . GLU B 1 243 ? 6.203 8.781 18.969 1 98.62 243 GLU B CA 1
ATOM 4008 C C . GLU B 1 243 ? 5.418 8.789 20.281 1 98.62 243 GLU B C 1
ATOM 4010 O O . GLU B 1 243 ? 5.875 8.242 21.281 1 98.62 243 GLU B O 1
ATOM 4015 N N . ASP B 1 244 ? 4.312 9.445 20.281 1 98.38 244 ASP B N 1
ATOM 4016 C CA . ASP B 1 244 ? 3.463 9.508 21.469 1 98.38 244 ASP B CA 1
ATOM 4017 C C . ASP B 1 244 ? 1.985 9.438 21.094 1 98.38 244 ASP B C 1
ATOM 4019 O O . ASP B 1 244 ? 1.241 10.398 21.281 1 98.38 244 ASP B O 1
ATOM 4023 N N . PRO B 1 245 ? 1.568 8.25 20.625 1 98.12 245 PRO B N 1
ATOM 4024 C CA . PRO B 1 245 ? 0.194 8.094 20.141 1 98.12 245 PRO B CA 1
ATOM 4025 C C . PRO B 1 245 ? -0.843 8.266 21.25 1 98.12 245 PRO B C 1
ATOM 4027 O O . PRO B 1 245 ? -1.935 8.789 21 1 98.12 245 PRO B O 1
ATOM 4030 N N . LYS B 1 246 ? -0.565 7.891 22.453 1 98.06 246 LYS B N 1
ATOM 4031 C CA . LYS B 1 246 ? -1.522 7.969 23.547 1 98.06 246 LYS B CA 1
ATOM 4032 C C . LYS B 1 246 ? -1.883 9.422 23.859 1 98.06 246 LYS B C 1
ATOM 4034 O O . LYS B 1 246 ? -3.062 9.773 23.906 1 98.06 246 LYS B O 1
ATOM 4039 N N . THR B 1 247 ? -0.866 10.234 24.094 1 98.62 247 THR B N 1
ATOM 4040 C CA . THR B 1 247 ? -1.109 11.641 24.375 1 98.62 247 THR B CA 1
ATOM 4041 C C . THR B 1 247 ? -1.758 12.336 23.188 1 98.62 247 THR B C 1
ATOM 4043 O O . THR B 1 247 ? -2.645 13.172 23.344 1 98.62 247 THR B O 1
ATOM 4046 N N . THR B 1 248 ? -1.293 12 21.969 1 98.75 248 THR B N 1
ATOM 4047 C CA . THR B 1 248 ? -1.885 12.57 20.766 1 98.75 248 THR B CA 1
ATOM 4048 C C . THR B 1 248 ? -3.385 12.289 20.719 1 98.75 248 THR B C 1
ATOM 4050 O O . THR B 1 248 ? -4.184 13.203 20.516 1 98.75 248 THR B O 1
ATOM 4053 N N . ALA B 1 249 ? -3.764 11.039 20.938 1 98.5 249 ALA B N 1
ATOM 4054 C CA . ALA B 1 249 ? -5.172 10.648 20.906 1 98.5 249 ALA B CA 1
ATOM 4055 C C . ALA B 1 249 ? -5.988 11.414 21.938 1 98.5 249 ALA B C 1
ATOM 4057 O O . ALA B 1 249 ? -7.086 11.891 21.641 1 98.5 249 ALA B O 1
ATOM 4058 N N . ARG B 1 250 ? -5.453 11.516 23.094 1 98.19 250 ARG B N 1
ATOM 4059 C CA . ARG B 1 250 ? -6.137 12.219 24.172 1 98.19 250 ARG B CA 1
ATOM 4060 C C . ARG B 1 250 ? -6.422 13.664 23.797 1 98.19 250 ARG B C 1
ATOM 4062 O O . ARG B 1 250 ? -7.543 14.148 23.953 1 98.19 250 ARG B O 1
ATOM 4069 N N . GLU B 1 251 ? -5.426 14.336 23.281 1 98.38 251 GLU B N 1
ATOM 4070 C CA . GLU B 1 251 ? -5.578 15.742 22.938 1 98.38 251 GLU B CA 1
ATOM 4071 C C . GLU B 1 251 ? -6.512 15.922 21.734 1 98.38 251 GLU B C 1
ATOM 4073 O O . GLU B 1 251 ? -7.242 16.906 21.656 1 98.38 251 GLU B O 1
ATOM 4078 N N . LEU B 1 252 ? -6.453 15.008 20.781 1 98.25 252 LEU B N 1
ATOM 4079 C CA . LEU B 1 252 ? -7.363 15.055 19.656 1 98.25 252 LEU B CA 1
ATOM 4080 C C . LEU B 1 252 ? -8.812 14.914 20.109 1 98.25 252 LEU B C 1
ATOM 4082 O O . LEU B 1 252 ? -9.688 15.656 19.656 1 98.25 252 LEU B O 1
ATOM 4086 N N . GLU B 1 253 ? -9.062 13.953 20.969 1 97.81 253 GLU B N 1
ATOM 4087 C CA . GLU B 1 253 ? -10.422 13.711 21.438 1 97.81 253 GLU B CA 1
ATOM 4088 C C . GLU B 1 253 ? -10.961 14.914 22.219 1 97.81 253 GLU B C 1
ATOM 4090 O O . GLU B 1 253 ? -12.102 15.32 22.016 1 97.81 253 GLU B O 1
ATOM 4095 N N . LYS B 1 254 ? -10.102 15.438 23.078 1 97.25 254 LYS B N 1
ATOM 4096 C CA . LYS B 1 254 ? -10.484 16.641 23.828 1 97.25 254 LYS B CA 1
ATOM 4097 C C . LYS B 1 254 ? -10.859 17.766 22.875 1 97.25 254 LYS B C 1
ATOM 4099 O O . LYS B 1 254 ? -11.859 18.453 23.078 1 97.25 254 LYS B O 1
ATOM 4104 N N . PHE B 1 255 ? -10.133 17.953 21.828 1 97.81 255 PHE B N 1
ATOM 4105 C CA . PHE B 1 255 ? -10.289 19.078 20.922 1 97.81 255 PHE B CA 1
ATOM 4106 C C . PHE B 1 255 ? -11.5 18.875 20.016 1 97.81 255 PHE B C 1
ATOM 4108 O O . PHE B 1 255 ? -12.266 19.812 19.781 1 97.81 255 PHE B O 1
ATOM 4115 N N . ILE B 1 256 ? -11.719 17.641 19.484 1 97.06 256 ILE B N 1
ATOM 4116 C CA . ILE B 1 256 ? -12.711 17.359 18.453 1 97.06 256 ILE B CA 1
ATOM 4117 C C . ILE B 1 256 ? -14.078 17.156 19.094 1 97.06 256 ILE B C 1
ATOM 4119 O O . ILE B 1 256 ? -15.109 17.531 18.547 1 97.06 256 ILE B O 1
ATOM 4123 N N . LEU B 1 257 ? -14.141 16.531 20.312 1 94.19 257 LEU B N 1
ATOM 4124 C CA . LEU B 1 257 ? -15.398 16.125 20.906 1 94.19 257 LEU B CA 1
ATOM 4125 C C . LEU B 1 257 ? -15.906 17.188 21.875 1 94.19 257 LEU B C 1
ATOM 4127 O O . LEU B 1 257 ? -17.016 17.094 22.406 1 94.19 257 LEU B O 1
ATOM 4131 N N . SER B 1 258 ? -15.203 18.172 22.062 1 85.75 258 SER B N 1
ATOM 4132 C CA . SER B 1 258 ? -15.664 19.266 22.906 1 85.75 258 SER B CA 1
ATOM 4133 C C . SER B 1 258 ? -16.766 20.062 22.219 1 85.75 258 SER B C 1
ATOM 4135 O O . SER B 1 258 ? -16.828 20.125 20.984 1 85.75 258 SER B O 1
#

Nearest PDB structures (foldseek):
  7ac0-assembly1_HHH  TM=7.654E-01  e=7.009E-18  Corynebacterium sp. C12
  3e0x-assembly2_B  TM=8.483E-01  e=2.329E-15  Clostridium acetobutylicum
  2ocl-assembly1_A  TM=7.422E-01  e=1.141E-13  Homo sapiens
  2oci-assembly1_A  TM=7.239E-01  e=7.404E-14  Homo sapiens
  2ock-assembly1_A  TM=7.537E-01  e=6.432E-13  Homo sapiens

pLDDT: mean 94.81, std 5.77, range [65.06, 98.94]

Organism: Acidianus infernus (NCBI:txid12915)